Protein AF-0000000080797089 (afdb_homodimer)

Solvent-accessible surface area (backbone atoms only — not comparable to full-atom values): 22192 Å² total; per-residue (Å²): 85,40,27,3,35,27,6,14,42,78,80,37,68,48,33,21,67,66,11,41,51,50,13,57,74,32,55,17,58,25,35,30,39,32,34,36,48,26,61,74,56,45,47,36,25,41,84,63,59,66,40,77,57,88,95,42,77,39,58,51,47,75,29,38,65,71,56,40,37,69,77,41,67,63,47,36,40,48,66,57,49,43,46,48,38,36,64,62,65,64,29,38,38,37,40,30,53,71,50,84,47,70,66,37,34,52,41,47,41,61,73,44,61,91,61,67,60,54,32,43,29,25,40,39,38,56,46,59,61,68,34,74,62,70,45,24,26,45,34,34,49,45,25,56,68,43,68,63,37,54,49,57,94,54,80,58,43,30,38,27,36,30,46,93,47,57,50,64,67,56,49,50,50,30,51,75,72,65,31,42,38,36,34,34,71,34,81,44,60,69,45,41,44,49,44,60,73,58,61,48,61,28,39,26,14,38,40,17,69,52,45,45,58,42,45,52,51,41,54,60,68,77,93,84,41,26,2,35,27,7,15,42,79,80,37,68,47,34,20,66,66,10,41,51,49,12,57,74,32,56,18,57,26,33,30,38,32,34,37,48,26,60,76,56,45,47,35,26,41,85,61,58,65,39,77,57,89,93,42,77,39,58,51,47,74,29,38,65,70,57,41,36,70,78,40,65,64,48,37,40,49,66,58,48,46,46,48,39,36,66,63,66,64,28,39,37,36,40,30,53,71,49,83,48,71,65,36,36,52,42,48,40,61,72,43,61,92,61,66,59,53,32,42,29,25,40,40,39,58,48,60,60,68,35,75,63,71,45,24,27,44,33,33,50,44,26,58,70,43,68,64,35,52,46,57,94,52,79,57,43,31,38,27,35,31,47,91,47,57,49,65,66,54,49,49,51,30,52,74,72,66,31,42,39,36,33,35,71,36,81,45,61,70,45,41,42,48,44,60,75,59,62,49,58,27,38,25,14,37,39,17,69,52,44,44,59,40,45,52,51,41,52,59,67,77,93

Structure (mmCIF, N/CA/C/O backbone):
data_AF-0000000080797089-model_v1
#
loop_
_entity.id
_entity.type
_entity.pdbx_description
1 polymer 'Glycerophosphoryl diester phosphodiesterase'
#
loop_
_atom_site.group_PDB
_atom_site.id
_atom_site.type_symbol
_atom_site.label_atom_id
_atom_site.label_alt_id
_atom_site.label_comp_id
_atom_site.label_asym_id
_atom_site.label_entity_id
_atom_site.label_seq_id
_atom_site.pdbx_PDB_ins_code
_atom_site.Cartn_x
_atom_site.Cartn_y
_atom_site.Cartn_z
_atom_site.occupancy
_atom_site.B_iso_or_equiv
_atom_site.auth_seq_id
_atom_site.auth_comp_id
_atom_site.auth_asym_id
_atom_site.auth_atom_id
_atom_site.pdbx_PDB_model_num
ATOM 1 N N . MET A 1 1 ? 16.641 -13.797 -7.613 1 97.19 1 MET A N 1
ATOM 2 C CA . MET A 1 1 ? 15.586 -14.25 -8.516 1 97.19 1 MET A CA 1
ATOM 3 C C . MET A 1 1 ? 14.758 -13.07 -9.031 1 97.19 1 MET A C 1
ATOM 5 O O . MET A 1 1 ? 14.391 -12.188 -8.258 1 97.19 1 MET A O 1
ATOM 9 N N . ILE A 1 2 ? 14.523 -13.016 -10.32 1 98.81 2 ILE A N 1
ATOM 10 C CA . ILE A 1 2 ? 13.656 -12.008 -10.93 1 98.81 2 ILE A CA 1
ATOM 11 C C . ILE A 1 2 ? 12.242 -12.57 -11.078 1 98.81 2 ILE A C 1
ATOM 13 O O . ILE A 1 2 ? 12.039 -13.602 -11.711 1 98.81 2 ILE A O 1
ATOM 17 N N . VAL A 1 3 ? 11.289 -11.859 -10.477 1 98.94 3 VAL A N 1
ATOM 18 C CA . VAL A 1 3 ? 9.891 -12.273 -10.539 1 98.94 3 VAL A CA 1
ATOM 19 C C . VAL A 1 3 ? 9.117 -11.32 -11.445 1 98.94 3 VAL A C 1
ATOM 21 O O . VAL A 1 3 ? 9.016 -10.125 -11.164 1 98.94 3 VAL A O 1
ATOM 24 N N . GLY A 1 4 ? 8.578 -11.883 -12.539 1 98.94 4 GLY A N 1
ATOM 25 C CA . GLY A 1 4 ? 7.719 -11.07 -13.391 1 98.94 4 GLY A CA 1
ATOM 26 C C . GLY A 1 4 ? 6.367 -10.773 -12.766 1 98.94 4 GLY A C 1
ATOM 27 O O . GLY A 1 4 ? 5.551 -11.672 -12.578 1 98.94 4 GLY A O 1
ATOM 28 N N . HIS A 1 5 ? 6.074 -9.516 -12.406 1 98.94 5 HIS A N 1
ATOM 29 C CA . HIS A 1 5 ? 4.82 -9.078 -11.805 1 98.94 5 HIS A CA 1
ATOM 30 C C . HIS A 1 5 ? 3.676 -9.125 -12.812 1 98.94 5 HIS A C 1
ATOM 32 O O . HIS A 1 5 ? 3.738 -8.477 -13.859 1 98.94 5 HIS A O 1
ATOM 38 N N . GLN A 1 6 ? 2.654 -9.906 -12.531 1 98.88 6 GLN A N 1
ATOM 39 C CA . GLN A 1 6 ? 1.557 -10.164 -13.461 1 98.88 6 GLN A CA 1
ATOM 40 C C . GLN A 1 6 ? 2.08 -10.609 -14.82 1 98.88 6 GLN A C 1
ATOM 42 O O . GLN A 1 6 ? 1.447 -10.359 -15.844 1 98.88 6 GLN A O 1
ATOM 47 N N . GLY A 1 7 ? 3.252 -11.188 -14.805 1 98.62 7 GLY A N 1
ATOM 48 C CA . GLY A 1 7 ? 3.977 -11.516 -16.031 1 98.62 7 GLY A CA 1
ATOM 49 C C . GLY A 1 7 ? 4.938 -10.43 -16.453 1 98.62 7 GLY A C 1
ATOM 50 O O . GLY A 1 7 ? 6.066 -10.359 -15.977 1 98.62 7 GLY A O 1
ATOM 51 N N . ALA A 1 8 ? 4.508 -9.641 -17.281 1 97.75 8 ALA A N 1
ATOM 52 C CA . ALA A 1 8 ? 5.238 -8.5 -17.828 1 97.75 8 ALA A CA 1
ATOM 53 C C . ALA A 1 8 ? 4.297 -7.34 -18.125 1 97.75 8 ALA A C 1
ATOM 55 O O . ALA A 1 8 ? 4.18 -6.91 -19.281 1 97.75 8 ALA A O 1
ATOM 56 N N . ARG A 1 9 ? 3.832 -6.762 -17.078 1 95.62 9 ARG A N 1
ATOM 57 C CA . ARG A 1 9 ? 2.66 -5.895 -17.156 1 95.62 9 ARG A CA 1
ATOM 58 C C . ARG A 1 9 ? 2.955 -4.648 -17.984 1 95.62 9 ARG A C 1
ATOM 60 O O . ARG A 1 9 ? 2.043 -4.047 -18.547 1 95.62 9 ARG A O 1
ATOM 67 N N . PHE A 1 10 ? 4.211 -4.176 -18.094 1 95.81 10 PHE A N 1
ATOM 68 C CA . PHE A 1 10 ? 4.543 -2.961 -18.828 1 95.81 10 PHE A CA 1
ATOM 69 C C . PHE A 1 10 ? 4.703 -3.254 -20.312 1 95.81 10 PHE A C 1
ATOM 71 O O . PHE A 1 10 ? 4.812 -2.332 -21.125 1 95.81 10 PHE A O 1
ATOM 78 N N . VAL A 1 11 ? 4.711 -4.566 -20.75 1 96.06 11 VAL A N 1
ATOM 79 C CA . VAL A 1 11 ? 4.961 -4.957 -22.141 1 96.06 11 VAL A CA 1
ATOM 80 C C . VAL A 1 11 ? 3.678 -5.496 -22.766 1 96.06 11 VAL A C 1
ATOM 82 O O . VAL A 1 11 ? 3.336 -5.145 -23.891 1 96.06 11 VAL A O 1
ATOM 85 N N . VAL A 1 12 ? 3.031 -6.387 -22.094 1 96.69 12 VAL A N 1
ATOM 86 C CA . VAL A 1 12 ? 1.788 -7.023 -22.516 1 96.69 12 VAL A CA 1
ATOM 87 C C . VAL A 1 12 ? 0.77 -6.977 -21.391 1 96.69 12 VAL A C 1
ATOM 89 O O . VAL A 1 12 ? 1.13 -6.738 -20.234 1 96.69 12 VAL A O 1
ATOM 92 N N . ARG A 1 13 ? -0.59 -7.203 -21.734 1 97.25 13 ARG A N 1
ATOM 93 C CA . ARG A 1 13 ? -1.624 -7.211 -20.703 1 97.25 13 ARG A CA 1
ATOM 94 C C . ARG A 1 13 ? -1.274 -8.188 -19.594 1 97.25 13 ARG A C 1
ATOM 96 O O . ARG A 1 13 ? -1.036 -9.367 -19.844 1 97.25 13 ARG A O 1
ATOM 103 N N . GLY A 1 14 ? -1.17 -7.703 -18.344 1 98.62 14 GLY A N 1
ATOM 104 C CA . GLY A 1 14 ? -0.816 -8.523 -17.203 1 98.62 14 GLY A CA 1
ATOM 105 C C . GLY A 1 14 ? -1.851 -9.586 -16.875 1 98.62 14 GLY A C 1
ATOM 106 O O . GLY A 1 14 ? -3.016 -9.453 -17.266 1 98.62 14 GLY A O 1
ATOM 107 N N . ASN A 1 15 ? -1.368 -10.586 -16.219 1 98.75 15 ASN A N 1
ATOM 108 C CA . ASN A 1 15 ? -2.242 -11.656 -15.742 1 98.75 15 ASN A CA 1
ATOM 109 C C . ASN A 1 15 ? -2.91 -12.391 -16.906 1 98.75 15 ASN A C 1
ATOM 111 O O . ASN A 1 15 ? -4.098 -12.703 -16.844 1 98.75 15 ASN A O 1
ATOM 115 N N . THR A 1 16 ? -2.145 -12.555 -17.922 1 98.81 16 THR A N 1
ATOM 116 C CA . THR A 1 16 ? -2.535 -13.383 -19.062 1 98.81 16 THR A CA 1
ATOM 117 C C . THR A 1 16 ? -1.484 -14.453 -19.344 1 98.81 16 THR A C 1
ATOM 119 O O . THR A 1 16 ? -0.334 -14.328 -18.922 1 98.81 16 THR A O 1
ATOM 122 N N . LEU A 1 17 ? -1.959 -15.5 -20.047 1 98.81 17 LEU A N 1
ATOM 123 C CA . LEU A 1 17 ? -1 -16.531 -20.406 1 98.81 17 LEU A CA 1
ATOM 124 C C . LEU A 1 17 ? 0.119 -15.961 -21.266 1 98.81 17 LEU A C 1
ATOM 126 O O . LEU A 1 17 ? 1.279 -16.359 -21.141 1 98.81 17 LEU A O 1
ATOM 130 N N . GLN A 1 18 ? -0.227 -15.039 -22.125 1 98.62 18 GLN A N 1
ATOM 131 C CA . GLN A 1 18 ? 0.759 -14.375 -22.969 1 98.62 18 GLN A CA 1
ATOM 132 C C . GLN A 1 18 ? 1.791 -13.625 -22.141 1 98.62 18 GLN A C 1
ATOM 134 O O . GLN A 1 18 ? 2.988 -13.672 -22.422 1 98.62 18 GLN A O 1
ATOM 139 N N . ALA A 1 19 ? 1.34 -12.945 -21.109 1 98.81 19 ALA A N 1
ATOM 140 C CA . ALA A 1 19 ? 2.238 -12.172 -20.266 1 98.81 19 ALA A CA 1
ATOM 141 C C . ALA A 1 19 ? 3.197 -13.086 -19.5 1 98.81 19 ALA A C 1
ATOM 143 O O . ALA A 1 19 ? 4.379 -12.766 -19.359 1 98.81 19 ALA A O 1
ATOM 144 N N . PHE A 1 20 ? 2.697 -14.172 -19.031 1 98.94 20 PHE A N 1
ATOM 145 C CA . PHE A 1 20 ? 3.527 -15.109 -18.281 1 98.94 20 PHE A CA 1
ATOM 146 C C . PHE A 1 20 ? 4.566 -15.758 -19.188 1 98.94 20 PHE A C 1
ATOM 148 O O . PHE A 1 20 ? 5.738 -15.859 -18.828 1 98.94 20 PHE A O 1
ATOM 155 N N . ARG A 1 21 ? 4.125 -16.172 -20.406 1 98.81 21 ARG A N 1
ATOM 156 C CA . ARG A 1 21 ? 5.059 -16.719 -21.391 1 98.81 21 ARG A CA 1
ATOM 157 C C . ARG A 1 21 ? 6.16 -15.727 -21.719 1 98.81 21 ARG A C 1
ATOM 159 O O . ARG A 1 21 ? 7.344 -16.062 -21.703 1 98.81 21 ARG A O 1
ATOM 166 N N . TYR A 1 22 ? 5.734 -14.562 -22 1 98.75 22 TYR A N 1
ATOM 167 C CA . TYR A 1 22 ? 6.695 -13.531 -22.359 1 98.75 22 TYR A CA 1
ATOM 168 C C . TYR A 1 22 ? 7.727 -13.328 -21.266 1 98.75 22 TYR A C 1
ATOM 170 O O . TYR A 1 22 ? 8.93 -13.266 -21.531 1 98.75 22 TYR A O 1
ATOM 178 N N . ALA A 1 23 ? 7.254 -13.18 -20.016 1 98.88 23 ALA A N 1
ATOM 179 C CA . ALA A 1 23 ? 8.148 -12.938 -18.891 1 98.88 23 ALA A CA 1
ATOM 180 C C . ALA A 1 23 ? 9.18 -14.055 -18.75 1 98.88 23 ALA A C 1
ATOM 182 O O . ALA A 1 23 ? 10.383 -13.789 -18.609 1 98.88 23 ALA A O 1
ATOM 183 N N . LEU A 1 24 ? 8.742 -15.289 -18.844 1 98.81 24 LEU A N 1
ATOM 184 C CA . LEU A 1 24 ? 9.594 -16.453 -18.609 1 98.81 24 LEU A CA 1
ATOM 185 C C . LEU A 1 24 ? 10.578 -16.641 -19.766 1 98.81 24 LEU A C 1
ATOM 187 O O . LEU A 1 24 ? 11.68 -17.156 -19.578 1 98.81 24 LEU A O 1
ATOM 191 N N . GLU A 1 25 ? 10.172 -16.109 -20.906 1 98.62 25 GLU A N 1
ATOM 192 C CA . GLU A 1 25 ? 11.039 -16.219 -22.078 1 98.62 25 GLU A CA 1
ATOM 193 C C . GLU A 1 25 ? 11.984 -15.023 -22.172 1 98.62 25 GLU A C 1
ATOM 195 O O . GLU A 1 25 ? 12.922 -15.031 -22.969 1 98.62 25 GLU A O 1
ATOM 200 N N . ASN A 1 26 ? 11.734 -14.039 -21.375 1 97.94 26 ASN A N 1
ATOM 201 C CA . ASN A 1 26 ? 12.492 -12.797 -21.516 1 97.94 26 ASN A CA 1
ATOM 202 C C . ASN A 1 26 ? 13.031 -12.312 -20.172 1 97.94 26 ASN A C 1
ATOM 204 O O . ASN A 1 26 ? 12.922 -11.125 -19.859 1 97.94 26 ASN A O 1
ATOM 208 N N . GLY A 1 27 ? 13.602 -13.234 -19.375 1 97.44 27 GLY A N 1
ATOM 209 C CA . GLY A 1 27 ? 14.469 -12.766 -18.297 1 97.44 27 GLY A CA 1
ATOM 210 C C . GLY A 1 27 ? 13.953 -13.117 -16.922 1 97.44 27 GLY A C 1
ATOM 211 O O . GLY A 1 27 ? 14.711 -13.086 -15.945 1 97.44 27 GLY A O 1
ATOM 212 N N . ALA A 1 28 ? 12.664 -13.477 -16.75 1 98.75 28 ALA A N 1
ATOM 213 C CA . ALA A 1 28 ? 12.109 -13.789 -15.438 1 98.75 28 ALA A CA 1
ATOM 214 C C . ALA A 1 28 ? 12.5 -15.203 -15.008 1 98.75 28 ALA A C 1
ATOM 216 O O . ALA A 1 28 ? 12.516 -16.125 -15.82 1 98.75 28 ALA A O 1
ATOM 217 N N . ASP A 1 29 ? 12.812 -15.328 -13.734 1 98.75 29 ASP A N 1
ATOM 218 C CA . ASP A 1 29 ? 13.062 -16.641 -13.141 1 98.75 29 ASP A CA 1
ATOM 219 C C . ASP A 1 29 ? 11.781 -17.25 -12.578 1 98.75 29 ASP A C 1
ATOM 221 O O . ASP A 1 29 ? 11.711 -18.453 -12.336 1 98.75 29 ASP A O 1
ATOM 225 N N . ALA A 1 30 ? 10.844 -16.438 -12.312 1 98.94 30 ALA A N 1
ATOM 226 C CA . ALA A 1 30 ? 9.523 -16.734 -11.766 1 98.94 30 ALA A CA 1
ATOM 227 C C . ALA A 1 30 ? 8.508 -15.68 -12.172 1 98.94 30 ALA A C 1
ATOM 229 O O . ALA A 1 30 ? 8.867 -14.641 -12.734 1 98.94 30 ALA A O 1
ATOM 230 N N . VAL A 1 31 ? 7.18 -15.938 -11.938 1 98.94 31 VAL A N 1
ATOM 231 C CA . VAL A 1 31 ? 6.152 -14.938 -12.219 1 98.94 31 VAL A CA 1
ATOM 232 C C . VAL A 1 31 ? 5.172 -14.867 -11.047 1 98.94 31 VAL A C 1
ATOM 234 O O . VAL A 1 31 ? 5.125 -15.773 -10.219 1 98.94 31 VAL A O 1
ATOM 237 N N . GLU A 1 32 ? 4.523 -13.75 -10.922 1 98.94 32 GLU A N 1
ATOM 238 C CA . GLU A 1 32 ? 3.469 -13.516 -9.938 1 98.94 32 GLU A CA 1
ATOM 239 C C . GLU A 1 32 ? 2.121 -13.305 -10.617 1 98.94 32 GLU A C 1
ATOM 241 O O . GLU A 1 32 ? 2.041 -12.648 -11.656 1 98.94 32 GLU A O 1
ATOM 246 N N . CYS A 1 33 ? 1.082 -13.836 -10.062 1 98.94 33 CYS A N 1
ATOM 247 C CA . CYS A 1 33 ? -0.272 -13.594 -10.547 1 98.94 33 CYS A CA 1
ATOM 248 C C . CYS A 1 33 ? -1.21 -13.258 -9.391 1 98.94 33 CYS A C 1
ATOM 250 O O . CYS A 1 33 ? -0.866 -13.453 -8.227 1 98.94 33 CYS A O 1
ATOM 252 N N . ASP A 1 34 ? -2.371 -12.688 -9.734 1 98.88 34 ASP A N 1
ATOM 253 C CA . ASP A 1 34 ? -3.443 -12.367 -8.797 1 98.88 34 ASP A CA 1
ATOM 254 C C . ASP A 1 34 ? -4.633 -13.305 -8.977 1 98.88 34 ASP A C 1
ATOM 256 O O . ASP A 1 34 ? -5.027 -13.602 -10.109 1 98.88 34 ASP A O 1
ATOM 260 N N . VAL A 1 35 ? -5.227 -13.719 -7.863 1 98.75 35 VAL A N 1
ATOM 261 C CA . VAL A 1 35 ? -6.301 -14.688 -8.039 1 98.75 35 VAL A CA 1
ATOM 262 C C . VAL A 1 35 ? -7.535 -14.242 -7.258 1 98.75 35 VAL A C 1
ATOM 264 O O . VAL A 1 35 ? -7.414 -13.703 -6.152 1 98.75 35 VAL A O 1
ATOM 267 N N . TRP A 1 36 ? -8.695 -14.445 -7.84 1 98.69 36 TRP A N 1
ATOM 268 C CA . TRP A 1 36 ? -10.008 -14.258 -7.23 1 98.69 36 TRP A CA 1
ATOM 269 C C . TRP A 1 36 ? -10.82 -15.547 -7.285 1 98.69 36 TRP A C 1
ATOM 271 O O . TRP A 1 36 ? -10.805 -16.266 -8.297 1 98.69 36 TRP A O 1
ATOM 281 N N . ARG A 1 37 ? -11.516 -15.836 -6.215 1 98.62 37 ARG A N 1
ATOM 282 C CA . ARG A 1 37 ? -12.508 -16.906 -6.258 1 98.62 37 ARG A CA 1
ATOM 283 C C . ARG A 1 37 ? -13.797 -16.422 -6.922 1 98.62 37 ARG A C 1
ATOM 285 O O . ARG A 1 37 ? -14.336 -15.375 -6.559 1 98.62 37 ARG A O 1
ATOM 292 N N . LEU A 1 38 ? -14.266 -17.219 -7.871 1 98.56 38 LEU A N 1
ATOM 293 C CA . LEU A 1 38 ? -15.461 -16.875 -8.633 1 98.56 38 LEU A CA 1
ATOM 294 C C . LEU A 1 38 ? -16.703 -17.484 -7.988 1 98.56 38 LEU A C 1
ATOM 296 O O . LEU A 1 38 ? -16.609 -18.188 -6.977 1 98.56 38 LEU A O 1
ATOM 300 N N . ARG A 1 39 ? -17.875 -17.156 -8.57 1 98.12 39 ARG A N 1
ATOM 301 C CA . ARG A 1 39 ? -19.156 -17.578 -8.031 1 98.12 39 ARG A CA 1
ATOM 302 C C . ARG A 1 39 ? -19.266 -19.094 -7.957 1 98.12 39 ARG A C 1
ATOM 304 O O . ARG A 1 39 ? -19.859 -19.641 -7.023 1 98.12 39 ARG A O 1
ATOM 311 N N . ASP A 1 40 ? -18.688 -19.797 -8.898 1 98.25 40 ASP A N 1
ATOM 312 C CA . ASP A 1 40 ? -18.797 -21.25 -8.977 1 98.25 40 ASP A CA 1
ATOM 313 C C . ASP A 1 40 ? -17.656 -21.938 -8.234 1 98.25 40 ASP A C 1
ATOM 315 O O . ASP A 1 40 ? -17.5 -23.156 -8.312 1 98.25 40 ASP A O 1
ATOM 319 N N . GLY A 1 41 ? -16.766 -21.141 -7.621 1 97.81 41 GLY A N 1
ATOM 320 C CA . GLY A 1 41 ? -15.688 -21.703 -6.816 1 97.81 41 GLY A CA 1
ATOM 321 C C . GLY A 1 41 ? -14.367 -21.797 -7.562 1 97.81 41 GLY A C 1
ATOM 322 O O . GLY A 1 41 ? -13.32 -22 -6.957 1 97.81 41 GLY A O 1
ATOM 323 N N . SER A 1 42 ? -14.477 -21.594 -8.844 1 98 42 SER A N 1
ATOM 324 C CA . SER A 1 42 ? -13.242 -21.609 -9.625 1 98 42 SER A CA 1
ATOM 325 C C . SER A 1 42 ? -12.383 -20.391 -9.32 1 98 42 SER A C 1
ATOM 327 O O . SER A 1 42 ? -12.859 -19.422 -8.719 1 98 42 SER A O 1
ATOM 329 N N . LEU A 1 43 ? -11.117 -20.469 -9.641 1 98.75 43 LEU A N 1
ATOM 330 C CA . LEU A 1 43 ? -10.18 -19.375 -9.422 1 98.75 43 LEU A CA 1
ATOM 331 C C . LEU A 1 43 ? -9.766 -18.75 -10.75 1 98.75 43 LEU A C 1
ATOM 333 O O . LEU A 1 43 ? -9.305 -19.453 -11.656 1 98.75 43 LEU A O 1
ATOM 337 N N . ALA A 1 44 ? -9.953 -17.484 -10.828 1 98.75 44 ALA A N 1
ATOM 338 C CA . ALA A 1 44 ? -9.57 -16.719 -12.016 1 98.75 44 ALA A CA 1
ATOM 339 C C . ALA A 1 44 ? -8.383 -15.812 -11.727 1 98.75 44 ALA A C 1
ATOM 341 O O . ALA A 1 44 ? -8.242 -15.289 -10.617 1 98.75 44 ALA A O 1
ATOM 342 N N . VAL A 1 45 ? -7.578 -15.625 -12.68 1 98.81 45 VAL A N 1
ATOM 343 C CA . VAL A 1 45 ? -6.379 -14.797 -12.562 1 98.81 45 VAL A CA 1
ATOM 344 C C . VAL A 1 45 ? -6.656 -13.406 -13.125 1 98.81 45 VAL A C 1
ATOM 346 O O . VAL A 1 45 ? -6.754 -13.227 -14.344 1 98.81 45 VAL A O 1
ATOM 349 N N . HIS A 1 46 ? -6.773 -12.477 -12.227 1 98.62 46 HIS A N 1
ATOM 350 C CA . HIS A 1 46 ? -7.082 -11.094 -12.562 1 98.62 46 HIS A CA 1
ATOM 351 C C . HIS A 1 46 ? -6.73 -10.148 -11.414 1 98.62 46 HIS A C 1
ATOM 353 O O . HIS A 1 46 ? -6.855 -10.523 -10.242 1 98.62 46 HIS A O 1
ATOM 359 N N . HIS A 1 47 ? -6.367 -9.008 -11.742 1 98.19 47 HIS A N 1
ATOM 360 C CA . HIS A 1 47 ? -5.895 -8.102 -10.711 1 98.19 47 HIS A CA 1
ATOM 361 C C . HIS A 1 47 ? -7.059 -7.418 -10 1 98.19 47 HIS A C 1
ATOM 363 O O . HIS A 1 47 ? -7.059 -7.305 -8.766 1 98.19 47 HIS A O 1
ATOM 369 N N . ASP A 1 48 ? -8.016 -6.914 -10.805 1 96.75 48 ASP A N 1
ATOM 370 C CA . ASP A 1 48 ? -9.055 -6.059 -10.242 1 96.75 48 ASP A CA 1
ATOM 371 C C . ASP A 1 48 ? -10.297 -6.875 -9.891 1 96.75 48 ASP A C 1
ATOM 373 O O . ASP A 1 48 ? -10.672 -7.801 -10.617 1 96.75 48 ASP A O 1
ATOM 377 N N . ARG A 1 49 ? -10.938 -6.512 -8.812 1 96.81 49 ARG A N 1
ATOM 378 C CA . ARG A 1 49 ? -12.219 -7.102 -8.453 1 96.81 49 ARG A CA 1
ATOM 379 C C . ARG A 1 49 ? -13.32 -6.648 -9.406 1 96.81 49 ARG A C 1
ATOM 381 O O . ARG A 1 49 ? -14.188 -7.438 -9.789 1 96.81 49 ARG A O 1
ATOM 388 N N . GLU A 1 50 ? -13.258 -5.352 -9.742 1 96.5 50 GLU A N 1
ATOM 389 C CA . GLU A 1 50 ? -14.219 -4.789 -10.688 1 96.5 50 GLU A CA 1
ATOM 390 C C . GLU A 1 50 ? -13.727 -4.941 -12.125 1 96.5 50 GLU A C 1
ATOM 392 O O . GLU A 1 50 ? -12.625 -4.504 -12.461 1 96.5 50 GLU A O 1
ATOM 397 N N . VAL A 1 51 ? -14.5 -5.559 -12.945 1 97.44 51 VAL A N 1
ATOM 398 C CA . VAL A 1 51 ? -14.125 -5.766 -14.344 1 97.44 51 VAL A CA 1
ATOM 399 C C . VAL A 1 51 ? -15.109 -5.031 -15.25 1 97.44 51 VAL A C 1
ATOM 401 O O . VAL A 1 51 ? -16.297 -4.961 -14.961 1 97.44 51 VAL A O 1
ATOM 404 N N . GLN A 1 52 ? -14.609 -4.52 -16.281 1 95.81 52 GLN A N 1
ATOM 405 C CA . GLN A 1 52 ? -15.414 -3.793 -17.25 1 95.81 52 GLN A CA 1
ATOM 406 C C . GLN A 1 52 ? -15.906 -4.719 -18.359 1 95.81 52 GLN A C 1
ATOM 408 O O . GLN A 1 52 ? -15.102 -5.387 -19.016 1 95.81 52 GLN A O 1
ATOM 413 N N . ILE A 1 53 ? -17.141 -4.816 -18.484 1 95 53 ILE A N 1
ATOM 414 C CA . ILE A 1 53 ? -17.781 -5.523 -19.594 1 95 53 ILE A CA 1
ATOM 415 C C . ILE A 1 53 ? -18.75 -4.594 -20.312 1 95 53 ILE A C 1
ATOM 417 O O . ILE A 1 53 ? -19.781 -4.215 -19.75 1 95 53 ILE A O 1
ATOM 421 N N . GLY A 1 54 ? -18.438 -4.262 -21.562 1 93.69 54 GLY A N 1
ATOM 422 C CA . GLY A 1 54 ? -19.172 -3.199 -22.219 1 93.69 54 GLY A CA 1
ATOM 423 C C . GLY A 1 54 ? -19.062 -1.866 -21.516 1 93.69 54 GLY A C 1
ATOM 424 O O . GLY A 1 54 ? -17.969 -1.385 -21.234 1 93.69 54 GLY A O 1
ATOM 425 N N . ASN A 1 55 ? -20.203 -1.313 -21.156 1 94.81 55 ASN A N 1
ATOM 426 C CA . ASN A 1 55 ? -20.188 0.002 -20.516 1 94.81 55 ASN A CA 1
ATOM 427 C C . ASN A 1 55 ? -20.484 -0.093 -19.016 1 94.81 55 ASN A C 1
ATOM 429 O O . ASN A 1 55 ? -20.766 0.917 -18.375 1 94.81 55 ASN A O 1
ATOM 433 N N . LYS A 1 56 ? -20.391 -1.334 -18.531 1 95.75 56 LYS A N 1
ATOM 434 C CA . LYS A 1 56 ? -20.734 -1.527 -17.125 1 95.75 56 LYS A CA 1
ATOM 435 C C . LYS A 1 56 ? -19.594 -2.207 -16.359 1 95.75 56 LYS A C 1
ATOM 437 O O . LYS A 1 56 ? -18.797 -2.926 -16.953 1 95.75 56 LYS A O 1
ATOM 442 N N . LYS A 1 57 ? -19.547 -1.911 -15.125 1 96.25 57 LYS A N 1
ATOM 443 C CA . LYS A 1 57 ? -18.594 -2.553 -14.219 1 96.25 57 LYS A CA 1
ATOM 444 C C . LYS A 1 57 ? -19.281 -3.617 -13.367 1 96.25 57 LYS A C 1
ATOM 446 O O . LYS A 1 57 ? -20.422 -3.426 -12.922 1 96.25 57 LYS A O 1
ATOM 451 N N . TYR A 1 58 ? -18.578 -4.766 -13.281 1 97.56 58 TYR A N 1
ATOM 452 C CA . TYR A 1 58 ? -19.109 -5.879 -12.508 1 97.56 58 TYR A CA 1
ATOM 453 C C . TYR A 1 58 ? -18.078 -6.391 -11.5 1 97.56 58 TYR A C 1
ATOM 455 O O . TYR A 1 58 ? -16.875 -6.211 -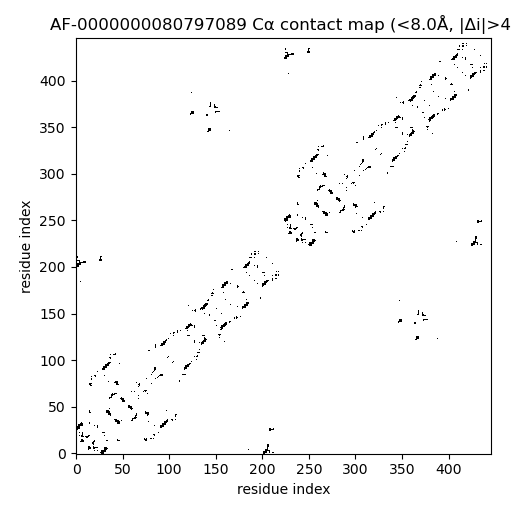11.695 1 97.56 58 TYR A O 1
ATOM 463 N N . ASP A 1 59 ? -18.578 -6.941 -10.453 1 97.56 59 ASP A N 1
ATOM 464 C CA . ASP A 1 59 ? -17.75 -7.691 -9.516 1 97.56 59 ASP A CA 1
ATOM 465 C C . ASP A 1 59 ? -17.328 -9.039 -10.109 1 97.56 59 ASP A C 1
ATOM 467 O O . ASP A 1 59 ? -18.188 -9.859 -10.438 1 97.56 59 ASP A O 1
ATOM 471 N N . ILE A 1 60 ? -16.062 -9.289 -10.242 1 98.31 60 ILE A N 1
ATOM 472 C CA . ILE A 1 60 ? -15.555 -10.5 -10.867 1 98.31 60 ILE A CA 1
ATOM 473 C C . ILE A 1 60 ? -16.094 -11.734 -10.148 1 98.31 60 ILE A C 1
ATOM 475 O O . ILE A 1 60 ? -16.281 -12.789 -10.758 1 98.31 60 ILE A O 1
ATOM 479 N N . LYS A 1 61 ? -16.438 -11.609 -8.891 1 98 61 LYS A N 1
ATOM 480 C CA . LYS A 1 61 ? -16.891 -12.727 -8.055 1 98 61 LYS A CA 1
ATOM 481 C C . LYS A 1 61 ? -18.328 -13.125 -8.398 1 98 61 LYS A C 1
ATOM 483 O O . LYS A 1 61 ? -18.812 -14.156 -7.938 1 98 61 LYS A O 1
ATOM 488 N N . SER A 1 62 ? -18.906 -12.328 -9.227 1 97.94 62 SER A N 1
ATOM 489 C CA . SER A 1 62 ? -20.297 -12.617 -9.594 1 97.94 62 SER A CA 1
ATOM 490 C C . SER A 1 62 ? -20.359 -13.562 -10.789 1 97.94 62 SER A C 1
ATOM 492 O O . SER A 1 62 ? -21.438 -14.055 -11.133 1 97.94 62 SER A O 1
ATOM 494 N N . PHE A 1 63 ? -19.266 -13.914 -11.367 1 98.25 63 PHE A N 1
ATOM 495 C CA . PHE A 1 63 ? -19.234 -14.719 -12.586 1 98.25 63 PHE A CA 1
ATOM 496 C C . PHE A 1 63 ? -18.797 -16.141 -12.281 1 98.25 63 PHE A C 1
ATOM 498 O O . PHE A 1 63 ? -18.094 -16.391 -11.305 1 98.25 63 PHE A O 1
ATOM 505 N N . THR A 1 64 ? -19.281 -17.031 -13.148 1 98.44 64 THR A N 1
ATOM 506 C CA . THR A 1 64 ? -18.594 -18.312 -13.273 1 98.44 64 THR A CA 1
ATOM 507 C C . THR A 1 64 ? -17.375 -18.188 -14.195 1 98.44 64 THR A C 1
ATOM 509 O O . THR A 1 64 ? -17.234 -17.203 -14.922 1 98.44 64 THR A O 1
ATOM 512 N N . LEU A 1 65 ? -16.547 -19.234 -14.125 1 98.12 65 LEU A N 1
ATOM 513 C CA . LEU A 1 65 ? -15.391 -19.219 -15.008 1 98.12 65 LEU A CA 1
ATOM 514 C C . LEU A 1 65 ? -15.82 -19.219 -16.469 1 98.12 65 LEU A C 1
ATOM 516 O O . LEU A 1 65 ? -15.242 -18.484 -17.281 1 98.12 65 LEU A O 1
ATOM 520 N N . GLY A 1 66 ? -16.812 -20 -16.781 1 98 66 GLY A N 1
ATOM 521 C CA . GLY A 1 66 ? -17.328 -20.031 -18.141 1 98 66 GLY A CA 1
ATOM 522 C C . GLY A 1 66 ? -17.828 -18.688 -18.625 1 98 66 GLY A C 1
ATOM 523 O O . GLY A 1 66 ? -17.531 -18.281 -19.75 1 98 66 GLY A O 1
ATOM 524 N N . GLN A 1 67 ? -18.609 -18.031 -17.797 1 97.94 67 GLN A N 1
ATOM 525 C CA . GLN A 1 67 ? -19.109 -16.703 -18.125 1 97.94 67 GLN A CA 1
ATOM 526 C C . GLN A 1 67 ? -17.953 -15.727 -18.328 1 97.94 67 GLN A C 1
ATOM 528 O O . GLN A 1 67 ? -17.938 -14.977 -19.312 1 97.94 67 GLN A O 1
ATOM 533 N N . LEU A 1 68 ? -16.984 -15.773 -17.438 1 97.56 68 LEU A N 1
ATOM 534 C CA . LEU A 1 68 ? -15.867 -14.844 -17.5 1 97.56 68 LEU A CA 1
ATOM 535 C C . LEU A 1 68 ? -15.055 -15.047 -18.766 1 97.56 68 LEU A C 1
ATOM 537 O O . LEU A 1 68 ? -14.672 -14.078 -19.438 1 97.56 68 LEU A O 1
ATOM 541 N N . LYS A 1 69 ? -14.844 -16.266 -19.156 1 97.06 69 LYS A N 1
ATOM 542 C CA . LYS A 1 69 ? -14.07 -16.578 -20.359 1 97.06 69 LYS A CA 1
ATOM 543 C C . LYS A 1 69 ? -14.789 -16.094 -21.625 1 97.06 69 LYS A C 1
ATOM 545 O O . LYS A 1 69 ? -14.148 -15.711 -22.594 1 97.06 69 LYS A O 1
ATOM 550 N N . ARG A 1 70 ? -16.047 -16.125 -21.562 1 97.25 70 ARG A N 1
ATOM 551 C CA . ARG A 1 70 ? -16.844 -15.641 -22.688 1 97.25 70 ARG A CA 1
ATOM 552 C C . ARG A 1 70 ? -16.719 -14.125 -22.828 1 97.25 70 ARG A C 1
ATOM 554 O O . ARG A 1 70 ? -16.562 -13.609 -23.938 1 97.25 70 ARG A O 1
ATOM 561 N N . TYR A 1 71 ? -16.781 -13.422 -21.703 1 97.19 71 TYR A N 1
ATOM 562 C CA . TYR A 1 71 ? -16.781 -11.969 -21.734 1 97.19 71 TYR A CA 1
ATOM 563 C C . TYR A 1 71 ? -15.359 -11.414 -21.812 1 97.19 71 TYR A C 1
ATOM 565 O O . TYR A 1 71 ? -15.133 -10.359 -22.391 1 97.19 71 TYR A O 1
ATOM 573 N N . LEU A 1 72 ? -14.414 -12.125 -21.141 1 97.88 72 LEU A N 1
ATOM 574 C CA . LEU A 1 72 ? -13.008 -11.734 -21.062 1 97.88 72 LEU A CA 1
ATOM 575 C C . LEU A 1 72 ? -12.094 -12.922 -21.359 1 97.88 72 LEU A C 1
ATOM 577 O O . LEU A 1 72 ? -11.406 -13.414 -20.453 1 97.88 72 LEU A O 1
ATOM 581 N N . PRO A 1 73 ? -12 -13.289 -22.625 1 97.25 73 PRO A N 1
ATOM 582 C CA . PRO A 1 73 ? -11.305 -14.523 -23 1 97.25 73 PRO A CA 1
ATOM 583 C C . PRO A 1 73 ? -9.828 -14.516 -22.609 1 97.25 73 PRO A C 1
ATOM 585 O O . PRO A 1 73 ? -9.195 -15.57 -22.531 1 97.25 73 PRO A O 1
ATOM 588 N N . TYR A 1 74 ? -9.273 -13.344 -22.297 1 97.38 74 TYR A N 1
ATOM 589 C CA . TYR A 1 74 ? -7.855 -13.242 -21.969 1 97.38 74 TYR A CA 1
ATOM 590 C C . TYR A 1 74 ? -7.598 -13.617 -20.516 1 97.38 74 TYR A C 1
ATOM 592 O O . TYR A 1 74 ? -6.449 -13.82 -20.125 1 97.38 74 TYR A O 1
ATOM 600 N N . VAL A 1 75 ? -8.641 -13.742 -19.672 1 98.5 75 VAL A N 1
ATOM 601 C CA . VAL A 1 75 ? -8.492 -14.062 -18.25 1 98.5 75 VAL A CA 1
ATOM 602 C C . VAL A 1 75 ? -8.281 -15.57 -18.078 1 98.5 75 VAL A C 1
ATOM 604 O O . VAL A 1 75 ? -9.188 -16.359 -18.344 1 98.5 75 VAL A O 1
ATOM 607 N N . PRO A 1 76 ? -7.16 -16.016 -17.656 1 98.81 76 PRO A N 1
ATOM 608 C CA . PRO A 1 76 ? -6.945 -17.453 -17.469 1 98.81 76 PRO A CA 1
ATOM 609 C C . PRO A 1 76 ? -7.43 -17.953 -16.109 1 98.81 76 PRO A C 1
ATOM 611 O O . PRO A 1 76 ? -7.645 -17.141 -15.195 1 98.81 76 PRO A O 1
ATOM 614 N N . SER A 1 77 ? -7.684 -19.203 -16.031 1 98.75 77 SER A N 1
ATOM 615 C CA . SER A 1 77 ? -7.848 -19.859 -14.734 1 98.75 77 SER A CA 1
ATOM 616 C C . SER A 1 77 ? -6.5 -20.078 -14.062 1 98.75 77 SER A C 1
ATOM 618 O O . SER A 1 77 ? -5.457 -20.078 -14.719 1 98.75 77 SER A O 1
ATOM 620 N N . LEU A 1 78 ? -6.551 -20.25 -12.758 1 98.88 78 LEU A N 1
ATOM 621 C CA . LEU A 1 78 ? -5.312 -20.578 -12.062 1 98.88 78 LEU A CA 1
ATOM 622 C C . LEU A 1 78 ? -4.734 -21.891 -12.586 1 98.88 78 LEU A C 1
ATOM 624 O O . LEU A 1 78 ? -3.516 -22.031 -12.711 1 98.88 78 LEU A O 1
ATOM 628 N N . LYS A 1 79 ? -5.594 -22.812 -12.938 1 98.5 79 LYS A N 1
ATOM 629 C CA . LYS A 1 79 ? -5.145 -24.109 -13.453 1 98.5 79 LYS A CA 1
ATOM 630 C C . LYS A 1 79 ? -4.34 -23.938 -14.734 1 98.5 79 LYS A C 1
ATOM 632 O O . LYS A 1 79 ? -3.309 -24.594 -14.922 1 98.5 79 LYS A O 1
ATOM 637 N N . GLU A 1 80 ? -4.836 -23.109 -15.617 1 98.81 80 GLU A N 1
ATOM 638 C CA . GLU A 1 80 ? -4.121 -22.828 -16.859 1 98.81 80 GLU A CA 1
ATOM 639 C C . GLU A 1 80 ? -2.75 -22.219 -16.594 1 98.81 80 GLU A C 1
ATOM 641 O O . GLU A 1 80 ? -1.77 -22.562 -17.25 1 98.81 80 GLU A O 1
ATOM 646 N N . VAL A 1 81 ? -2.662 -21.359 -15.602 1 98.94 81 VAL A N 1
ATOM 647 C CA . VAL A 1 81 ? -1.403 -20.703 -15.273 1 98.94 81 VAL A CA 1
ATOM 648 C C . VAL A 1 81 ? -0.44 -21.719 -14.648 1 98.94 81 VAL A C 1
ATOM 650 O O . VAL A 1 81 ? 0.747 -21.734 -14.984 1 98.94 81 VAL A O 1
ATOM 653 N N . LEU A 1 82 ? -0.935 -22.516 -13.742 1 98.94 82 LEU A N 1
ATOM 654 C CA . LEU A 1 82 ? -0.121 -23.562 -13.125 1 98.94 82 LEU A CA 1
ATOM 655 C C . LEU A 1 82 ? 0.459 -24.5 -14.18 1 98.94 82 LEU A C 1
ATOM 657 O O . LEU A 1 82 ? 1.645 -24.844 -14.133 1 98.94 82 LEU A O 1
ATOM 661 N N . SER A 1 83 ? -0.404 -24.859 -15.141 1 98.81 83 SER A N 1
ATOM 662 C CA . SER A 1 83 ? 0.033 -25.75 -16.219 1 98.81 83 SER A CA 1
ATOM 663 C C . SER A 1 83 ? 1.133 -25.094 -17.047 1 98.81 83 SER A C 1
ATOM 665 O O . SER A 1 83 ? 2.119 -25.75 -17.391 1 98.81 83 SER A O 1
ATOM 667 N N . LEU A 1 84 ? 0.977 -23.891 -17.312 1 98.88 84 LEU A N 1
ATOM 668 C CA . LEU A 1 84 ? 1.947 -23.188 -18.141 1 98.88 84 LEU A CA 1
ATOM 669 C C . LEU A 1 84 ? 3.252 -22.969 -17.391 1 98.88 84 LEU A C 1
ATOM 671 O O . LEU A 1 84 ? 4.328 -23.312 -17.875 1 98.88 84 LEU A O 1
ATOM 675 N N . VAL A 1 85 ? 3.182 -22.484 -16.203 1 98.94 85 VAL A N 1
ATOM 676 C CA . VAL A 1 85 ? 4.344 -21.953 -15.5 1 98.94 85 VAL A CA 1
ATOM 677 C C . VAL A 1 85 ? 5.07 -23.094 -14.781 1 98.94 85 VAL A C 1
ATOM 679 O O . VAL A 1 85 ? 6.27 -23.281 -14.984 1 98.94 85 VAL A O 1
ATOM 682 N N . VAL A 1 86 ? 4.324 -23.812 -13.984 1 98.88 86 VAL A N 1
ATOM 683 C CA . VAL A 1 86 ? 4.941 -24.797 -13.102 1 98.88 86 VAL A CA 1
ATOM 684 C C . VAL A 1 86 ? 5.203 -26.094 -13.875 1 98.88 86 VAL A C 1
ATOM 686 O O . VAL A 1 86 ? 6.309 -26.625 -13.836 1 98.88 86 VAL A O 1
ATOM 689 N N . GLU A 1 87 ? 4.191 -26.516 -14.562 1 98.38 87 GLU A N 1
ATOM 690 C CA . GLU A 1 87 ? 4.348 -27.75 -15.312 1 98.38 87 GLU A CA 1
ATOM 691 C C . GLU A 1 87 ? 5.129 -27.531 -16.609 1 98.38 87 GLU A C 1
ATOM 693 O O . GLU A 1 87 ? 6.055 -28.281 -16.922 1 98.38 87 GLU A O 1
ATOM 698 N N . GLY A 1 88 ? 4.75 -26.5 -17.344 1 98.56 88 GLY A N 1
ATOM 699 C CA . GLY A 1 88 ? 5.332 -26.25 -18.641 1 98.56 88 GLY A CA 1
ATOM 700 C C . GLY A 1 88 ? 6.754 -25.734 -18.578 1 98.56 88 GLY A C 1
ATOM 701 O O . GLY A 1 88 ? 7.695 -26.406 -19.016 1 98.56 88 GLY A O 1
ATOM 702 N N . TYR A 1 89 ? 6.957 -24.672 -17.922 1 98.75 89 TYR A N 1
ATOM 703 C CA . TYR A 1 89 ? 8.25 -24 -17.875 1 98.75 89 TYR A CA 1
ATOM 704 C C . TYR A 1 89 ? 9.078 -24.469 -16.703 1 98.75 89 TYR A C 1
ATOM 706 O O . TYR A 1 89 ? 10.281 -24.203 -16.625 1 98.75 89 TYR A O 1
ATOM 714 N N . LYS A 1 90 ? 8.484 -25.172 -15.781 1 98.56 90 LYS A N 1
ATOM 715 C CA . LYS A 1 90 ? 9.164 -25.625 -14.57 1 98.56 90 LYS A CA 1
ATOM 716 C C . LYS A 1 90 ? 9.758 -24.453 -13.797 1 98.56 90 LYS A C 1
ATOM 718 O O . LYS A 1 90 ? 10.922 -24.5 -13.391 1 98.56 90 LYS A O 1
ATOM 723 N N . LYS A 1 91 ? 8.953 -23.422 -13.633 1 98.75 91 LYS A N 1
ATOM 724 C CA . LYS A 1 91 ? 9.352 -22.219 -12.898 1 98.75 91 LYS A CA 1
ATOM 725 C C . LYS A 1 91 ? 8.422 -21.953 -11.719 1 98.75 91 LYS A C 1
ATOM 727 O O . LYS A 1 91 ? 7.336 -22.531 -11.641 1 98.75 91 LYS A O 1
ATOM 732 N N . ARG A 1 92 ? 8.883 -21.188 -10.844 1 98.75 92 ARG A N 1
ATOM 733 C CA . ARG A 1 92 ? 8.125 -20.875 -9.641 1 98.75 92 ARG A CA 1
ATOM 734 C C . ARG A 1 92 ? 7.012 -19.875 -9.945 1 98.75 92 ARG A C 1
ATOM 736 O O . ARG A 1 92 ? 7.176 -18.984 -10.781 1 98.75 92 ARG A O 1
ATOM 743 N N . LEU A 1 93 ? 5.941 -20.062 -9.211 1 98.94 93 LEU A N 1
ATOM 744 C CA . LEU A 1 93 ? 4.781 -19.172 -9.312 1 98.94 93 LEU A CA 1
ATOM 745 C C . LEU A 1 93 ? 4.418 -18.594 -7.953 1 98.94 93 LEU A C 1
ATOM 747 O O . LEU A 1 93 ? 4.246 -19.344 -6.98 1 98.94 93 LEU A O 1
ATOM 751 N N . PHE A 1 94 ? 4.406 -17.281 -7.852 1 98.94 94 PHE A N 1
ATOM 752 C CA . PHE A 1 94 ? 3.803 -16.609 -6.707 1 98.94 94 PHE A CA 1
ATOM 753 C C . PHE A 1 94 ? 2.334 -16.297 -6.973 1 98.94 94 PHE A C 1
ATOM 755 O O . PHE A 1 94 ? 1.996 -15.695 -7.996 1 98.94 94 PHE A O 1
ATOM 762 N N . VAL A 1 95 ? 1.477 -16.688 -6.082 1 98.94 95 VAL A N 1
ATOM 763 C CA . VAL A 1 95 ? 0.04 -16.5 -6.246 1 98.94 95 VAL A CA 1
ATOM 764 C C . VAL A 1 95 ? -0.482 -15.555 -5.164 1 98.94 95 VAL A C 1
ATOM 766 O O . VAL A 1 95 ? -0.569 -15.93 -3.994 1 98.94 95 VAL A O 1
ATOM 769 N N . GLU A 1 96 ? -0.836 -14.398 -5.562 1 98.94 96 GLU A N 1
ATOM 770 C CA . GLU A 1 96 ? -1.412 -13.461 -4.598 1 98.94 96 GLU A CA 1
ATOM 771 C C . GLU A 1 96 ? -2.906 -13.711 -4.41 1 98.94 96 GLU A C 1
ATOM 773 O O . GLU A 1 96 ? -3.689 -13.547 -5.348 1 98.94 96 GLU A O 1
ATOM 778 N N . LEU A 1 97 ? -3.275 -14.07 -3.252 1 98.62 97 LEU A N 1
ATOM 779 C CA . LEU A 1 97 ? -4.684 -14.195 -2.893 1 98.62 97 LEU A CA 1
ATOM 780 C C . LEU A 1 97 ? -5.285 -12.836 -2.562 1 98.62 97 LEU A C 1
ATOM 782 O O . LEU A 1 97 ? -5 -12.266 -1.506 1 98.62 97 LEU A O 1
ATOM 786 N N . LYS A 1 98 ? -6.168 -12.367 -3.447 1 97.69 98 LYS A N 1
ATOM 787 C CA . LYS A 1 98 ? -6.742 -11.023 -3.34 1 97.69 98 LYS A CA 1
ATOM 788 C C . LYS A 1 98 ? -7.984 -11.031 -2.453 1 97.69 98 LYS A C 1
ATOM 790 O O . LYS A 1 98 ? -8.305 -10.023 -1.822 1 97.69 98 LYS A O 1
ATOM 795 N N . ASP A 1 99 ? -8.641 -12.148 -2.43 1 94.31 99 ASP A N 1
ATOM 796 C CA . ASP A 1 99 ? -9.938 -12.305 -1.768 1 94.31 99 ASP A CA 1
ATOM 797 C C . ASP A 1 99 ? -9.758 -12.633 -0.287 1 94.31 99 ASP A C 1
ATOM 799 O O . ASP A 1 99 ? -9.242 -13.695 0.059 1 94.31 99 ASP A O 1
ATOM 803 N N . PRO A 1 100 ? -10.242 -11.828 0.569 1 94.94 100 PRO A N 1
ATOM 804 C CA . PRO A 1 100 ? -10.047 -12.07 2 1 94.94 100 PRO A CA 1
ATOM 805 C C . PRO A 1 100 ? -11.039 -13.078 2.57 1 94.94 100 PRO A C 1
ATOM 807 O O . PRO A 1 100 ? -11.008 -13.375 3.768 1 94.94 100 PRO A O 1
ATOM 810 N N . SER A 1 101 ? -11.852 -13.656 1.807 1 95.38 101 SER A N 1
ATOM 811 C CA . SER A 1 101 ? -12.844 -14.602 2.312 1 95.38 101 SER A CA 1
ATOM 812 C C . SER A 1 101 ? -12.219 -15.953 2.631 1 95.38 101 SER A C 1
ATOM 814 O O . SER A 1 101 ? -11.344 -16.422 1.905 1 95.38 101 SER A O 1
ATOM 816 N N . PRO A 1 102 ? -12.719 -16.609 3.691 1 96.62 102 PRO A N 1
ATOM 817 C CA . PRO A 1 102 ? -12.227 -17.953 4.004 1 96.62 102 PRO A CA 1
ATOM 818 C C . PRO A 1 102 ? -12.43 -18.938 2.861 1 96.62 102 PRO A C 1
ATOM 820 O O . PRO A 1 102 ? -11.602 -19.828 2.652 1 96.62 102 PRO A O 1
ATOM 823 N N . LEU A 1 103 ? -13.477 -18.75 2.086 1 97.56 103 LEU A N 1
ATOM 824 C CA . LEU A 1 103 ? -13.781 -19.656 0.978 1 97.56 103 LEU A CA 1
ATOM 825 C C . LEU A 1 103 ? -12.711 -19.562 -0.104 1 97.56 103 LEU A C 1
ATOM 827 O O . LEU A 1 103 ? -12.406 -20.562 -0.77 1 97.56 103 LEU A O 1
ATOM 831 N N . ALA A 1 104 ? -12.156 -18.406 -0.215 1 97.94 104 ALA A N 1
ATOM 832 C CA . ALA A 1 104 ? -11.109 -18.234 -1.217 1 97.94 104 ALA A CA 1
ATOM 833 C C . ALA A 1 104 ? -9.844 -19 -0.832 1 97.94 104 ALA A C 1
ATOM 835 O O . ALA A 1 104 ? -9.195 -19.609 -1.686 1 97.94 104 ALA A O 1
ATOM 836 N N . ALA A 1 105 ? -9.516 -18.953 0.46 1 98.06 105 ALA A N 1
ATOM 837 C CA . ALA A 1 105 ? -8.359 -19.703 0.944 1 98.06 105 ALA A CA 1
ATOM 838 C C . ALA A 1 105 ? -8.562 -21.203 0.749 1 98.06 105 ALA A C 1
ATOM 840 O O . ALA A 1 105 ? -7.645 -21.906 0.322 1 98.06 105 ALA A O 1
ATOM 841 N N . GLU A 1 106 ? -9.742 -21.656 0.993 1 98.12 106 GLU A N 1
ATOM 842 C CA . GLU A 1 106 ? -10.062 -23.062 0.828 1 98.12 106 GLU A CA 1
ATOM 843 C C . GLU A 1 106 ? -9.961 -23.484 -0.635 1 98.12 106 GLU A C 1
ATOM 845 O O . GLU A 1 106 ? -9.406 -24.547 -0.943 1 98.12 106 GLU A O 1
ATOM 850 N N . ALA A 1 107 ? -10.516 -22.672 -1.466 1 98.56 107 ALA A N 1
ATOM 851 C CA . ALA A 1 107 ? -10.461 -22.953 -2.896 1 98.56 107 ALA A CA 1
ATOM 852 C C . ALA A 1 107 ? -9.016 -23 -3.391 1 98.56 107 ALA A C 1
ATOM 854 O O . ALA A 1 107 ? -8.664 -23.859 -4.207 1 98.56 107 ALA A O 1
ATOM 855 N N . LEU A 1 108 ? -8.242 -22.125 -2.902 1 98.75 108 LEU A N 1
ATOM 856 C CA . LEU A 1 108 ? -6.844 -22.062 -3.314 1 98.75 108 LEU A CA 1
ATOM 857 C C . LEU A 1 108 ? -6.09 -23.297 -2.826 1 98.75 108 LEU A C 1
ATOM 859 O O . LEU A 1 108 ? -5.309 -23.891 -3.574 1 98.75 108 LEU A O 1
ATOM 863 N N . ASP A 1 109 ? -6.301 -23.719 -1.563 1 98.69 109 ASP A N 1
ATOM 864 C CA . ASP A 1 109 ? -5.695 -24.938 -1.027 1 98.69 109 ASP A CA 1
ATOM 865 C C . ASP A 1 109 ? -5.996 -26.141 -1.919 1 98.69 109 ASP A C 1
ATOM 867 O O . ASP A 1 109 ? -5.102 -26.922 -2.234 1 98.69 109 ASP A O 1
ATOM 871 N N . LYS A 1 110 ? -7.25 -26.172 -2.295 1 98.56 110 LYS A N 1
ATOM 872 C CA . LYS A 1 110 ? -7.66 -27.281 -3.145 1 98.56 110 LYS A CA 1
ATOM 873 C C . LYS A 1 110 ? -6.969 -27.219 -4.504 1 98.56 110 LYS A C 1
ATOM 875 O O . LYS A 1 110 ? -6.484 -28.234 -5.008 1 98.56 110 LYS A O 1
ATOM 880 N N . ALA A 1 111 ? -6.898 -26.109 -5.062 1 98.62 111 ALA A N 1
ATOM 881 C CA . ALA A 1 111 ? -6.32 -25.922 -6.391 1 98.62 111 ALA A CA 1
ATOM 882 C C . ALA A 1 111 ? -4.824 -26.219 -6.383 1 98.62 111 ALA A C 1
ATOM 884 O O . ALA A 1 111 ? -4.258 -26.625 -7.402 1 98.62 111 ALA A O 1
ATOM 885 N N . LEU A 1 112 ? -4.164 -26.062 -5.254 1 98.75 112 LEU A N 1
ATOM 886 C CA . LEU A 1 112 ? -2.709 -26.141 -5.191 1 98.75 112 LEU A CA 1
ATOM 887 C C . LEU A 1 112 ? -2.262 -27.516 -4.715 1 98.75 112 LEU A C 1
ATOM 889 O O . LEU A 1 112 ? -1.062 -27.781 -4.613 1 98.75 112 LEU A O 1
ATOM 893 N N . GLU A 1 113 ? -3.254 -28.359 -4.375 1 98.06 113 GLU A N 1
ATOM 894 C CA . GLU A 1 113 ? -2.902 -29.703 -3.953 1 98.06 113 GLU A CA 1
ATOM 895 C C . GLU A 1 113 ? -2.039 -30.406 -5 1 98.06 113 GLU A C 1
ATOM 897 O O . GLU A 1 113 ? -2.402 -30.453 -6.176 1 98.06 113 GLU A O 1
ATOM 902 N N . GLY A 1 114 ? -0.895 -30.766 -4.605 1 97.12 114 GLY A N 1
ATOM 903 C CA . GLY A 1 114 ? -0.021 -31.531 -5.484 1 97.12 114 GLY A CA 1
ATOM 904 C C . GLY A 1 114 ? 0.947 -30.656 -6.262 1 97.12 114 GLY A C 1
ATOM 905 O O . GLY A 1 114 ? 1.843 -31.172 -6.938 1 97.12 114 GLY A O 1
ATOM 906 N N . TRP A 1 115 ? 0.72 -29.422 -6.223 1 98.12 115 TRP A N 1
ATOM 907 C CA . TRP A 1 115 ? 1.616 -28.516 -6.934 1 98.12 115 TRP A CA 1
ATOM 908 C C . TRP A 1 115 ? 2.781 -28.094 -6.047 1 98.12 115 TRP A C 1
ATOM 910 O O . TRP A 1 115 ? 2.598 -27.812 -4.855 1 98.12 115 TRP A O 1
ATOM 920 N N . GLU A 1 116 ? 3.887 -28.141 -6.715 1 96.62 116 GLU A N 1
ATOM 921 C CA . GLU A 1 116 ? 5.098 -27.625 -6.082 1 96.62 116 GLU A CA 1
ATOM 922 C C . GLU A 1 116 ? 5.559 -26.328 -6.746 1 96.62 116 GLU A C 1
ATOM 924 O O . GLU A 1 116 ? 4.938 -25.859 -7.699 1 96.62 116 GLU A O 1
ATOM 929 N N . MET A 1 117 ? 6.508 -25.6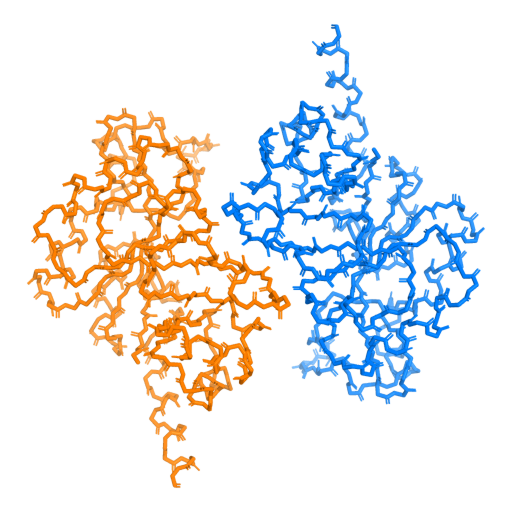72 -6.168 1 98.19 117 MET A N 1
ATOM 930 C CA . MET A 1 117 ? 7.121 -24.469 -6.723 1 98.19 117 MET A CA 1
ATOM 931 C C . MET A 1 117 ? 6.113 -23.328 -6.777 1 98.19 117 MET A C 1
ATOM 933 O O . MET A 1 117 ? 6.094 -22.562 -7.738 1 98.19 117 MET A O 1
ATOM 937 N N . VAL A 1 118 ? 5.199 -23.344 -5.863 1 98.88 118 VAL A N 1
ATOM 938 C CA . VAL A 1 118 ? 4.234 -22.25 -5.711 1 98.88 118 VAL A CA 1
ATOM 939 C C . VAL A 1 118 ? 4.398 -21.609 -4.34 1 98.88 118 VAL A C 1
ATOM 941 O O . VAL A 1 118 ? 4.742 -22.281 -3.365 1 98.88 118 VAL A O 1
ATOM 944 N N . THR A 1 119 ? 4.293 -20.344 -4.25 1 98.94 119 THR A N 1
ATOM 945 C CA . THR A 1 119 ? 4.191 -19.609 -2.998 1 98.94 119 THR A CA 1
ATOM 946 C C . THR A 1 119 ? 2.949 -18.719 -2.996 1 98.94 119 THR A C 1
ATOM 948 O O . THR A 1 119 ? 2.74 -17.938 -3.918 1 98.94 119 THR A O 1
ATOM 951 N N . VAL A 1 120 ? 2.123 -18.891 -1.979 1 98.94 120 VAL A N 1
ATOM 952 C CA . VAL A 1 120 ? 0.963 -18.016 -1.841 1 98.94 120 VAL A CA 1
ATOM 953 C C . VAL A 1 120 ? 1.355 -16.75 -1.079 1 98.94 120 VAL A C 1
ATOM 955 O O . VAL A 1 120 ? 1.964 -16.828 -0.008 1 98.94 120 VAL A O 1
ATOM 958 N N . ILE A 1 121 ? 1.045 -15.602 -1.62 1 98.94 121 ILE A N 1
ATOM 959 C CA . ILE A 1 121 ? 1.294 -14.336 -0.939 1 98.94 121 ILE A CA 1
ATOM 960 C C . ILE A 1 121 ? -0.017 -13.57 -0.775 1 98.94 121 ILE A C 1
ATOM 962 O O . ILE A 1 121 ? -0.961 -13.773 -1.542 1 98.94 121 ILE A O 1
ATOM 966 N N . SER A 1 122 ? -0.099 -12.82 0.226 1 98.88 122 SER A N 1
ATOM 967 C CA . SER A 1 122 ? -1.312 -12.055 0.5 1 98.88 122 SER A CA 1
ATOM 968 C C . SER A 1 122 ? -1.032 -10.891 1.443 1 98.88 122 SER A C 1
ATOM 970 O O . SER A 1 122 ? -0.1 -10.945 2.248 1 98.88 122 SER A O 1
ATOM 972 N N . PHE A 1 123 ? -1.86 -9.883 1.343 1 98.88 123 PHE A N 1
ATOM 973 C CA . PHE A 1 123 ? -1.816 -8.773 2.293 1 98.88 123 PHE A CA 1
ATOM 974 C C . PHE A 1 123 ? -2.602 -9.117 3.555 1 98.88 123 PHE A C 1
ATOM 976 O O . PHE A 1 123 ? -2.564 -8.367 4.535 1 98.88 123 PHE A O 1
ATOM 983 N N . TYR A 1 124 ? -3.312 -10.219 3.51 1 98.69 124 TYR A N 1
ATOM 984 C CA . TYR A 1 124 ? -4.195 -10.609 4.605 1 98.69 124 TYR A CA 1
ATOM 985 C C . TYR A 1 124 ? -3.596 -11.75 5.414 1 98.69 124 TYR A C 1
ATOM 987 O O . TYR A 1 124 ? -3.76 -12.922 5.062 1 98.69 124 TYR A O 1
ATOM 995 N N . ALA A 1 125 ? -3.025 -11.43 6.559 1 98.75 125 ALA A N 1
ATOM 996 C CA . ALA A 1 125 ? -2.377 -12.414 7.418 1 98.75 125 ALA A CA 1
ATOM 997 C C . ALA A 1 125 ? -3.367 -13.484 7.863 1 98.75 125 ALA A C 1
ATOM 999 O O . ALA A 1 125 ? -3.027 -14.672 7.918 1 98.75 125 ALA A O 1
ATOM 1000 N N . PRO A 1 126 ? -4.648 -13.117 8.164 1 98.38 126 PRO A N 1
ATOM 1001 C CA . PRO A 1 126 ? -5.586 -14.164 8.57 1 98.38 126 PRO A CA 1
ATOM 1002 C C . PRO A 1 126 ? -5.805 -15.219 7.492 1 98.38 126 PRO A C 1
ATOM 1004 O O . PRO A 1 126 ? -5.996 -16.391 7.809 1 98.38 126 PRO A O 1
ATOM 1007 N N . GLN A 1 127 ? -5.734 -14.781 6.219 1 97.69 127 GLN A N 1
ATOM 1008 C CA . GLN A 1 127 ? -5.883 -15.734 5.125 1 97.69 127 GLN A CA 1
ATOM 1009 C C . GLN A 1 127 ? -4.68 -16.672 5.047 1 97.69 127 GLN A C 1
ATOM 1011 O O . GLN A 1 127 ? -4.84 -17.875 4.805 1 97.69 127 GLN A O 1
ATOM 1016 N N . LEU A 1 128 ? -3.553 -16.125 5.273 1 98.62 128 LEU A N 1
ATOM 1017 C CA . LEU A 1 128 ? -2.342 -16.938 5.254 1 98.62 128 LEU A CA 1
ATOM 1018 C C . LEU A 1 128 ? -2.334 -17.938 6.41 1 98.62 128 LEU A C 1
ATOM 1020 O O . LEU A 1 128 ? -1.854 -19.062 6.266 1 98.62 128 LEU A O 1
ATOM 1024 N N . LYS A 1 129 ? -2.842 -17.484 7.527 1 98.38 129 LYS A N 1
ATOM 1025 C CA . LYS A 1 129 ? -2.938 -18.375 8.672 1 98.38 129 LYS A CA 1
ATOM 1026 C C . LYS A 1 129 ? -3.885 -19.531 8.391 1 98.38 129 LYS A C 1
ATOM 1028 O O . LYS A 1 129 ? -3.625 -20.672 8.797 1 98.38 129 LYS A O 1
ATOM 1033 N N . ARG A 1 130 ? -4.961 -19.25 7.656 1 97.5 130 ARG A N 1
ATOM 1034 C CA . ARG A 1 130 ? -5.984 -20.25 7.348 1 97.5 130 ARG A CA 1
ATOM 1035 C C . ARG A 1 130 ? -5.492 -21.234 6.293 1 97.5 130 ARG A C 1
ATOM 1037 O O . ARG A 1 130 ? -5.875 -22.406 6.309 1 97.5 130 ARG A O 1
ATOM 1044 N N . LEU A 1 131 ? -4.695 -20.781 5.398 1 98.06 131 LEU A N 1
ATOM 1045 C CA . LEU A 1 131 ? -4.207 -21.562 4.27 1 98.06 131 LEU A CA 1
ATOM 1046 C C . LEU A 1 131 ? -3.373 -22.75 4.754 1 98.06 131 LEU A C 1
ATOM 1048 O O . LEU A 1 131 ? -2.518 -22.594 5.625 1 98.06 131 LEU A O 1
ATOM 1052 N N . LYS A 1 132 ? -3.566 -23.938 4.176 1 98.06 132 LYS A N 1
ATOM 1053 C CA . LYS A 1 132 ? -2.848 -25.156 4.543 1 98.06 132 LYS A CA 1
ATOM 1054 C C . LYS A 1 132 ? -1.588 -25.312 3.697 1 98.06 132 LYS A C 1
ATOM 1056 O O . LYS A 1 132 ? -0.614 -25.938 4.141 1 98.06 132 LYS A O 1
ATOM 1061 N N . TYR A 1 133 ? -1.646 -24.781 2.469 1 98.12 133 TYR A N 1
ATOM 1062 C CA . TYR A 1 133 ? -0.467 -24.875 1.616 1 98.12 133 TYR A CA 1
ATOM 1063 C C . TYR A 1 133 ? 0.766 -24.344 2.328 1 98.12 133 TYR A C 1
ATOM 1065 O O . TYR A 1 133 ? 0.703 -23.297 2.988 1 98.12 133 TYR A O 1
ATOM 1073 N N . PRO A 1 134 ? 1.918 -24.938 2.215 1 97.44 134 PRO A N 1
ATOM 1074 C CA . PRO A 1 134 ? 3.029 -24.688 3.135 1 97.44 134 PRO A CA 1
ATOM 1075 C C . PRO A 1 134 ? 3.82 -23.438 2.771 1 97.44 134 PRO A C 1
ATOM 1077 O O . PRO A 1 134 ? 4.352 -22.75 3.654 1 97.44 134 PRO A O 1
ATOM 1080 N N . SER A 1 135 ? 4.051 -23.188 1.531 1 98.62 135 SER A N 1
ATOM 1081 C CA . SER A 1 135 ? 4.855 -22.031 1.137 1 98.62 135 SER A CA 1
ATOM 1082 C C . SER A 1 135 ? 4.004 -20.781 1.035 1 98.62 135 SER A C 1
ATOM 1084 O O . SER A 1 135 ? 3.162 -20.656 0.142 1 98.62 135 SER A O 1
ATOM 1086 N N . LYS A 1 136 ? 4.273 -19.828 1.977 1 98.88 136 LYS A N 1
ATOM 1087 C CA . LYS A 1 136 ? 3.459 -18.625 2.113 1 98.88 136 LYS A CA 1
ATOM 1088 C C . LYS A 1 136 ? 4.332 -17.391 2.363 1 98.88 136 LYS A C 1
ATOM 1090 O O . LYS A 1 136 ? 5.449 -17.516 2.873 1 98.88 136 LYS A O 1
ATOM 1095 N N . GLY A 1 137 ? 3.826 -16.234 1.953 1 98.94 137 GLY A N 1
ATOM 1096 C CA . GLY A 1 137 ? 4.5 -14.969 2.209 1 98.94 137 GLY A CA 1
ATOM 1097 C C . GLY A 1 137 ? 3.543 -13.836 2.506 1 98.94 137 GLY A C 1
ATOM 1098 O O . GLY A 1 137 ? 2.463 -13.758 1.915 1 98.94 137 GLY A O 1
ATOM 1099 N N . LEU A 1 138 ? 3.916 -12.953 3.385 1 98.94 138 LEU A N 1
ATOM 1100 C CA . LEU A 1 138 ? 3.094 -11.805 3.754 1 98.94 138 LEU A CA 1
ATOM 1101 C C . LEU A 1 138 ? 3.529 -10.555 2.996 1 98.94 138 LEU A C 1
ATOM 1103 O O . LEU A 1 138 ? 4.688 -10.141 3.088 1 98.94 138 LEU A O 1
ATOM 1107 N N . LEU A 1 139 ? 2.615 -9.992 2.242 1 98.94 139 LEU A N 1
ATOM 1108 C CA . LEU A 1 139 ? 2.807 -8.703 1.592 1 98.94 139 LEU A CA 1
ATOM 1109 C C . LEU A 1 139 ? 2.514 -7.559 2.557 1 98.94 139 LEU A C 1
ATOM 1111 O O . LEU A 1 139 ? 1.573 -7.637 3.352 1 98.94 139 LEU A O 1
ATOM 1115 N N . PHE A 1 140 ? 3.324 -6.492 2.432 1 98.88 140 PHE A N 1
ATOM 1116 C CA . PHE A 1 140 ? 2.959 -5.367 3.283 1 98.88 140 PHE A CA 1
ATOM 1117 C C . PHE A 1 140 ? 3.574 -4.07 2.766 1 98.88 140 PHE A C 1
ATOM 1119 O O . PHE A 1 140 ? 4.602 -4.098 2.082 1 98.88 140 PHE A O 1
ATOM 1126 N N . THR A 1 141 ? 2.871 -2.951 3.08 1 98.75 141 THR A N 1
ATOM 1127 C CA . THR A 1 141 ? 3.312 -1.571 2.91 1 98.75 141 THR A CA 1
ATOM 1128 C C . THR A 1 141 ? 3.303 -0.832 4.246 1 98.75 141 THR A C 1
ATOM 1130 O O . THR A 1 141 ? 2.426 -0 4.492 1 98.75 141 THR A O 1
ATOM 1133 N N . VAL A 1 142 ? 4.172 -1.144 5.086 1 98.75 142 VAL A N 1
ATOM 1134 C CA . VAL A 1 142 ? 4.48 -0.575 6.391 1 98.75 142 VAL A CA 1
ATOM 1135 C C . VAL A 1 142 ? 5.859 -1.042 6.848 1 98.75 142 VAL A C 1
ATOM 1137 O O . VAL A 1 142 ? 6.223 -2.203 6.656 1 98.75 142 VAL A O 1
ATOM 1140 N N . ARG A 1 143 ? 6.703 -0.144 7.23 1 98.75 143 ARG A N 1
ATOM 1141 C CA . ARG A 1 143 ? 7.914 -0.552 7.938 1 98.75 143 ARG A CA 1
ATOM 1142 C C . ARG A 1 143 ? 7.633 -0.783 9.414 1 98.75 143 ARG A C 1
ATOM 1144 O O . ARG A 1 143 ? 7.52 0.172 10.188 1 98.75 143 ARG A O 1
ATOM 1151 N N . PRO A 1 144 ? 7.512 -2.041 9.828 1 98.75 144 PRO A N 1
ATOM 1152 C CA . PRO A 1 144 ? 7.207 -2.293 11.242 1 98.75 144 PRO A CA 1
ATOM 1153 C C . PRO A 1 144 ? 8.375 -1.952 12.164 1 98.75 144 PRO A C 1
ATOM 1155 O O . PRO A 1 144 ? 9.516 -1.858 11.719 1 98.75 144 PRO A O 1
ATOM 1158 N N . LEU A 1 145 ? 8.016 -1.75 13.406 1 98.62 145 LEU A N 1
ATOM 1159 C CA . LEU A 1 145 ? 9.07 -1.563 14.391 1 98.62 145 LEU A CA 1
ATOM 1160 C C . LEU A 1 145 ? 9.93 -2.82 14.516 1 98.62 145 LEU A C 1
ATOM 1162 O O . LEU A 1 145 ? 11.156 -2.736 14.578 1 98.62 145 LEU A O 1
ATOM 1166 N N . THR A 1 146 ? 9.297 -3.951 14.5 1 98.62 146 THR A N 1
ATOM 1167 C CA . THR A 1 146 ? 9.945 -5.258 14.461 1 98.62 146 THR A CA 1
ATOM 1168 C C . THR A 1 146 ? 9.219 -6.195 13.5 1 98.62 146 THR A C 1
ATOM 1170 O O . THR A 1 146 ? 7.984 -6.258 13.5 1 98.62 146 THR A O 1
ATOM 1173 N N . LEU A 1 147 ? 10.047 -6.855 12.688 1 98.81 147 LEU A N 1
ATOM 1174 C CA . LEU A 1 147 ? 9.438 -7.832 11.789 1 98.81 147 LEU A CA 1
ATOM 1175 C C . LEU A 1 147 ? 8.766 -8.953 12.578 1 98.81 147 LEU A C 1
ATOM 1177 O O . LEU A 1 147 ? 7.715 -9.453 12.18 1 98.81 147 LEU A O 1
ATOM 1181 N N . ARG A 1 148 ? 9.312 -9.305 13.656 1 98.69 148 ARG A N 1
ATOM 1182 C CA . ARG A 1 148 ? 8.773 -10.352 14.523 1 98.69 148 ARG A CA 1
ATOM 1183 C C . ARG A 1 148 ? 7.34 -10.039 14.938 1 98.69 148 ARG A C 1
ATOM 1185 O O . ARG A 1 148 ? 6.473 -10.914 14.906 1 98.69 148 ARG A O 1
ATOM 1192 N N . GLY A 1 149 ? 7.098 -8.82 15.367 1 98.62 149 GLY A N 1
ATOM 1193 C CA . GLY A 1 149 ? 5.75 -8.422 15.75 1 98.62 149 GLY A CA 1
ATOM 1194 C C . GLY A 1 149 ? 4.742 -8.57 14.625 1 98.62 149 GLY A C 1
ATOM 1195 O O . GLY A 1 149 ? 3.613 -9.008 14.852 1 98.62 149 GLY A O 1
ATOM 1196 N N . LEU A 1 150 ? 5.156 -8.273 13.438 1 98.75 150 LEU A N 1
ATOM 1197 C CA . LEU A 1 150 ? 4.27 -8.297 12.281 1 98.75 150 LEU A CA 1
ATOM 1198 C C . LEU A 1 150 ? 3.914 -9.727 11.898 1 98.75 150 LEU A C 1
ATOM 1200 O O . LEU A 1 150 ? 2.783 -10 11.492 1 98.75 150 LEU A O 1
ATOM 1204 N N . VAL A 1 151 ? 4.895 -10.648 12.078 1 98.81 151 VAL A N 1
ATOM 1205 C CA . VAL A 1 151 ? 4.695 -11.977 11.5 1 98.81 151 VAL A CA 1
ATOM 1206 C C . VAL A 1 151 ? 4.367 -12.977 12.609 1 98.81 151 VAL A C 1
ATOM 1208 O O . VAL A 1 151 ? 4.23 -14.172 12.352 1 98.81 151 VAL A O 1
ATOM 1211 N N . GLU A 1 152 ? 4.219 -12.477 13.812 1 98.31 152 GLU A N 1
ATOM 1212 C CA . GLU A 1 152 ? 3.971 -13.359 14.945 1 98.31 152 GLU A CA 1
ATOM 1213 C C . GLU A 1 152 ? 2.727 -14.219 14.719 1 98.31 152 GLU A C 1
ATOM 1215 O O . GLU A 1 152 ? 1.678 -13.703 14.328 1 98.31 152 GLU A O 1
ATOM 1220 N N . GLY A 1 153 ? 2.861 -15.492 14.945 1 98.31 153 GLY A N 1
ATOM 1221 C CA . GLY A 1 153 ? 1.73 -16.406 14.852 1 98.31 153 GLY A CA 1
ATOM 1222 C C . GLY A 1 153 ? 1.533 -16.969 13.453 1 98.31 153 GLY A C 1
ATOM 1223 O O . GLY A 1 153 ? 0.646 -17.797 13.234 1 98.31 153 GLY A O 1
ATOM 1224 N N . LEU A 1 154 ? 2.379 -16.594 12.531 1 98.69 154 LEU A N 1
ATOM 1225 C CA . LEU A 1 154 ? 2.262 -17.062 11.148 1 98.69 154 LEU A CA 1
ATOM 1226 C C . LEU A 1 154 ? 3.389 -18.031 10.805 1 98.69 154 LEU A C 1
ATOM 1228 O O . LEU A 1 154 ? 4.52 -17.859 11.266 1 98.69 154 LEU A O 1
ATOM 1232 N N . GLU A 1 155 ? 3.102 -19.031 10.078 1 98.38 155 GLU A N 1
ATOM 1233 C CA . GLU A 1 155 ? 4.098 -19.906 9.453 1 98.38 155 GLU A CA 1
ATOM 1234 C C . GLU A 1 155 ? 4.391 -19.469 8.023 1 98.38 155 GLU A C 1
ATOM 1236 O O . GLU A 1 155 ? 3.691 -19.875 7.09 1 98.38 155 GLU A O 1
ATOM 1241 N N . LEU A 1 156 ? 5.492 -18.734 7.875 1 98.88 156 LEU A N 1
ATOM 1242 C CA . LEU A 1 156 ? 5.801 -18.125 6.586 1 98.88 156 LEU A CA 1
ATOM 1243 C C . LEU A 1 156 ? 7.152 -18.609 6.07 1 98.88 156 LEU A C 1
ATOM 1245 O O . LEU A 1 156 ? 8.039 -18.938 6.859 1 98.88 156 LEU A O 1
ATOM 1249 N N . GLU A 1 157 ? 7.227 -18.641 4.812 1 98.88 157 GLU A N 1
ATOM 1250 C CA . GLU A 1 157 ? 8.508 -18.828 4.137 1 98.88 157 GLU A CA 1
ATOM 1251 C C . GLU A 1 157 ? 9.078 -17.5 3.66 1 98.88 157 GLU A C 1
ATOM 1253 O O . GLU A 1 157 ? 10.297 -17.312 3.627 1 98.88 157 GLU A O 1
ATOM 1258 N N . TRP A 1 158 ? 8.203 -16.562 3.354 1 98.94 158 TRP A N 1
ATOM 1259 C CA . TRP A 1 158 ? 8.594 -15.305 2.73 1 98.94 158 TRP A CA 1
ATOM 1260 C C . TRP A 1 158 ? 7.965 -14.117 3.451 1 98.94 158 TRP A C 1
ATOM 1262 O O . TRP A 1 158 ? 6.891 -14.25 4.047 1 98.94 158 TRP A O 1
ATOM 1272 N N . VAL A 1 159 ? 8.602 -13.023 3.422 1 98.94 159 VAL A N 1
ATOM 1273 C CA . VAL A 1 159 ? 7.977 -11.719 3.557 1 98.94 159 VAL A CA 1
ATOM 1274 C C . VAL A 1 159 ? 8.188 -10.906 2.277 1 98.94 159 VAL A C 1
ATOM 1276 O O . VAL A 1 159 ? 9.211 -11.062 1.602 1 98.94 159 VAL A O 1
ATOM 1279 N N . ALA A 1 160 ? 7.223 -10.078 2.039 1 98.94 160 ALA A N 1
ATOM 1280 C CA . ALA A 1 160 ? 7.258 -9.344 0.773 1 98.94 160 ALA A CA 1
ATOM 1281 C C . ALA A 1 160 ? 6.945 -7.867 0.984 1 98.94 160 ALA A C 1
ATOM 1283 O O . ALA A 1 160 ? 5.875 -7.391 0.598 1 98.94 160 ALA A O 1
ATOM 1284 N N . PRO A 1 161 ? 7.871 -7.117 1.451 1 98.94 161 PRO A N 1
ATOM 1285 C CA . PRO A 1 161 ? 7.688 -5.676 1.63 1 98.94 161 PRO A CA 1
ATOM 1286 C C . PRO A 1 161 ? 7.734 -4.906 0.312 1 98.94 161 PRO A C 1
ATOM 1288 O O . PRO A 1 161 ? 8.484 -5.277 -0.596 1 98.94 161 PRO A O 1
ATOM 1291 N N . ARG A 1 162 ? 6.918 -3.887 0.249 1 98.81 162 ARG A N 1
ATOM 1292 C CA . ARG A 1 162 ? 7.176 -2.918 -0.811 1 98.81 162 ARG A CA 1
ATOM 1293 C C . ARG A 1 162 ? 8.617 -2.42 -0.762 1 98.81 162 ARG A C 1
ATOM 1295 O O . ARG A 1 162 ? 9.211 -2.33 0.314 1 98.81 162 ARG A O 1
ATOM 1302 N N . ARG A 1 163 ? 9.102 -2.076 -1.876 1 98.31 163 ARG A N 1
ATOM 1303 C CA . ARG A 1 163 ? 10.516 -1.758 -2.053 1 98.31 163 ARG A CA 1
ATOM 1304 C C . ARG A 1 163 ? 10.969 -0.7 -1.051 1 98.31 163 ARG A C 1
ATOM 1306 O O . ARG A 1 163 ? 12.016 -0.844 -0.419 1 98.31 163 ARG A O 1
ATOM 1313 N N . ASP A 1 164 ? 10.18 0.374 -0.818 1 96.62 164 ASP A N 1
ATOM 1314 C CA . ASP A 1 164 ? 10.586 1.498 0.021 1 96.62 164 ASP A CA 1
ATOM 1315 C C . ASP A 1 164 ? 10.391 1.175 1.501 1 96.62 164 ASP A C 1
ATOM 1317 O O . ASP A 1 164 ? 10.742 1.98 2.367 1 96.62 164 ASP A O 1
ATOM 1321 N N . MET A 1 165 ? 9.898 -0.01 1.836 1 98.31 165 MET A N 1
ATOM 1322 C CA . MET A 1 165 ? 9.742 -0.447 3.221 1 98.31 165 MET A CA 1
ATOM 1323 C C . MET A 1 165 ? 10.875 -1.38 3.631 1 98.31 165 MET A C 1
ATOM 1325 O O . MET A 1 165 ? 10.961 -1.783 4.793 1 98.31 165 MET A O 1
ATOM 1329 N N . ALA A 1 166 ? 11.711 -1.724 2.684 1 98.12 166 ALA A N 1
ATOM 1330 C CA . ALA A 1 166 ? 12.812 -2.646 2.941 1 98.12 166 ALA A CA 1
ATOM 1331 C C . ALA A 1 166 ? 14.133 -1.894 3.104 1 98.12 166 ALA A C 1
ATOM 1333 O O . ALA A 1 166 ? 14.422 -0.97 2.34 1 98.12 166 ALA A O 1
ATOM 1334 N N . ASP A 1 167 ? 14.797 -2.201 4.133 1 97.69 167 ASP A N 1
ATOM 1335 C CA . ASP A 1 167 ? 16.156 -1.728 4.363 1 97.69 167 ASP A CA 1
ATOM 1336 C C . ASP A 1 167 ? 17.031 -2.834 4.949 1 97.69 167 ASP A C 1
ATOM 1338 O O . ASP A 1 167 ? 16.578 -3.967 5.117 1 97.69 167 ASP A O 1
ATOM 1342 N N . ARG A 1 168 ? 18.312 -2.584 5.219 1 98.06 168 ARG A N 1
ATOM 1343 C CA . ARG A 1 168 ? 19.25 -3.594 5.688 1 98.06 168 ARG A CA 1
ATOM 1344 C C . ARG A 1 168 ? 18.797 -4.191 7.016 1 98.06 168 ARG A C 1
ATOM 1346 O O . ARG A 1 168 ? 18.984 -5.387 7.262 1 98.06 168 ARG A O 1
ATOM 1353 N N . GLU A 1 169 ? 18.234 -3.346 7.781 1 98.31 169 GLU A N 1
ATOM 1354 C CA . GLU A 1 169 ? 17.781 -3.807 9.094 1 98.31 169 GLU A CA 1
ATOM 1355 C C . GLU A 1 169 ? 16.641 -4.816 8.961 1 98.31 169 GLU A C 1
ATOM 1357 O O . GLU A 1 169 ? 16.672 -5.875 9.594 1 98.31 169 GLU A O 1
ATOM 1362 N N . LEU A 1 170 ? 15.664 -4.492 8.164 1 98.62 170 LEU A N 1
ATOM 1363 C CA . LEU A 1 170 ? 14.531 -5.391 7.977 1 98.62 170 LEU A CA 1
ATOM 1364 C C . LEU A 1 170 ? 14.977 -6.703 7.34 1 98.62 170 LEU A C 1
ATOM 1366 O O . LEU A 1 170 ? 14.531 -7.777 7.746 1 98.62 170 LEU A O 1
ATOM 1370 N N . VAL A 1 171 ? 15.836 -6.621 6.359 1 98.88 171 VAL A N 1
ATOM 1371 C CA . VAL A 1 171 ? 16.344 -7.816 5.688 1 98.88 171 VAL A CA 1
ATOM 1372 C C . VAL A 1 171 ? 17.125 -8.672 6.68 1 98.88 171 VAL A C 1
ATOM 1374 O O . VAL A 1 171 ? 17.031 -9.898 6.672 1 98.88 171 VAL A O 1
ATOM 1377 N N . GLY A 1 172 ? 17.906 -8.031 7.508 1 98.81 172 GLY A N 1
ATOM 1378 C CA . GLY A 1 172 ? 18.609 -8.742 8.562 1 98.81 172 GLY A CA 1
ATOM 1379 C C . GLY A 1 172 ? 17.688 -9.453 9.523 1 98.81 172 GLY A C 1
ATOM 1380 O O . GLY A 1 172 ? 17.922 -10.602 9.891 1 98.81 172 GLY A O 1
ATOM 1381 N N . GLU A 1 173 ? 16.594 -8.789 9.922 1 98.88 173 GLU A N 1
ATOM 1382 C CA . GLU A 1 173 ? 15.594 -9.398 10.781 1 98.88 173 GLU A CA 1
ATOM 1383 C C . GLU A 1 173 ? 14.977 -10.633 10.125 1 98.88 173 GLU A C 1
ATOM 1385 O O . GLU A 1 173 ? 14.727 -11.641 10.789 1 98.88 173 GLU A O 1
ATOM 1390 N N . ALA A 1 174 ? 14.703 -10.484 8.867 1 98.94 174 ALA A N 1
ATOM 1391 C CA . ALA A 1 174 ? 14.125 -11.609 8.133 1 98.94 174 ALA A CA 1
ATOM 1392 C C . ALA A 1 174 ? 15.055 -12.82 8.164 1 98.94 174 ALA A C 1
ATOM 1394 O O . ALA A 1 174 ? 14.609 -13.945 8.406 1 98.94 174 ALA A O 1
ATOM 1395 N N . LYS A 1 175 ? 16.297 -12.57 7.898 1 98.69 175 LYS A N 1
ATOM 1396 C CA . LYS A 1 175 ? 17.297 -13.633 7.926 1 98.69 175 LYS A CA 1
ATOM 1397 C C . LYS A 1 175 ? 17.344 -14.312 9.289 1 98.69 175 LYS A C 1
ATOM 1399 O O . LYS A 1 175 ? 17.391 -15.539 9.375 1 98.69 175 LYS A O 1
ATOM 1404 N N . GLU A 1 176 ? 17.312 -13.508 10.297 1 98.75 176 GLU A N 1
ATOM 1405 C CA . GLU A 1 176 ? 17.344 -14.039 11.656 1 98.75 176 GLU A CA 1
ATOM 1406 C C . GLU A 1 176 ? 16.109 -14.906 11.93 1 98.75 176 GLU A C 1
ATOM 1408 O O . GLU A 1 176 ? 16.188 -15.875 12.688 1 98.75 176 GLU A O 1
ATOM 1413 N N . LEU A 1 177 ? 15.039 -14.57 11.352 1 98.75 177 LEU A N 1
ATOM 1414 C CA . LEU A 1 177 ? 13.789 -15.297 11.547 1 98.75 177 LEU A CA 1
ATOM 1415 C C . LEU A 1 177 ? 13.672 -16.469 10.578 1 98.75 177 LEU A C 1
ATOM 1417 O O . LEU A 1 177 ? 12.688 -17.203 10.602 1 98.75 177 LEU A O 1
ATOM 1421 N N . GLY A 1 178 ? 14.68 -16.594 9.656 1 98.75 178 GLY A N 1
ATOM 1422 C CA . GLY A 1 178 ? 14.664 -17.672 8.672 1 98.75 178 GLY A CA 1
ATOM 1423 C C . GLY A 1 178 ? 13.719 -17.406 7.516 1 98.75 178 GLY A C 1
ATOM 1424 O O . GLY A 1 178 ? 13.234 -18.344 6.879 1 98.75 178 GLY A O 1
ATOM 1425 N N . LEU A 1 179 ? 13.43 -16.156 7.305 1 98.94 179 LEU A N 1
ATOM 1426 C CA . LEU A 1 179 ? 12.484 -15.781 6.254 1 98.94 179 LEU A CA 1
ATOM 1427 C C . LEU A 1 179 ? 13.227 -15.289 5.016 1 98.94 179 LEU A C 1
ATOM 1429 O O . LEU A 1 179 ? 14.242 -14.594 5.125 1 98.94 179 LEU A O 1
ATOM 1433 N N . LYS A 1 180 ? 12.734 -15.625 3.863 1 98.94 180 LYS A N 1
ATOM 1434 C CA . LYS A 1 180 ? 13.195 -15.055 2.6 1 98.94 180 LYS A CA 1
ATOM 1435 C C . LYS A 1 180 ? 12.484 -13.734 2.301 1 98.94 180 LYS A C 1
ATOM 1437 O O . LYS A 1 180 ? 11.367 -13.508 2.764 1 98.94 180 LYS A O 1
ATOM 1442 N N . VAL A 1 181 ? 13.148 -12.844 1.54 1 98.94 181 VAL A N 1
ATOM 1443 C CA . VAL A 1 181 ? 12.586 -11.523 1.277 1 98.94 181 VAL A CA 1
ATOM 1444 C C . VAL A 1 181 ? 12.328 -11.359 -0.22 1 98.94 181 VAL A C 1
ATOM 1446 O O . VAL A 1 181 ? 13.234 -11.562 -1.034 1 98.94 181 VAL A O 1
ATOM 1449 N N . LEU A 1 182 ? 11.109 -11.039 -0.583 1 98.94 182 LEU A N 1
ATOM 1450 C CA . LEU A 1 182 ? 10.688 -10.625 -1.915 1 98.94 182 LEU A CA 1
ATOM 1451 C C . LEU A 1 182 ? 10.273 -9.164 -1.924 1 98.94 182 LEU A C 1
ATOM 1453 O O . LEU A 1 182 ? 9.203 -8.812 -1.429 1 98.94 182 LEU A O 1
ATOM 1457 N N . THR A 1 183 ? 11.062 -8.25 -2.502 1 98.94 183 THR A N 1
ATOM 1458 C CA . THR A 1 183 ? 10.703 -6.836 -2.578 1 98.94 183 THR A CA 1
ATOM 1459 C C . THR A 1 183 ? 10.016 -6.523 -3.908 1 98.94 183 THR A C 1
ATOM 1461 O O . THR A 1 183 ? 10.242 -7.215 -4.902 1 98.94 183 THR A O 1
ATOM 1464 N N . TRP A 1 184 ? 9.172 -5.512 -3.965 1 98.81 184 TRP A N 1
ATOM 1465 C CA . TRP A 1 184 ? 8.383 -5.191 -5.152 1 98.81 184 TRP A CA 1
ATOM 1466 C C . TRP A 1 184 ? 8.016 -3.713 -5.176 1 98.81 184 TRP A C 1
ATOM 1468 O O . TRP A 1 184 ? 7.973 -3.061 -4.129 1 98.81 184 TRP A O 1
ATOM 1478 N N . LEU A 1 185 ? 7.941 -2.975 -6.312 1 98.06 185 LEU A N 1
ATOM 1479 C CA . LEU A 1 185 ? 8.398 -3.361 -7.641 1 98.06 185 LEU A CA 1
ATOM 1480 C C . LEU A 1 185 ? 9.703 -2.656 -7.996 1 98.06 185 LEU A C 1
ATOM 1482 O O . LEU A 1 185 ? 9.953 -1.54 -7.535 1 98.06 185 LEU A O 1
ATOM 1486 N N . HIS A 1 186 ? 10.469 -3.182 -8.703 1 98.5 186 HIS A N 1
ATOM 1487 C CA . HIS A 1 186 ? 11.727 -2.631 -9.203 1 98.5 186 HIS A CA 1
ATOM 1488 C C . HIS A 1 186 ? 11.688 -2.457 -10.719 1 98.5 186 HIS A C 1
ATOM 1490 O O . HIS A 1 186 ? 11.969 -3.398 -11.461 1 98.5 186 HIS A O 1
ATOM 1496 N N . ASN A 1 187 ? 11.438 -1.18 -11.188 1 98.12 187 ASN A N 1
ATOM 1497 C CA . ASN A 1 187 ? 11.188 -0.968 -12.609 1 98.12 187 ASN A CA 1
ATOM 1498 C C . ASN A 1 187 ? 12.234 -0.048 -13.227 1 98.12 187 ASN A C 1
ATOM 1500 O O . ASN A 1 187 ? 12.07 0.406 -14.367 1 98.12 187 ASN A O 1
ATOM 1504 N N . ARG A 1 188 ? 13.227 0.352 -12.375 1 97.56 188 ARG A N 1
ATOM 1505 C CA . ARG A 1 188 ? 14.336 1.188 -12.828 1 97.56 188 ARG A CA 1
ATOM 1506 C C . ARG A 1 188 ? 15.68 0.573 -12.445 1 97.56 188 ARG A C 1
ATOM 1508 O O . ARG A 1 188 ? 15.758 -0.201 -11.484 1 97.56 188 ARG A O 1
ATOM 1515 N N . PRO A 1 189 ? 16.734 0.904 -13.258 1 97.75 189 PRO A N 1
ATOM 1516 C CA . PRO A 1 189 ? 18.062 0.345 -12.945 1 97.75 189 PRO A CA 1
ATOM 1517 C C . PRO A 1 189 ? 18.469 0.57 -11.492 1 97.75 189 PRO A C 1
ATOM 1519 O O . PRO A 1 189 ? 18.953 -0.351 -10.836 1 97.75 189 PRO A O 1
ATOM 1522 N N . LYS A 1 190 ? 18.188 1.749 -11.031 1 96.38 190 LYS A N 1
ATOM 1523 C CA . LYS A 1 190 ? 18.594 2.074 -9.664 1 96.38 190 LYS A CA 1
ATOM 1524 C C . LYS A 1 190 ? 17.859 1.197 -8.656 1 96.38 190 LYS A C 1
ATOM 1526 O O . LYS A 1 190 ? 18.422 0.807 -7.633 1 96.38 190 LYS A O 1
ATOM 1531 N N . GLU A 1 191 ? 16.609 0.874 -8.93 1 98.12 191 GLU A N 1
ATOM 1532 C CA . GLU A 1 191 ? 15.805 0.049 -8.039 1 98.12 191 GLU A CA 1
ATOM 1533 C C . GLU A 1 191 ? 16.281 -1.398 -8.039 1 98.12 191 GLU A C 1
ATOM 1535 O O . GLU A 1 191 ? 16.281 -2.059 -6.996 1 98.12 191 GLU A O 1
ATOM 1540 N N . VAL A 1 192 ? 16.688 -1.883 -9.18 1 98.44 192 VAL A N 1
ATOM 1541 C CA . VAL A 1 192 ? 17.25 -3.23 -9.281 1 98.44 192 VAL A CA 1
ATOM 1542 C C . VAL A 1 192 ? 18.547 -3.309 -8.5 1 98.44 192 VAL A C 1
ATOM 1544 O O . VAL A 1 192 ? 18.797 -4.273 -7.773 1 98.44 192 VAL A O 1
ATOM 1547 N N . ARG A 1 193 ? 19.406 -2.297 -8.641 1 97.56 193 ARG A N 1
ATOM 1548 C CA . ARG A 1 193 ? 20.656 -2.238 -7.883 1 97.56 193 ARG A CA 1
ATOM 1549 C C . ARG A 1 193 ? 20.375 -2.256 -6.383 1 97.56 193 ARG A C 1
ATOM 1551 O O . ARG A 1 193 ? 21.141 -2.854 -5.617 1 97.56 193 ARG A O 1
ATOM 1558 N N . GLU A 1 194 ? 19.297 -1.579 -5.977 1 97.19 194 GLU A N 1
ATOM 1559 C CA . GLU A 1 194 ? 18.906 -1.562 -4.574 1 97.19 194 GLU A CA 1
ATOM 1560 C C . GLU A 1 194 ? 18.594 -2.971 -4.066 1 97.19 194 GLU A C 1
ATOM 1562 O O . GLU A 1 194 ? 19 -3.338 -2.961 1 97.19 194 GLU A O 1
ATOM 1567 N N . ALA A 1 195 ? 17.891 -3.732 -4.852 1 98.38 195 ALA A N 1
ATOM 1568 C CA . ALA A 1 195 ? 17.562 -5.109 -4.48 1 98.38 195 ALA A CA 1
ATOM 1569 C C . ALA A 1 195 ? 18.828 -5.945 -4.324 1 98.38 195 ALA A C 1
ATOM 1571 O O . ALA A 1 195 ? 18.969 -6.707 -3.363 1 98.38 195 ALA A O 1
ATOM 1572 N N . LEU A 1 196 ? 19.719 -5.781 -5.266 1 97.5 196 LEU A N 1
ATOM 1573 C CA . LEU A 1 196 ? 21 -6.496 -5.227 1 97.5 196 LEU A CA 1
ATOM 1574 C C . LEU A 1 196 ? 21.781 -6.133 -3.977 1 97.5 196 LEU A C 1
ATOM 1576 O O . LEU A 1 196 ? 22.297 -7.012 -3.279 1 97.5 196 LEU A O 1
ATOM 1580 N N . GLU A 1 197 ? 21.859 -4.859 -3.672 1 97.12 197 GLU A N 1
ATOM 1581 C CA . GLU A 1 197 ? 22.625 -4.367 -2.533 1 97.12 197 GLU A CA 1
ATOM 1582 C C . GLU A 1 197 ? 22.016 -4.848 -1.214 1 97.12 197 GLU A C 1
ATOM 1584 O O . GLU A 1 197 ? 22.75 -5.121 -0.258 1 97.12 197 GLU A O 1
ATOM 1589 N N . LEU A 1 198 ? 20.719 -4.949 -1.152 1 98 198 LEU A N 1
ATOM 1590 C CA . LEU A 1 198 ? 20.031 -5.414 0.051 1 98 198 LEU A CA 1
ATOM 1591 C C . LEU A 1 198 ? 20.234 -6.914 0.236 1 98 198 LEU A C 1
ATOM 1593 O O . LEU A 1 198 ? 20.078 -7.434 1.345 1 98 198 LEU A O 1
ATOM 1597 N N . GLY A 1 199 ? 20.484 -7.621 -0.829 1 97.88 199 GLY A N 1
ATOM 1598 C CA . GLY A 1 199 ? 20.688 -9.062 -0.763 1 97.88 199 GLY A CA 1
ATOM 1599 C C . GLY A 1 199 ? 19.406 -9.844 -0.606 1 97.88 199 GLY A C 1
ATOM 1600 O O . GLY A 1 199 ? 19.359 -10.844 0.107 1 97.88 199 GLY A O 1
ATOM 1601 N N . VAL A 1 200 ? 18.344 -9.367 -1.215 1 98.75 200 VAL A N 1
ATOM 1602 C CA . VAL A 1 200 ? 17.062 -10.055 -1.105 1 98.75 200 VAL A CA 1
ATOM 1603 C C . VAL A 1 200 ? 17.078 -11.305 -1.981 1 98.75 200 VAL A C 1
ATOM 1605 O O . VAL A 1 200 ? 17.812 -11.375 -2.961 1 98.75 200 VAL A O 1
ATOM 1608 N N . GLU A 1 201 ? 16.281 -12.289 -1.621 1 98.81 201 GLU A N 1
ATOM 1609 C CA . GLU A 1 201 ? 16.219 -13.539 -2.373 1 98.81 201 GLU A CA 1
ATOM 1610 C C . GLU A 1 201 ? 15.523 -13.344 -3.715 1 98.81 201 GLU A C 1
ATOM 1612 O O . GLU A 1 201 ? 15.82 -14.047 -4.68 1 98.81 201 GLU A O 1
ATOM 1617 N N . ALA A 1 202 ? 14.57 -12.367 -3.748 1 98.88 202 ALA A N 1
ATOM 1618 C CA . ALA A 1 202 ? 13.828 -12.109 -4.977 1 98.88 202 ALA A CA 1
ATOM 1619 C C . ALA A 1 202 ? 13.352 -10.664 -5.039 1 98.88 202 ALA A C 1
ATOM 1621 O O . ALA A 1 202 ? 13.164 -10.023 -4.004 1 98.88 202 ALA A O 1
ATOM 1622 N N . PHE A 1 203 ? 13.172 -10.117 -6.238 1 98.94 203 PHE A N 1
ATOM 1623 C CA . PHE A 1 203 ? 12.484 -8.852 -6.449 1 98.94 203 PHE A CA 1
ATOM 1624 C C . PHE A 1 203 ? 11.531 -8.945 -7.641 1 98.94 203 PHE A C 1
ATOM 1626 O O . PHE A 1 203 ? 11.82 -9.633 -8.617 1 98.94 203 PHE A O 1
ATOM 1633 N N . ALA A 1 204 ? 10.414 -8.305 -7.543 1 98.94 204 ALA A N 1
ATOM 1634 C CA . ALA A 1 204 ? 9.414 -8.312 -8.609 1 98.94 204 ALA A CA 1
ATOM 1635 C C . ALA A 1 204 ? 9.531 -7.066 -9.477 1 98.94 204 ALA A C 1
ATOM 1637 O O . ALA A 1 204 ? 9.93 -6.004 -9 1 98.94 204 ALA A O 1
ATOM 1638 N N . THR A 1 205 ? 9.172 -7.191 -10.711 1 98.88 205 THR A N 1
ATOM 1639 C CA . THR A 1 205 ? 9.266 -6.105 -11.688 1 98.88 205 THR A CA 1
ATOM 1640 C C . THR A 1 205 ? 8.211 -6.258 -12.773 1 98.88 205 THR A C 1
ATOM 1642 O O . THR A 1 205 ? 7.75 -7.367 -13.055 1 98.88 205 THR A O 1
ATOM 1645 N N . ASP A 1 206 ? 7.844 -5.121 -13.344 1 98.69 206 ASP A N 1
ATOM 1646 C CA . ASP A 1 206 ? 6.941 -5.121 -14.492 1 98.69 206 ASP A CA 1
ATOM 1647 C C . ASP A 1 206 ? 7.711 -5.285 -15.797 1 98.69 206 ASP A C 1
ATOM 1649 O O . ASP A 1 206 ? 7.113 -5.434 -16.859 1 98.69 206 ASP A O 1
ATOM 1653 N N . ARG A 1 207 ? 9.023 -5.234 -15.688 1 98.38 207 ARG A N 1
ATOM 1654 C CA . ARG A 1 207 ? 9.891 -5.266 -16.859 1 98.38 207 ARG A CA 1
ATOM 1655 C C . ARG A 1 207 ? 10.961 -6.344 -16.734 1 98.38 207 ARG A C 1
ATOM 1657 O O . ARG A 1 207 ? 12.156 -6.043 -16.734 1 98.38 207 ARG A O 1
ATOM 1664 N N . PRO A 1 208 ? 10.477 -7.547 -16.703 1 98.31 208 PRO A N 1
ATOM 1665 C CA . PRO A 1 208 ? 11.5 -8.586 -16.609 1 98.31 208 PRO A CA 1
ATOM 1666 C C . PRO A 1 208 ? 12.453 -8.594 -17.797 1 98.31 208 PRO A C 1
ATOM 1668 O O . PRO A 1 208 ? 13.609 -9.008 -17.672 1 98.31 208 PRO A O 1
ATOM 1671 N N . ASP A 1 209 ? 12.008 -8.07 -18.922 1 96.62 209 ASP A N 1
ATOM 1672 C CA . ASP A 1 209 ? 12.781 -8.008 -20.156 1 96.62 209 ASP A CA 1
ATOM 1673 C C . ASP A 1 209 ? 13.992 -7.086 -20 1 96.62 209 ASP A C 1
ATOM 1675 O O . ASP A 1 209 ? 15.023 -7.297 -20.641 1 96.62 209 ASP A O 1
ATOM 1679 N N . LEU A 1 210 ? 13.883 -6.133 -19.172 1 98.31 210 LEU A N 1
ATOM 1680 C CA . LEU A 1 210 ? 14.969 -5.184 -18.953 1 98.31 210 LEU A CA 1
ATOM 1681 C C . LEU A 1 210 ? 15.711 -5.496 -17.656 1 98.31 210 LEU A C 1
ATOM 1683 O O . LEU A 1 210 ? 16.906 -5.203 -17.531 1 98.31 210 LEU A O 1
ATOM 1687 N N . ALA A 1 211 ? 14.992 -6.027 -16.703 1 98.44 211 ALA A N 1
ATOM 1688 C CA . ALA A 1 211 ? 15.523 -6.23 -15.359 1 98.44 211 ALA A CA 1
ATOM 1689 C C . ALA A 1 211 ? 16.75 -7.141 -15.391 1 98.44 211 ALA A C 1
ATOM 1691 O O . ALA A 1 211 ? 17.688 -6.953 -14.602 1 98.44 211 ALA A O 1
ATOM 1692 N N . ARG A 1 2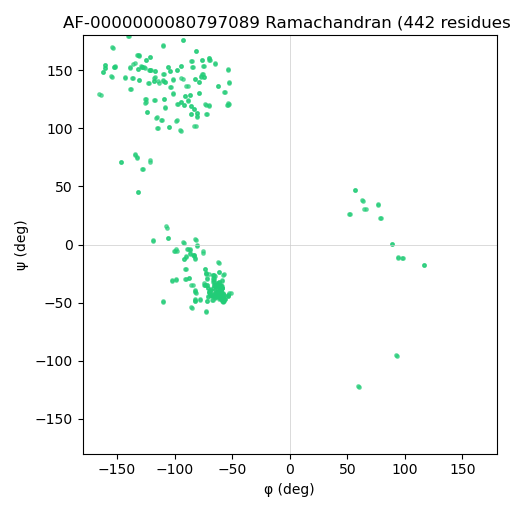12 ? 16.703 -8.125 -16.203 1 97.44 212 ARG A N 1
ATOM 1693 C CA . ARG A 1 212 ? 17.828 -9.039 -16.312 1 97.44 212 ARG A CA 1
ATOM 1694 C C . ARG A 1 212 ? 19.109 -8.289 -16.688 1 97.44 212 ARG A C 1
ATOM 1696 O O . ARG A 1 212 ? 20.156 -8.492 -16.062 1 97.44 212 ARG A O 1
ATOM 1703 N N . ALA A 1 213 ? 19.016 -7.457 -17.688 1 97.5 213 ALA A N 1
ATOM 1704 C CA . ALA A 1 213 ? 20.156 -6.668 -18.125 1 97.5 213 ALA A CA 1
ATOM 1705 C C . ALA A 1 213 ? 20.625 -5.715 -17.031 1 97.5 213 ALA A C 1
ATOM 1707 O O . ALA A 1 213 ? 21.812 -5.531 -16.828 1 97.5 213 ALA A O 1
ATOM 1708 N N . TRP A 1 214 ? 19.672 -5.035 -16.375 1 97.94 214 TRP A N 1
ATOM 1709 C CA . TRP A 1 214 ? 20 -4.133 -15.273 1 97.94 214 TRP A CA 1
ATOM 1710 C C . TRP A 1 214 ? 20.734 -4.875 -14.164 1 97.94 214 TRP A C 1
ATOM 1712 O O . TRP A 1 214 ? 21.688 -4.352 -13.594 1 97.94 214 TRP A O 1
ATOM 1722 N N . LEU A 1 215 ? 20.281 -6.059 -13.859 1 97.38 215 LEU A N 1
ATOM 1723 C CA . LEU A 1 215 ? 20.875 -6.871 -12.805 1 97.38 215 LEU A CA 1
ATOM 1724 C C . LEU A 1 215 ? 22.312 -7.266 -13.164 1 97.38 215 LEU A C 1
ATOM 1726 O O . LEU A 1 215 ? 23.203 -7.168 -12.336 1 97.38 215 LEU A O 1
ATOM 1730 N N . GLU A 1 216 ? 22.5 -7.695 -14.391 1 96.06 216 GLU A N 1
ATOM 1731 C CA . GLU A 1 216 ? 23.828 -8.094 -14.852 1 96.06 216 GLU A CA 1
ATOM 1732 C C . GLU A 1 216 ? 24.797 -6.918 -14.828 1 96.06 216 GLU A C 1
ATOM 1734 O O . GLU A 1 216 ? 25.953 -7.078 -14.461 1 96.06 216 GLU A O 1
ATOM 1739 N N . LYS A 1 217 ? 24.312 -5.824 -15.25 1 95.69 217 LYS A N 1
ATOM 1740 C CA . LYS A 1 217 ? 25.141 -4.621 -15.203 1 95.69 217 LYS A CA 1
ATOM 1741 C C . LYS A 1 217 ? 25.531 -4.277 -13.773 1 95.69 217 LYS A C 1
ATOM 1743 O O . LYS A 1 217 ? 26.688 -3.93 -13.508 1 95.69 217 LYS A O 1
ATOM 1748 N N . ALA A 1 218 ? 24.578 -4.34 -12.875 1 95 218 ALA A N 1
ATOM 1749 C CA . ALA A 1 218 ? 24.844 -4.055 -11.469 1 95 218 ALA A CA 1
ATOM 1750 C C . ALA A 1 218 ? 25.891 -5.02 -10.906 1 95 218 ALA A C 1
ATOM 1752 O O . ALA A 1 218 ? 26.75 -4.625 -10.117 1 95 218 ALA A O 1
ATOM 1753 N N . LEU A 1 219 ? 25.812 -6.258 -11.273 1 93.75 219 LEU A N 1
ATOM 1754 C CA . LEU A 1 219 ? 26.734 -7.285 -10.805 1 93.75 219 LEU A CA 1
ATOM 1755 C C . LEU A 1 219 ? 28.156 -7.008 -11.297 1 93.75 219 LEU A C 1
ATOM 1757 O O . LEU A 1 219 ? 29.125 -7.25 -10.578 1 93.75 219 LEU A O 1
ATOM 1761 N N . ARG A 1 220 ? 28.234 -6.477 -12.453 1 92.56 220 ARG A N 1
ATOM 1762 C CA . ARG A 1 220 ? 29.547 -6.168 -13.047 1 92.56 220 ARG A CA 1
ATOM 1763 C C . ARG A 1 220 ? 30.172 -4.957 -12.367 1 92.56 220 ARG A C 1
ATOM 1765 O O . ARG A 1 220 ? 31.391 -4.902 -12.195 1 92.56 220 ARG A O 1
ATOM 1772 N N . GLU A 1 221 ? 29.328 -3.992 -11.969 1 89.25 221 GLU A N 1
ATOM 1773 C CA . GLU A 1 221 ? 29.828 -2.762 -11.367 1 89.25 221 GLU A CA 1
ATOM 1774 C C . GLU A 1 221 ? 30.125 -2.961 -9.883 1 89.25 221 GLU A C 1
ATOM 1776 O O . GLU A 1 221 ? 30.922 -2.215 -9.305 1 89.25 221 GLU A O 1
ATOM 1781 N N . GLY A 1 222 ? 29.312 -3.641 -9.18 1 76.81 222 GLY A N 1
ATOM 1782 C CA . GLY A 1 222 ? 29.516 -3.891 -7.762 1 76.81 222 GLY A CA 1
ATOM 1783 C C . GLY A 1 222 ? 30.609 -4.902 -7.484 1 76.81 222 GLY A C 1
ATOM 1784 O O . GLY A 1 222 ? 31.016 -5.086 -6.332 1 76.81 222 GLY A O 1
ATOM 1785 N N . GLY A 1 223 ? 30.984 -5.801 -8.5 1 54.94 223 GLY A N 1
ATOM 1786 C CA . GLY A 1 223 ? 32.156 -6.652 -8.422 1 54.94 223 GLY A CA 1
ATOM 1787 C C . GLY A 1 223 ? 33.438 -5.953 -8.867 1 54.94 223 GLY A C 1
ATOM 1788 O O . GLY A 1 223 ? 33.375 -4.918 -9.531 1 54.94 223 GLY A O 1
ATOM 1789 N N . MET B 1 1 ? -15.531 11.875 11.617 1 97.19 1 MET B N 1
ATOM 1790 C CA . MET B 1 1 ? -14.781 13.016 11.094 1 97.19 1 MET B CA 1
ATOM 1791 C C . MET B 1 1 ? -14.391 12.781 9.641 1 97.19 1 MET B C 1
ATOM 1793 O O . MET B 1 1 ? -13.93 11.688 9.289 1 97.19 1 MET B O 1
ATOM 1797 N N . ILE B 1 2 ? -14.609 13.742 8.781 1 98.81 2 ILE B N 1
ATOM 1798 C CA . ILE B 1 2 ? -14.172 13.695 7.387 1 98.81 2 ILE B CA 1
ATOM 1799 C C . ILE B 1 2 ? -12.82 14.391 7.242 1 98.81 2 ILE B C 1
ATOM 1801 O O . ILE B 1 2 ? -12.68 15.562 7.586 1 98.81 2 ILE B O 1
ATOM 1805 N N . VAL B 1 3 ? -11.859 13.648 6.73 1 98.94 3 VAL B N 1
ATOM 1806 C CA . VAL B 1 3 ? -10.516 14.188 6.527 1 98.94 3 VAL B CA 1
ATOM 1807 C C . VAL B 1 3 ? -10.266 14.383 5.035 1 98.94 3 VAL B C 1
ATOM 1809 O O . VAL B 1 3 ? -10.266 13.422 4.262 1 98.94 3 VAL B O 1
ATOM 1812 N N . GLY B 1 4 ? -10.039 15.648 4.648 1 98.94 4 GLY B N 1
ATOM 1813 C CA . GLY B 1 4 ? -9.672 15.906 3.268 1 98.94 4 GLY B CA 1
ATOM 1814 C C . GLY B 1 4 ? -8.258 15.469 2.939 1 98.94 4 GLY B C 1
ATOM 1815 O O . GLY B 1 4 ? -7.285 16.047 3.445 1 98.94 4 GLY B O 1
ATOM 1816 N N . HIS B 1 5 ? -8.062 14.438 2.102 1 98.94 5 HIS B N 1
ATOM 1817 C CA . HIS B 1 5 ? -6.77 13.906 1.691 1 98.94 5 HIS B CA 1
ATOM 1818 C C . HIS B 1 5 ? -6.039 14.875 0.767 1 98.94 5 HIS B C 1
ATOM 1820 O O . HIS B 1 5 ? -6.559 15.234 -0.293 1 98.94 5 HIS B O 1
ATOM 1826 N N . GLN B 1 6 ? -4.879 15.336 1.174 1 98.88 6 GLN B N 1
ATOM 1827 C CA . GLN B 1 6 ? -4.133 16.375 0.463 1 98.88 6 GLN B CA 1
ATOM 1828 C C . GLN B 1 6 ? -5.008 17.594 0.201 1 98.88 6 GLN B C 1
ATOM 1830 O O . GLN B 1 6 ? -4.812 18.297 -0.79 1 98.88 6 GLN B O 1
ATOM 1835 N N . GLY B 1 7 ? -5.992 17.766 1.039 1 98.56 7 GLY B N 1
ATOM 1836 C CA . GLY B 1 7 ? -7.023 18.766 0.84 1 98.56 7 GLY B CA 1
ATOM 1837 C C . GLY B 1 7 ? -8.234 18.234 0.103 1 98.56 7 GLY B C 1
ATOM 1838 O O . GLY B 1 7 ? -9.133 17.656 0.714 1 98.56 7 GLY B O 1
ATOM 1839 N N . ALA B 1 8 ? -8.25 18.422 -1.105 1 97.69 8 ALA B N 1
ATOM 1840 C CA . ALA B 1 8 ? -9.297 17.984 -2.021 1 97.69 8 ALA B CA 1
ATOM 1841 C C . ALA B 1 8 ? -8.711 17.625 -3.385 1 97.69 8 ALA B C 1
ATOM 1843 O O . ALA B 1 8 ? -9.07 18.219 -4.398 1 97.69 8 ALA B O 1
ATOM 1844 N N . ARG B 1 9 ? -8.031 16.547 -3.373 1 95.5 9 ARG B N 1
ATOM 1845 C CA . ARG B 1 9 ? -7.117 16.234 -4.465 1 95.5 9 ARG B CA 1
ATOM 1846 C C . ARG B 1 9 ? -7.871 16.016 -5.773 1 95.5 9 ARG B C 1
ATOM 1848 O O . ARG B 1 9 ? -7.32 16.219 -6.855 1 95.5 9 ARG B O 1
ATOM 1855 N N . PHE B 1 10 ? -9.133 15.586 -5.766 1 95.81 10 PHE B N 1
ATOM 1856 C CA . PHE B 1 10 ? -9.891 15.305 -6.98 1 95.81 10 PHE B CA 1
ATOM 1857 C C . PHE B 1 10 ? -10.492 16.594 -7.547 1 95.81 10 PHE B C 1
ATOM 1859 O O . PHE B 1 10 ? -11.016 16.594 -8.664 1 95.81 10 PHE B O 1
ATOM 1866 N N . VAL B 1 11 ? -10.445 17.75 -6.805 1 96.06 11 VAL B N 1
ATOM 1867 C CA . VAL B 1 11 ? -11.086 18.984 -7.211 1 96.06 11 VAL B CA 1
ATOM 1868 C C . VAL B 1 11 ? -10.016 20.016 -7.594 1 96.06 11 VAL B C 1
ATOM 1870 O O . VAL B 1 11 ? -10.141 20.703 -8.609 1 96.06 11 VAL B O 1
ATOM 1873 N N . VAL B 1 12 ? -9.039 20.188 -6.762 1 96.62 12 VAL B N 1
ATOM 1874 C CA . VAL B 1 12 ? -7.926 21.125 -6.941 1 96.62 12 VAL B CA 1
ATOM 1875 C C . VAL B 1 12 ? -6.605 20.391 -6.68 1 96.62 12 VAL B C 1
ATOM 1877 O O . VAL B 1 12 ? -6.586 19.312 -6.086 1 96.62 12 VAL B O 1
ATOM 1880 N N . ARG B 1 13 ? -5.43 21.016 -7.172 1 97.25 13 ARG B N 1
ATOM 1881 C CA . ARG B 1 13 ? -4.121 20.422 -6.934 1 97.25 13 ARG B CA 1
ATOM 1882 C C . ARG B 1 13 ? -3.906 20.141 -5.449 1 97.25 13 ARG B C 1
ATOM 1884 O O . ARG B 1 13 ? -4.016 21.047 -4.625 1 97.25 13 ARG B O 1
ATOM 1891 N N . GLY B 1 14 ? -3.66 18.906 -5.078 1 98.62 14 GLY B N 1
ATOM 1892 C CA . GLY B 1 14 ? -3.459 18.5 -3.691 1 98.62 14 GLY B CA 1
ATOM 1893 C C . GLY B 1 14 ? -2.219 19.109 -3.07 1 98.62 14 GLY B C 1
ATOM 1894 O O . GLY B 1 14 ? -1.289 19.5 -3.779 1 98.62 14 GLY B O 1
ATOM 1895 N N . ASN B 1 15 ? -2.279 19.188 -1.775 1 98.75 15 ASN B N 1
ATOM 1896 C CA . ASN B 1 15 ? -1.132 19.656 -1.006 1 98.75 15 ASN B CA 1
ATOM 1897 C C . ASN B 1 15 ? -0.788 21.109 -1.343 1 98.75 15 ASN B C 1
ATOM 1899 O O . ASN B 1 15 ? 0.386 21.453 -1.48 1 98.75 15 ASN B O 1
ATOM 1903 N N . THR B 1 16 ? -1.826 21.859 -1.543 1 98.81 16 THR B N 1
ATOM 1904 C CA . THR B 1 16 ? -1.72 23.312 -1.698 1 98.81 16 THR B CA 1
ATOM 1905 C C . THR B 1 16 ? -2.611 24.031 -0.69 1 98.81 16 THR B C 1
ATOM 1907 O O . THR B 1 16 ? -3.557 23.438 -0.16 1 98.81 16 THR B O 1
ATOM 1910 N N . LEU B 1 17 ? -2.238 25.297 -0.457 1 98.81 17 LEU B N 1
ATOM 1911 C CA . LEU B 1 17 ? -3.084 26.078 0.438 1 98.81 17 LEU B CA 1
ATOM 1912 C C . LEU B 1 17 ? -4.508 26.172 -0.102 1 98.81 17 LEU B C 1
ATOM 1914 O O . LEU B 1 17 ? -5.473 26.141 0.665 1 98.81 17 LEU B O 1
ATOM 1918 N N . GLN B 1 18 ? -4.621 26.281 -1.406 1 98.62 18 GLN B N 1
ATOM 1919 C CA . GLN B 1 18 ? -5.93 26.344 -2.049 1 98.62 18 GLN B CA 1
ATOM 1920 C C . GLN B 1 18 ? -6.723 25.062 -1.785 1 98.62 18 GLN B C 1
ATOM 1922 O O . GLN B 1 18 ? -7.922 25.109 -1.506 1 98.62 18 GLN B O 1
ATOM 1927 N N . ALA B 1 19 ? -6.074 23.922 -1.876 1 98.81 19 ALA B N 1
ATOM 1928 C CA . ALA B 1 19 ? -6.742 22.641 -1.666 1 98.81 19 ALA B CA 1
ATOM 1929 C C . ALA B 1 19 ? -7.227 22.516 -0.225 1 98.81 19 ALA B C 1
ATOM 1931 O O . ALA B 1 19 ? -8.32 22 0.023 1 98.81 19 ALA B O 1
ATOM 1932 N N . PHE B 1 20 ? -6.422 22.938 0.697 1 98.94 20 PHE B N 1
ATOM 1933 C CA . PHE B 1 20 ? -6.789 22.844 2.105 1 98.94 20 PHE B CA 1
ATOM 1934 C C . PHE B 1 20 ? -7.953 23.766 2.424 1 98.94 20 PHE B C 1
ATOM 1936 O O . PHE B 1 20 ? -8.898 23.375 3.109 1 98.94 20 PHE B O 1
ATOM 1943 N N . ARG B 1 21 ? -7.891 25.031 1.894 1 98.81 21 ARG B N 1
ATOM 1944 C CA . ARG B 1 21 ? -9 25.953 2.07 1 98.81 21 ARG B CA 1
ATOM 1945 C C . ARG B 1 21 ? -10.297 25.391 1.504 1 98.81 21 ARG B C 1
ATOM 1947 O O . ARG B 1 21 ? -11.328 25.406 2.17 1 98.81 21 ARG B O 1
ATOM 1954 N N . TYR B 1 22 ? -10.18 24.922 0.337 1 98.75 22 TYR B N 1
ATOM 1955 C CA . TYR B 1 22 ? -11.367 24.375 -0.323 1 98.75 22 TYR B CA 1
ATOM 1956 C C . TYR B 1 22 ? -11.984 23.25 0.5 1 98.75 22 TYR B C 1
ATOM 1958 O O . TYR B 1 22 ? -13.195 23.219 0.706 1 98.75 22 TYR B O 1
ATOM 1966 N N . ALA B 1 23 ? -11.148 22.297 0.935 1 98.88 23 ALA B N 1
ATOM 1967 C CA . ALA B 1 23 ? -11.633 21.156 1.697 1 98.88 23 ALA B CA 1
ATOM 1968 C C . ALA B 1 23 ? -12.367 21.609 2.959 1 98.88 23 ALA B C 1
ATOM 1970 O O . ALA B 1 23 ? -13.469 21.141 3.246 1 98.88 23 ALA B O 1
ATOM 1971 N N . LEU B 1 24 ? -11.773 22.531 3.699 1 98.81 24 LEU B N 1
ATOM 1972 C CA . LEU B 1 24 ? -12.305 22.969 4.988 1 98.81 24 LEU B CA 1
ATOM 1973 C C . LEU B 1 24 ? -13.57 23.781 4.809 1 98.81 24 LEU B C 1
ATOM 1975 O O . LEU B 1 24 ? -14.438 23.797 5.688 1 98.81 24 LEU B O 1
ATOM 1979 N N . GLU B 1 25 ? -13.664 24.375 3.631 1 98.62 25 GLU B N 1
ATOM 1980 C CA . GLU B 1 25 ? -14.852 25.188 3.342 1 98.62 25 GLU B CA 1
ATOM 1981 C C . GLU B 1 25 ? -15.945 24.344 2.703 1 98.62 25 GLU B C 1
ATOM 1983 O O . GLU B 1 25 ? -17.094 24.781 2.578 1 98.62 25 GLU B O 1
ATOM 1988 N N . ASN B 1 26 ? -15.609 23.141 2.328 1 97.94 26 ASN B N 1
ATOM 1989 C CA . ASN B 1 26 ? -16.562 22.328 1.577 1 97.94 26 ASN B CA 1
ATOM 1990 C C . ASN B 1 26 ? -16.688 20.922 2.158 1 97.94 26 ASN B C 1
ATOM 1992 O O . ASN B 1 26 ? -16.703 19.938 1.417 1 97.94 26 ASN B O 1
ATOM 1996 N N . GLY B 1 27 ? -16.797 20.828 3.506 1 97.44 27 GLY B N 1
ATOM 1997 C CA . GLY B 1 27 ? -17.312 19.594 4.055 1 97.44 27 GLY B CA 1
ATOM 1998 C C . GLY B 1 27 ? -16.312 18.859 4.93 1 97.44 27 GLY B C 1
ATOM 1999 O O . GLY B 1 27 ? -16.672 17.984 5.715 1 97.44 27 GLY B O 1
ATOM 2000 N N . ALA B 1 28 ? -14.984 19.172 4.852 1 98.75 28 ALA B N 1
ATOM 2001 C CA . ALA B 1 28 ? -13.977 18.484 5.645 1 98.75 28 ALA B CA 1
ATOM 2002 C C . ALA B 1 28 ? -13.961 19 7.082 1 98.75 28 ALA B C 1
ATOM 2004 O O . ALA B 1 28 ? -14.102 20.203 7.316 1 98.75 28 ALA B O 1
ATOM 2005 N N . ASP B 1 29 ? -13.797 18.062 8.008 1 98.75 29 ASP B N 1
ATOM 2006 C CA . ASP B 1 29 ? -13.617 18.422 9.414 1 98.75 29 ASP B CA 1
ATOM 2007 C C . ASP B 1 29 ? -12.141 18.594 9.75 1 98.75 29 ASP B C 1
ATOM 2009 O O . ASP B 1 29 ? -11.797 19.203 10.766 1 98.75 29 ASP B O 1
ATOM 2013 N N . ALA B 1 30 ? -11.32 18.031 8.969 1 98.94 30 ALA B N 1
ATOM 2014 C CA . ALA B 1 30 ? -9.859 18.031 9.055 1 98.94 30 ALA B CA 1
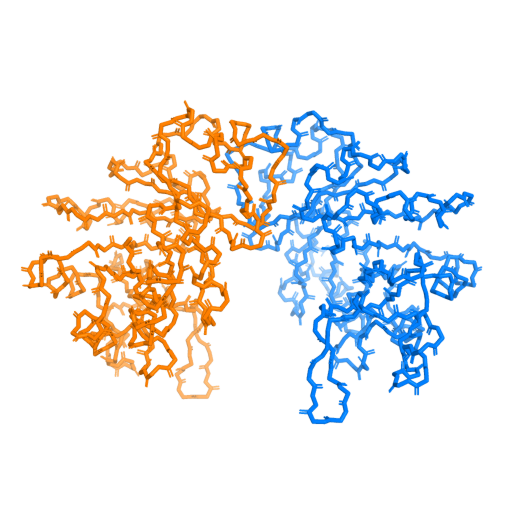ATOM 2015 C C . ALA B 1 30 ? -9.227 17.828 7.684 1 98.94 30 ALA B C 1
ATOM 2017 O O . ALA B 1 30 ? -9.922 17.531 6.711 1 98.94 30 ALA B O 1
ATOM 2018 N N . VAL B 1 31 ? -7.883 18.016 7.562 1 98.94 31 VAL B N 1
ATOM 2019 C CA . VAL B 1 31 ? -7.188 17.75 6.305 1 98.94 31 VAL B CA 1
ATOM 2020 C C . VAL B 1 31 ? -5.891 17 6.586 1 98.94 31 VAL B C 1
ATOM 2022 O O . VAL B 1 31 ? -5.418 16.953 7.723 1 98.94 31 VAL B O 1
ATOM 2025 N N . GLU B 1 32 ? -5.43 16.281 5.605 1 98.94 32 GLU B N 1
ATOM 2026 C CA . GLU B 1 32 ? -4.156 15.562 5.625 1 98.94 32 GLU B CA 1
ATOM 2027 C C . GLU B 1 32 ? -3.172 16.156 4.621 1 98.94 32 GLU B C 1
ATOM 2029 O O . GLU B 1 32 ? -3.559 16.531 3.514 1 98.94 32 GLU B O 1
ATOM 2034 N N . CYS B 1 33 ? -1.938 16.266 4.996 1 98.94 33 CYS B N 1
ATOM 2035 C CA . CYS B 1 33 ? -0.885 16.688 4.082 1 98.94 33 CYS B CA 1
ATOM 2036 C C . CYS B 1 33 ? 0.321 15.766 4.164 1 98.94 33 CYS B C 1
ATOM 2038 O O . CYS B 1 33 ? 0.429 14.961 5.09 1 98.94 33 CYS B O 1
ATOM 2040 N N . ASP B 1 34 ? 1.188 15.844 3.152 1 98.88 34 ASP B N 1
ATOM 2041 C CA . ASP B 1 34 ? 2.445 15.109 3.078 1 98.88 34 ASP B CA 1
ATOM 2042 C C . ASP B 1 34 ? 3.639 16.031 3.279 1 98.88 34 ASP B C 1
ATOM 2044 O O . ASP B 1 34 ? 3.668 17.141 2.74 1 98.88 34 ASP B O 1
ATOM 2048 N N . VAL B 1 35 ? 4.633 15.555 4.016 1 98.81 35 VAL B N 1
ATOM 2049 C CA . VAL B 1 35 ? 5.73 16.484 4.277 1 98.81 35 VAL B CA 1
ATOM 2050 C C . VAL B 1 35 ? 7.062 15.805 3.963 1 98.81 35 VAL B C 1
ATOM 2052 O O . VAL B 1 35 ? 7.238 14.609 4.219 1 98.81 35 VAL B O 1
ATOM 2055 N N . TRP B 1 36 ? 7.977 16.562 3.395 1 98.69 36 TRP B N 1
ATOM 2056 C CA . TRP B 1 36 ? 9.367 16.203 3.152 1 98.69 36 TRP B CA 1
ATOM 2057 C C . TRP B 1 36 ? 10.312 17.203 3.816 1 98.69 36 TRP B C 1
ATOM 2059 O O . TRP B 1 36 ? 10.07 18.406 3.783 1 98.69 36 TRP B O 1
ATOM 2069 N N . ARG B 1 37 ? 11.359 16.688 4.406 1 98.62 37 ARG B N 1
ATOM 2070 C CA . ARG B 1 37 ? 12.445 17.578 4.844 1 98.62 37 ARG B CA 1
ATOM 2071 C C . ARG B 1 37 ? 13.328 17.969 3.67 1 98.62 37 ARG B C 1
ATOM 2073 O O . ARG B 1 37 ? 13.781 17.109 2.902 1 98.62 37 ARG B O 1
ATOM 2080 N N . LEU B 1 38 ? 13.562 19.266 3.57 1 98.56 38 LEU B N 1
ATOM 2081 C CA . LEU B 1 38 ? 14.359 19.812 2.477 1 98.56 38 LEU B CA 1
ATOM 2082 C C . LEU B 1 38 ? 15.828 19.922 2.881 1 98.56 38 LEU B C 1
ATOM 2084 O O . LEU B 1 38 ? 16.188 19.578 4.012 1 98.56 38 LEU B O 1
ATOM 2088 N N . ARG B 1 39 ? 16.656 20.328 1.908 1 98.12 39 ARG B N 1
ATOM 2089 C CA . ARG B 1 39 ? 18.109 20.406 2.084 1 98.12 39 ARG B CA 1
ATOM 2090 C C . ARG B 1 39 ? 18.469 21.344 3.23 1 98.12 39 ARG B C 1
ATOM 2092 O O . ARG B 1 39 ? 19.438 21.094 3.965 1 98.12 39 ARG B O 1
ATOM 2099 N N . ASP B 1 40 ? 17.734 22.406 3.428 1 98.25 40 ASP B N 1
ATOM 2100 C CA . ASP B 1 40 ? 18.047 23.406 4.434 1 98.25 40 ASP B CA 1
ATOM 2101 C C . ASP B 1 40 ? 17.344 23.109 5.754 1 98.25 40 ASP B C 1
ATOM 2103 O O . ASP B 1 40 ? 17.375 23.922 6.676 1 98.25 40 ASP B O 1
ATOM 2107 N N . GLY B 1 41 ? 16.609 22 5.816 1 97.88 41 GLY B N 1
ATOM 2108 C CA . GLY B 1 41 ? 15.969 21.578 7.055 1 97.88 41 GLY B CA 1
ATOM 2109 C C . GLY B 1 41 ? 14.508 21.984 7.141 1 97.88 41 GLY B C 1
ATOM 2110 O O . GLY B 1 41 ? 13.773 21.484 8 1 97.88 41 GLY B O 1
ATOM 2111 N N . SER B 1 42 ? 14.141 22.828 6.234 1 98.06 42 SER B N 1
ATOM 2112 C CA . SER B 1 42 ? 12.734 23.219 6.215 1 98.06 42 SER B CA 1
ATOM 2113 C C . SER B 1 42 ? 11.844 22.078 5.766 1 98.06 42 SER B C 1
ATOM 2115 O O . SER B 1 42 ? 12.328 21.094 5.207 1 98.06 42 SER B O 1
ATOM 2117 N N . LEU B 1 43 ? 10.562 22.156 6.074 1 98.75 43 LEU B N 1
ATOM 2118 C CA . LEU B 1 43 ? 9.594 21.141 5.688 1 98.75 43 LEU B CA 1
ATOM 2119 C C . LEU B 1 43 ? 8.656 21.672 4.605 1 98.75 43 LEU B C 1
ATOM 2121 O O . LEU B 1 43 ? 8.039 22.719 4.77 1 98.75 43 LEU B O 1
ATOM 2125 N N . ALA B 1 44 ? 8.609 20.938 3.541 1 98.75 44 ALA B N 1
ATOM 2126 C CA . ALA B 1 44 ? 7.73 21.281 2.428 1 98.75 44 ALA B CA 1
ATOM 2127 C C . ALA B 1 44 ? 6.574 20.297 2.32 1 98.75 44 ALA B C 1
ATOM 2129 O O . ALA B 1 44 ? 6.738 19.109 2.605 1 98.75 44 ALA B O 1
ATOM 2130 N N . VAL B 1 45 ? 5.48 20.766 1.905 1 98.81 45 VAL B N 1
ATOM 2131 C CA . VAL B 1 45 ? 4.273 19.953 1.759 1 98.81 45 VAL B CA 1
ATOM 2132 C C . VAL B 1 45 ? 4.109 19.531 0.302 1 98.81 45 VAL B C 1
ATOM 2134 O O . VAL B 1 45 ? 3.756 20.344 -0.554 1 98.81 45 VAL B O 1
ATOM 2137 N N . HIS B 1 46 ? 4.383 18.266 0.084 1 98.62 46 HIS B N 1
ATOM 2138 C CA . HIS B 1 46 ? 4.328 17.688 -1.25 1 98.62 46 HIS B CA 1
ATOM 2139 C C . HIS B 1 46 ? 4.25 16.156 -1.182 1 98.62 46 HIS B C 1
ATOM 2141 O O . HIS B 1 46 ? 4.824 15.547 -0.283 1 98.62 46 HIS B O 1
ATOM 2147 N N . HIS B 1 47 ? 3.611 15.625 -2.105 1 98.19 47 HIS B N 1
ATOM 2148 C CA . HIS B 1 47 ? 3.375 14.188 -2.039 1 98.19 47 HIS B CA 1
ATOM 2149 C C . HIS B 1 47 ? 4.586 13.406 -2.541 1 98.19 47 HIS B C 1
ATOM 2151 O O . HIS B 1 47 ? 4.992 12.414 -1.925 1 98.19 47 HIS B O 1
ATOM 2157 N N . ASP B 1 48 ? 5.109 13.82 -3.701 1 96.81 48 ASP B N 1
ATOM 2158 C CA . ASP B 1 48 ? 6.129 13.031 -4.383 1 96.81 48 ASP B CA 1
ATOM 2159 C C . ASP B 1 48 ? 7.531 13.484 -3.992 1 96.81 48 ASP B C 1
ATOM 2161 O O . ASP B 1 48 ? 7.781 14.68 -3.836 1 96.81 48 ASP B O 1
ATOM 2165 N N . ARG B 1 49 ? 8.43 12.547 -3.865 1 96.94 49 ARG B N 1
ATOM 2166 C CA . ARG B 1 49 ? 9.836 12.867 -3.654 1 96.94 49 ARG B CA 1
ATOM 2167 C C . ARG B 1 49 ? 10.453 13.469 -4.91 1 96.94 49 ARG B C 1
ATOM 2169 O O . ARG B 1 49 ? 11.25 14.406 -4.824 1 96.94 49 ARG B O 1
ATOM 2176 N N . GLU B 1 50 ? 10.07 12.891 -6.055 1 96.62 50 GLU B N 1
ATOM 2177 C CA . GLU B 1 50 ? 10.547 13.398 -7.34 1 96.62 50 GLU B CA 1
ATOM 2178 C C . GLU B 1 50 ? 9.625 14.5 -7.871 1 96.62 50 GLU B C 1
ATOM 2180 O O . GLU B 1 50 ? 8.422 14.297 -8 1 96.62 50 GLU B O 1
ATOM 2185 N N . VAL B 1 51 ? 10.164 15.625 -8.148 1 97.44 51 VAL B N 1
ATOM 2186 C CA . VAL B 1 51 ? 9.383 16.75 -8.656 1 97.44 51 VAL B CA 1
ATOM 2187 C C . VAL B 1 51 ? 9.867 17.125 -10.055 1 97.44 51 VAL B C 1
ATOM 2189 O O . VAL B 1 51 ? 11.062 17.047 -10.352 1 97.44 51 VAL B O 1
ATOM 2192 N N . GLN B 1 52 ? 8.969 17.484 -10.852 1 95.88 52 GLN B N 1
ATOM 2193 C CA . GLN B 1 52 ? 9.266 17.875 -12.227 1 95.88 52 GLN B CA 1
ATOM 2194 C C . GLN B 1 52 ? 9.492 19.391 -12.328 1 95.88 52 GLN B C 1
ATOM 2196 O O . GLN B 1 52 ? 8.641 20.172 -11.922 1 95.88 52 GLN B O 1
ATOM 2201 N N . ILE B 1 53 ? 10.625 19.734 -12.75 1 94.94 53 ILE B N 1
ATOM 2202 C CA . ILE B 1 53 ? 10.961 21.125 -13.062 1 94.94 53 ILE B CA 1
ATOM 2203 C C . ILE B 1 53 ? 11.461 21.219 -14.5 1 94.94 53 ILE B C 1
ATOM 2205 O O . ILE B 1 53 ? 12.547 20.734 -14.82 1 94.94 53 ILE B O 1
ATOM 2209 N N . GLY B 1 54 ? 10.68 21.906 -15.336 1 93.81 54 GLY B N 1
ATOM 2210 C CA . GLY B 1 54 ? 10.961 21.844 -16.766 1 93.81 54 GLY B CA 1
ATOM 2211 C C . GLY B 1 54 ? 10.891 20.438 -17.328 1 93.81 54 GLY B C 1
ATOM 2212 O O . GLY B 1 54 ? 9.883 19.75 -17.156 1 93.81 54 GLY B O 1
ATOM 2213 N N . ASN B 1 55 ? 11.984 20 -17.906 1 95.19 55 ASN B N 1
ATOM 2214 C CA . ASN B 1 55 ? 11.977 18.672 -18.531 1 95.19 55 ASN B CA 1
ATOM 2215 C C . ASN B 1 55 ? 12.766 17.656 -17.719 1 95.19 55 ASN B C 1
ATOM 2217 O O . ASN B 1 55 ? 13.07 16.578 -18.203 1 95.19 55 ASN B O 1
ATOM 2221 N N . LYS B 1 56 ? 13.016 18.062 -16.484 1 96.25 56 LYS B N 1
ATOM 2222 C CA . LYS B 1 56 ? 13.844 17.188 -15.656 1 96.25 56 LYS B CA 1
ATOM 2223 C C . LYS B 1 56 ? 13.156 16.875 -14.336 1 96.25 56 LYS B C 1
ATOM 2225 O O . LYS B 1 56 ? 12.32 17.641 -13.859 1 96.25 56 LYS B O 1
ATOM 2230 N N . LYS B 1 57 ? 13.508 15.75 -13.828 1 96.25 57 LYS B N 1
ATOM 2231 C CA . LYS B 1 57 ? 13.047 15.328 -12.508 1 96.25 57 LYS B CA 1
ATOM 2232 C C . LYS B 1 57 ? 14.141 15.484 -11.461 1 96.25 57 LYS B C 1
ATOM 2234 O O . LYS B 1 57 ? 15.312 15.211 -11.742 1 96.25 57 LYS B O 1
ATOM 2239 N N . TYR B 1 58 ? 13.695 16.031 -10.312 1 97.62 58 TYR B N 1
ATOM 2240 C CA . TYR B 1 58 ? 14.633 16.25 -9.219 1 97.62 58 TYR B CA 1
ATOM 2241 C C . TYR B 1 58 ? 14.102 15.656 -7.918 1 97.62 58 TYR B C 1
ATOM 2243 O O . TYR B 1 58 ? 12.891 15.477 -7.754 1 97.62 58 TYR B O 1
ATOM 2251 N N . ASP B 1 59 ? 15.023 15.305 -7.07 1 97.56 59 ASP B N 1
ATOM 2252 C CA . ASP B 1 59 ? 14.688 14.945 -5.699 1 97.56 59 ASP B CA 1
ATOM 2253 C C . ASP B 1 59 ? 14.32 16.188 -4.879 1 97.56 59 ASP B C 1
ATOM 2255 O O . ASP B 1 59 ? 15.133 17.109 -4.738 1 97.56 59 ASP B O 1
ATOM 2259 N N . ILE B 1 60 ? 13.141 16.234 -4.336 1 98.31 60 ILE B N 1
ATOM 2260 C CA . ILE B 1 60 ? 12.648 17.406 -3.613 1 98.31 60 ILE B CA 1
ATOM 2261 C C . ILE B 1 60 ? 13.602 17.734 -2.465 1 98.31 60 ILE B C 1
ATOM 2263 O O . ILE B 1 60 ? 13.734 18.906 -2.082 1 98.31 60 ILE B O 1
ATOM 2267 N N . LYS B 1 61 ? 14.328 16.766 -1.947 1 98 61 LYS B N 1
ATOM 2268 C CA . LYS B 1 61 ? 15.203 16.938 -0.792 1 98 61 LYS B CA 1
ATOM 2269 C C . LYS B 1 61 ? 16.484 17.672 -1.17 1 98 61 LYS B C 1
ATOM 2271 O O . LYS B 1 61 ? 17.25 18.078 -0.297 1 98 61 LYS B O 1
ATOM 2276 N N . SER B 1 62 ? 16.609 17.891 -2.432 1 97.94 62 SER B N 1
ATOM 2277 C CA . SER B 1 62 ? 17.812 18.578 -2.893 1 97.94 62 SER B CA 1
ATOM 2278 C C . SER B 1 62 ? 17.625 20.078 -2.893 1 97.94 62 SER B C 1
ATOM 2280 O O . SER B 1 62 ? 18.594 20.828 -3.084 1 97.94 62 SER B O 1
ATOM 2282 N N . PHE B 1 63 ? 16.469 20.562 -2.586 1 98.25 63 PHE B N 1
ATOM 2283 C CA . PHE B 1 63 ? 16.156 21.984 -2.668 1 98.25 63 PHE B CA 1
ATOM 2284 C C . PHE B 1 63 ? 16.094 22.609 -1.276 1 98.25 63 PHE B C 1
ATOM 2286 O O . PHE B 1 63 ? 15.805 21.922 -0.296 1 98.25 63 PHE B O 1
ATOM 2293 N N . THR B 1 64 ? 16.391 23.906 -1.265 1 98.44 64 THR B N 1
ATOM 2294 C CA . THR B 1 64 ? 15.922 24.719 -0.144 1 98.44 64 THR B CA 1
ATOM 2295 C C . THR B 1 64 ? 14.469 25.125 -0.341 1 98.44 64 THR B C 1
ATOM 2297 O O . THR B 1 64 ? 13.93 25.016 -1.445 1 98.44 64 THR B O 1
ATOM 2300 N N . LEU B 1 65 ? 13.891 25.609 0.747 1 98.12 65 LEU B N 1
ATOM 2301 C CA . LEU B 1 65 ? 12.508 26.078 0.632 1 98.12 65 LEU B CA 1
ATOM 2302 C C . LEU B 1 65 ? 12.414 27.234 -0.35 1 98.12 65 LEU B C 1
ATOM 2304 O O . LEU B 1 65 ? 11.484 27.297 -1.16 1 98.12 65 LEU B O 1
ATOM 2308 N N . GLY B 1 66 ? 13.359 28.141 -0.271 1 98 66 GLY B N 1
ATOM 2309 C CA . GLY B 1 66 ? 13.383 29.266 -1.188 1 98 66 GLY B CA 1
ATOM 2310 C C . GLY B 1 66 ? 13.461 28.844 -2.645 1 98 66 GLY B C 1
ATOM 2311 O O . GLY B 1 66 ? 12.734 29.375 -3.486 1 98 66 GLY B O 1
ATOM 2312 N N . GLN B 1 67 ? 14.352 27.922 -2.936 1 97.94 67 GLN B N 1
ATOM 2313 C CA . GLN B 1 67 ? 14.477 27.391 -4.289 1 97.94 67 GLN B CA 1
ATOM 2314 C C . GLN B 1 67 ? 13.18 26.734 -4.75 1 97.94 67 GLN B C 1
ATOM 2316 O O . GLN B 1 67 ? 12.719 26.984 -5.867 1 97.94 67 GLN B O 1
ATOM 2321 N N . LEU B 1 68 ? 12.602 25.938 -3.881 1 97.56 68 LEU B N 1
ATOM 2322 C CA . LEU B 1 68 ? 11.383 25.203 -4.227 1 97.56 68 LEU B CA 1
ATOM 2323 C C . LEU B 1 68 ? 10.234 26.172 -4.52 1 97.56 68 LEU B C 1
ATOM 2325 O O . LEU B 1 68 ? 9.5 25.984 -5.488 1 97.56 68 LEU B O 1
ATOM 2329 N N . LYS B 1 69 ? 10.117 27.203 -3.76 1 97 69 LYS B N 1
ATOM 2330 C CA . LYS B 1 69 ? 9.047 28.188 -3.941 1 97 69 LYS B CA 1
ATOM 2331 C C . LYS B 1 69 ? 9.211 28.938 -5.262 1 97 69 LYS B C 1
ATOM 2333 O O . LYS B 1 69 ? 8.219 29.328 -5.891 1 97 69 LYS B O 1
ATOM 2338 N N . ARG B 1 70 ? 10.406 29.109 -5.637 1 97.19 70 ARG B N 1
ATOM 2339 C CA . ARG B 1 70 ? 10.68 29.766 -6.91 1 97.19 70 ARG B CA 1
ATOM 2340 C C . ARG B 1 70 ? 10.266 28.891 -8.086 1 97.19 70 ARG B C 1
ATOM 2342 O O . ARG B 1 70 ? 9.656 29.375 -9.047 1 97.19 70 ARG B O 1
ATOM 2349 N N . TYR B 1 71 ? 10.562 27.609 -8 1 97.19 71 TYR B N 1
ATOM 2350 C CA . TYR B 1 71 ? 10.32 26.703 -9.109 1 97.19 71 TYR B CA 1
ATOM 2351 C C . TYR B 1 71 ? 8.898 26.172 -9.078 1 97.19 71 TYR B C 1
ATOM 2353 O O . TYR B 1 71 ? 8.305 25.891 -10.125 1 97.19 71 TYR B O 1
ATOM 2361 N N . LEU B 1 72 ? 8.367 25.969 -7.848 1 97.88 72 LEU B N 1
ATOM 2362 C CA . LEU B 1 72 ? 7.031 25.422 -7.609 1 97.88 72 LEU B CA 1
ATOM 2363 C C . LEU B 1 72 ? 6.285 26.266 -6.574 1 97.88 72 LEU B C 1
ATOM 2365 O O . LEU B 1 72 ? 6.016 25.781 -5.465 1 97.88 72 LEU B O 1
ATOM 2369 N N . PRO B 1 73 ? 5.824 27.438 -6.988 1 97.25 73 PRO B N 1
ATOM 2370 C CA . PRO B 1 73 ? 5.262 28.391 -6.031 1 97.25 73 PRO B CA 1
ATOM 2371 C C . PRO B 1 73 ? 4.023 27.859 -5.316 1 97.25 73 PRO B C 1
ATOM 2373 O O . PRO B 1 73 ? 3.631 28.375 -4.273 1 97.25 73 PRO B O 1
ATOM 2376 N N . TYR B 1 74 ? 3.416 26.781 -5.836 1 97.38 74 TYR B N 1
ATOM 2377 C CA . TYR B 1 74 ? 2.193 26.25 -5.246 1 97.38 74 TYR B CA 1
ATOM 2378 C C . TYR B 1 74 ? 2.512 25.359 -4.051 1 97.38 74 TYR B C 1
ATOM 2380 O O . TYR B 1 74 ? 1.616 25 -3.279 1 97.38 74 TYR B O 1
ATOM 2388 N N . VAL B 1 75 ? 3.791 24.969 -3.828 1 98.5 75 VAL B N 1
ATOM 2389 C CA . VAL B 1 75 ? 4.18 24.094 -2.732 1 98.5 75 VAL B CA 1
ATOM 2390 C C . VAL B 1 75 ? 4.289 24.891 -1.438 1 98.5 75 VAL B C 1
ATOM 2392 O O . VAL B 1 75 ? 5.176 25.734 -1.299 1 98.5 75 VAL B O 1
ATOM 2395 N N . PRO B 1 76 ? 3.477 24.688 -0.487 1 98.81 76 PRO B N 1
ATOM 2396 C CA . PRO B 1 76 ? 3.578 25.438 0.771 1 98.81 76 PRO B CA 1
ATOM 2397 C C . PRO B 1 76 ? 4.566 24.797 1.75 1 98.81 76 PRO B C 1
ATOM 2399 O O . PRO B 1 76 ? 4.941 23.641 1.591 1 98.81 76 PRO B O 1
ATOM 2402 N N . SER B 1 77 ? 5.035 25.594 2.654 1 98.75 77 SER B N 1
ATOM 2403 C CA . SER B 1 77 ? 5.727 25.062 3.824 1 98.75 77 SER B CA 1
ATOM 2404 C C . SER B 1 77 ? 4.746 24.484 4.836 1 98.75 77 SER B C 1
ATOM 2406 O O . SER B 1 77 ? 3.559 24.812 4.816 1 98.75 77 SER B O 1
ATOM 2408 N N . LEU B 1 78 ? 5.258 23.609 5.68 1 98.88 78 LEU B N 1
ATOM 2409 C CA . LEU B 1 78 ? 4.398 23.109 6.746 1 98.88 78 LEU B CA 1
ATOM 2410 C C . LEU B 1 78 ? 3.9 24.25 7.629 1 98.88 78 LEU B C 1
ATOM 2412 O O . LEU B 1 78 ? 2.752 24.234 8.078 1 98.88 78 LEU B O 1
ATOM 2416 N N . LYS B 1 79 ? 4.727 25.234 7.832 1 98.5 79 LYS B N 1
ATOM 2417 C CA . LYS B 1 79 ? 4.348 26.391 8.664 1 98.5 79 LYS B CA 1
ATOM 2418 C C . LYS B 1 79 ? 3.137 27.109 8.078 1 98.5 79 LYS B C 1
ATOM 2420 O O . LYS B 1 79 ? 2.229 27.5 8.812 1 98.5 79 LYS B O 1
ATOM 2425 N N . GLU B 1 80 ? 3.162 27.312 6.773 1 98.81 80 GLU B N 1
ATOM 2426 C CA . GLU B 1 80 ? 2.033 27.953 6.105 1 98.81 80 GLU B CA 1
ATOM 2427 C C . GLU B 1 80 ? 0.755 27.141 6.273 1 98.81 80 GLU B C 1
ATOM 2429 O O . GLU B 1 80 ? -0.323 27.703 6.484 1 98.81 80 GLU B O 1
ATOM 2434 N N . VAL B 1 81 ? 0.876 25.844 6.219 1 98.94 81 VAL B N 1
ATOM 2435 C CA . VAL B 1 81 ? -0.285 24.969 6.344 1 98.94 81 VAL B CA 1
ATOM 2436 C C . VAL B 1 81 ? -0.802 24.984 7.781 1 98.94 81 VAL B C 1
ATOM 2438 O O . VAL B 1 81 ? -2.012 25.062 8.008 1 98.94 81 VAL B O 1
ATOM 2441 N N . LEU B 1 82 ? 0.097 24.906 8.734 1 98.94 82 LEU B N 1
ATOM 2442 C CA . LEU B 1 82 ? -0.278 24.969 10.141 1 98.94 82 LEU B CA 1
ATOM 2443 C C . LEU B 1 82 ? -1.02 26.281 10.445 1 98.94 82 LEU B C 1
ATOM 2445 O O . LEU B 1 82 ? -2.047 26.266 11.125 1 98.94 82 LEU B O 1
ATOM 2449 N N . SER B 1 83 ? -0.492 27.359 9.875 1 98.81 83 SER B N 1
ATOM 2450 C CA . SER B 1 83 ? -1.118 28.672 10.078 1 98.81 83 SER B CA 1
ATOM 2451 C C . SER B 1 83 ? -2.525 28.703 9.492 1 98.81 83 SER B C 1
ATOM 2453 O O . SER B 1 83 ? -3.453 29.219 10.117 1 98.81 83 SER B O 1
ATOM 2455 N N . LEU B 1 84 ? -2.668 28.156 8.383 1 98.88 84 LEU B N 1
ATOM 2456 C CA . LEU B 1 84 ? -3.963 28.172 7.711 1 98.88 84 LEU B CA 1
ATOM 2457 C C . LEU B 1 84 ? -4.953 27.25 8.414 1 98.88 84 LEU B C 1
ATOM 2459 O O . LEU B 1 84 ? -6.062 27.672 8.758 1 98.88 84 LEU B O 1
ATOM 2463 N N . VAL B 1 85 ? -4.57 26.062 8.695 1 98.94 85 VAL B N 1
ATOM 2464 C CA . VAL B 1 85 ? -5.488 25 9.102 1 98.94 85 VAL B CA 1
ATOM 2465 C C . VAL B 1 85 ? -5.734 25.078 10.602 1 98.94 85 VAL B C 1
ATOM 2467 O O . VAL B 1 85 ? -6.883 25.172 11.047 1 98.94 85 VAL B O 1
ATOM 2470 N N . VAL B 1 86 ? -4.648 25.062 11.359 1 98.88 86 VAL B N 1
ATOM 2471 C CA . VAL B 1 86 ? -4.762 24.938 12.805 1 98.88 86 VAL B CA 1
ATOM 2472 C C . VAL B 1 86 ? -5.055 26.312 13.422 1 98.88 86 VAL B C 1
ATOM 2474 O O . VAL B 1 86 ? -5.98 26.438 14.227 1 98.88 86 VAL B O 1
ATOM 2477 N N . GLU B 1 87 ? -4.285 27.25 13 1 98.38 87 GLU B N 1
ATOM 2478 C CA . GLU B 1 87 ? -4.48 28.594 13.555 1 98.38 87 GLU B CA 1
ATOM 2479 C C . GL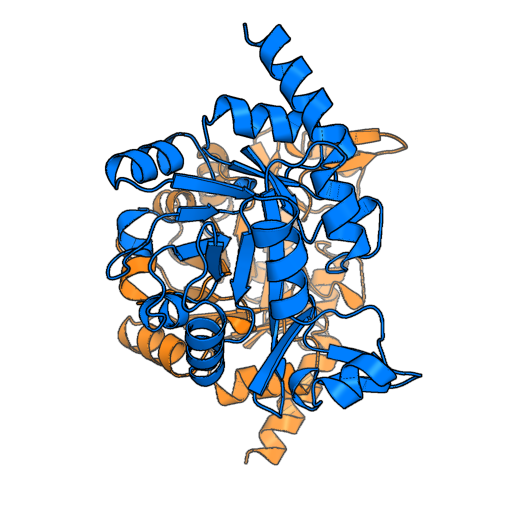U B 1 87 ? -5.68 29.281 12.922 1 98.38 87 GLU B C 1
ATOM 2481 O O . GLU B 1 87 ? -6.52 29.859 13.617 1 98.38 87 GLU B O 1
ATOM 2486 N N . GLY B 1 88 ? -5.746 29.234 11.617 1 98.56 88 GLY B N 1
ATOM 2487 C CA . GLY B 1 88 ? -6.773 29.953 10.883 1 98.56 88 GLY B CA 1
ATOM 2488 C C . GLY B 1 88 ? -8.148 29.328 11.016 1 98.56 88 GLY B C 1
ATOM 2489 O O . GLY B 1 88 ? -9.062 29.938 11.594 1 98.56 88 GLY B O 1
ATOM 2490 N N . TYR B 1 89 ? -8.289 28.141 10.656 1 98.75 89 TYR B N 1
ATOM 2491 C CA . TYR B 1 89 ? -9.578 27.469 10.609 1 98.75 89 TYR B CA 1
ATOM 2492 C C . TYR B 1 89 ? -9.875 26.75 11.922 1 98.75 89 TYR B C 1
ATOM 2494 O O . TYR B 1 89 ? -11.008 26.312 12.164 1 98.75 89 TYR B O 1
ATOM 2502 N N . LYS B 1 90 ? -8.898 26.609 12.766 1 98.56 90 LYS B N 1
ATOM 2503 C CA . LYS B 1 90 ? -9.039 25.875 14.023 1 98.56 90 LYS B CA 1
ATOM 2504 C C . LYS B 1 90 ? -9.516 24.453 13.781 1 98.56 90 LYS B C 1
ATOM 2506 O O . LYS B 1 90 ? -10.445 23.984 14.438 1 98.56 90 LYS B O 1
ATOM 2511 N N . LYS B 1 91 ? -8.883 23.797 12.82 1 98.75 91 LYS B N 1
ATOM 2512 C CA . LYS B 1 91 ? -9.195 22.422 12.469 1 98.75 91 LYS B CA 1
ATOM 2513 C C . LYS B 1 91 ? -7.977 21.516 12.625 1 98.75 91 LYS B C 1
ATOM 2515 O O . LYS B 1 91 ? -6.848 22 12.742 1 98.75 91 LYS B O 1
ATOM 2520 N N . ARG B 1 92 ? -8.234 20.297 12.703 1 98.75 92 ARG B N 1
ATOM 2521 C CA . ARG B 1 92 ? -7.176 19.312 12.883 1 98.75 92 ARG B CA 1
ATOM 2522 C C . ARG B 1 92 ? -6.406 19.078 11.586 1 98.75 92 ARG B C 1
ATOM 2524 O O . ARG B 1 92 ? -6.988 19.109 10.5 1 98.75 92 ARG B O 1
ATOM 2531 N N . LEU B 1 93 ? -5.137 18.812 11.781 1 98.94 93 LEU B N 1
ATOM 2532 C CA . LEU B 1 93 ? -4.238 18.516 10.664 1 98.94 93 LEU B CA 1
ATOM 2533 C C . LEU B 1 93 ? -3.535 17.188 10.883 1 98.94 93 LEU B C 1
ATOM 2535 O O . LEU B 1 93 ? -2.924 16.969 11.93 1 98.94 93 LEU B O 1
ATOM 2539 N N . PHE B 1 94 ? -3.707 16.266 9.945 1 98.94 94 PHE B N 1
ATOM 2540 C CA . PHE B 1 94 ? -2.869 15.07 9.891 1 98.94 94 PHE B CA 1
ATOM 2541 C C . PHE B 1 94 ? -1.649 15.305 9.008 1 98.94 94 PHE B C 1
ATOM 2543 O O . PHE B 1 94 ? -1.78 15.75 7.863 1 98.94 94 PHE B O 1
ATOM 2550 N N . VAL B 1 95 ? -0.491 15.031 9.516 1 98.94 95 VAL B N 1
ATOM 2551 C CA . VAL B 1 95 ? 0.753 15.266 8.789 1 98.94 95 VAL B CA 1
ATOM 2552 C C . VAL B 1 95 ? 1.449 13.93 8.516 1 98.94 95 VAL B C 1
ATOM 2554 O O . VAL B 1 95 ? 1.989 13.305 9.438 1 98.94 95 VAL B O 1
ATOM 2557 N N . GLU B 1 96 ? 1.457 13.539 7.305 1 98.94 96 GLU B N 1
ATOM 2558 C CA . GLU B 1 96 ? 2.168 12.312 6.957 1 98.94 96 GLU B CA 1
ATOM 2559 C C . GLU B 1 96 ? 3.656 12.578 6.75 1 98.94 96 GLU B C 1
ATOM 2561 O O . GLU B 1 96 ? 4.043 13.305 5.828 1 98.94 96 GLU B O 1
ATOM 2566 N N . LEU B 1 97 ? 4.445 12 7.555 1 98.69 97 LEU B N 1
ATOM 2567 C CA . LEU B 1 97 ? 5.895 12.039 7.379 1 98.69 97 LEU B CA 1
ATOM 2568 C C . LEU B 1 97 ? 6.344 11.016 6.344 1 98.69 97 LEU B C 1
ATOM 2570 O O . LEU B 1 97 ? 6.352 9.812 6.613 1 98.69 97 LEU B O 1
ATOM 2574 N N . LYS B 1 98 ? 6.789 11.516 5.188 1 97.75 98 LYS B N 1
ATOM 2575 C CA . LYS B 1 98 ? 7.141 10.672 4.051 1 97.75 98 LYS B CA 1
ATOM 2576 C C . LYS B 1 98 ? 8.594 10.211 4.133 1 97.75 98 LYS B C 1
ATOM 2578 O O . LYS B 1 98 ? 8.945 9.148 3.623 1 97.75 98 LYS B O 1
ATOM 2583 N N . ASP B 1 99 ? 9.391 11.016 4.754 1 94.56 99 ASP B N 1
ATOM 2584 C CA . ASP B 1 99 ? 10.836 10.836 4.812 1 94.56 99 ASP B CA 1
ATOM 2585 C C . ASP B 1 99 ? 11.227 9.914 5.965 1 94.56 99 ASP B C 1
ATOM 2587 O O . ASP B 1 99 ? 11.047 10.258 7.133 1 94.56 99 ASP B O 1
ATOM 2591 N N . PRO B 1 100 ? 11.836 8.828 5.68 1 95.06 100 PRO B N 1
ATOM 2592 C CA . PRO B 1 100 ? 12.164 7.875 6.746 1 95.06 100 PRO B CA 1
ATOM 2593 C C . PRO B 1 100 ? 13.445 8.25 7.496 1 95.06 100 PRO B C 1
ATOM 2595 O O . PRO B 1 100 ? 13.859 7.535 8.406 1 95.06 100 PRO B O 1
ATOM 2598 N N . SER B 1 101 ? 14.039 9.328 7.219 1 95.44 101 SER B N 1
ATOM 2599 C CA . SER B 1 101 ? 15.289 9.711 7.871 1 95.44 101 SER B CA 1
ATOM 2600 C C . SER B 1 101 ? 15.039 10.242 9.281 1 95.44 101 SER B C 1
ATOM 2602 O O . SER B 1 101 ? 14.055 10.945 9.516 1 95.44 101 SER B O 1
ATOM 2604 N N . PRO B 1 102 ? 15.961 9.953 10.203 1 96.75 102 PRO B N 1
ATOM 2605 C CA . PRO B 1 102 ? 15.82 10.5 11.555 1 96.75 102 PRO B CA 1
ATOM 2606 C C . PRO B 1 102 ? 15.789 12.023 11.578 1 96.75 102 PRO B C 1
ATOM 2608 O O . PRO B 1 102 ? 15.094 12.617 12.406 1 96.75 102 PRO B O 1
ATOM 2611 N N . LEU B 1 103 ? 16.469 12.656 10.641 1 97.62 103 LEU B N 1
ATOM 2612 C CA . LEU B 1 103 ? 16.516 14.109 10.578 1 97.62 103 LEU B CA 1
ATOM 2613 C C . LEU B 1 103 ? 15.148 14.695 10.258 1 97.62 103 LEU B C 1
ATOM 2615 O O . LEU B 1 103 ? 14.805 15.781 10.727 1 97.62 103 LEU B O 1
ATOM 2619 N N . ALA B 1 104 ? 14.398 13.945 9.523 1 98 104 ALA B N 1
ATOM 2620 C CA . ALA B 1 104 ? 13.062 14.414 9.172 1 98 104 ALA B CA 1
ATOM 2621 C C . ALA B 1 104 ? 12.148 14.414 10.391 1 98 104 ALA B C 1
ATOM 2623 O O . ALA B 1 104 ? 11.359 15.344 10.586 1 98 104 ALA B O 1
ATOM 2624 N N . ALA B 1 105 ? 12.273 13.367 11.203 1 98.12 105 ALA B N 1
ATOM 2625 C CA . ALA B 1 105 ? 11.492 13.297 12.438 1 98.12 105 ALA B CA 1
ATOM 2626 C C . ALA B 1 105 ? 11.852 14.445 13.383 1 98.12 105 ALA B C 1
ATOM 2628 O O . ALA B 1 105 ? 10.977 15.07 13.977 1 98.12 105 ALA B O 1
ATOM 2629 N N . GLU B 1 106 ? 13.109 14.727 13.461 1 98.19 106 GLU B N 1
ATOM 2630 C CA . GLU B 1 106 ? 13.578 15.812 14.312 1 98.19 106 GLU B CA 1
ATOM 2631 C C . GLU B 1 106 ? 13.055 17.172 13.836 1 98.19 106 GLU B C 1
ATOM 2633 O O . GLU B 1 106 ? 12.609 17.984 14.641 1 98.19 106 GLU B O 1
ATOM 2638 N N . ALA B 1 107 ? 13.156 17.359 12.547 1 98.62 107 ALA B N 1
ATOM 2639 C CA . ALA B 1 107 ? 12.664 18.609 11.969 1 98.62 107 ALA B CA 1
ATOM 2640 C C . ALA B 1 107 ? 11.164 18.766 12.219 1 98.62 107 ALA B C 1
ATOM 2642 O O . ALA B 1 107 ? 10.703 19.875 12.516 1 98.62 107 ALA B O 1
ATOM 2643 N N . LEU B 1 108 ? 10.477 17.719 12.102 1 98.81 108 LEU B N 1
ATOM 2644 C CA . LEU B 1 108 ? 9.031 17.766 12.305 1 98.81 108 LEU B CA 1
ATOM 2645 C C . LEU B 1 108 ? 8.695 18.062 13.758 1 98.81 108 LEU B C 1
ATOM 2647 O O . LEU B 1 108 ? 7.816 18.875 14.047 1 98.81 108 LEU B O 1
ATOM 2651 N N . ASP B 1 109 ? 9.383 17.422 14.719 1 98.69 109 ASP B N 1
ATOM 2652 C CA . ASP B 1 109 ? 9.203 17.703 16.141 1 98.69 109 ASP B CA 1
ATOM 2653 C C . ASP B 1 109 ? 9.383 19.188 16.438 1 98.69 109 ASP B C 1
ATOM 2655 O O . ASP B 1 109 ? 8.578 19.781 17.156 1 98.69 109 ASP B O 1
ATOM 2659 N N . LYS B 1 110 ? 10.422 19.703 15.828 1 98.62 110 LYS B N 1
ATOM 2660 C CA . LYS B 1 110 ? 10.695 21.125 16.031 1 98.62 110 LYS B CA 1
ATOM 2661 C C . LYS B 1 110 ? 9.586 21.984 15.453 1 98.62 110 LYS B C 1
ATOM 2663 O O . LYS B 1 110 ? 9.133 22.938 16.094 1 98.62 110 LYS B O 1
ATOM 2668 N N . ALA B 1 111 ? 9.148 21.672 14.312 1 98.69 111 ALA B N 1
ATOM 2669 C CA . ALA B 1 111 ? 8.133 22.453 13.617 1 98.69 111 ALA B CA 1
ATOM 2670 C C . ALA B 1 111 ? 6.797 22.391 14.352 1 98.69 111 ALA B C 1
ATOM 2672 O O . ALA B 1 111 ? 5.992 23.328 14.273 1 98.69 111 ALA B O 1
ATOM 2673 N N . LEU B 1 112 ? 6.551 21.344 15.094 1 98.75 112 LEU B N 1
ATOM 2674 C CA . LEU B 1 112 ? 5.238 21.109 15.688 1 98.75 112 LEU B CA 1
ATOM 2675 C C . LEU B 1 112 ? 5.211 21.578 17.141 1 98.75 112 LEU B C 1
ATOM 2677 O O . LEU B 1 112 ? 4.18 21.484 17.812 1 98.75 112 LEU B O 1
ATOM 2681 N N . GLU B 1 113 ? 6.383 22 17.625 1 98.06 113 GLU B N 1
ATOM 2682 C CA . GLU B 1 113 ? 6.426 22.5 19 1 98.06 113 GLU B CA 1
ATOM 2683 C C . GLU B 1 113 ? 5.387 23.594 19.219 1 98.06 113 GLU B C 1
ATOM 2685 O O . GLU B 1 113 ? 5.332 24.562 18.484 1 98.06 113 GLU B O 1
ATOM 2690 N N . GLY B 1 114 ? 4.52 23.344 20.109 1 97.19 114 GLY B N 1
ATOM 2691 C CA . GLY B 1 114 ? 3.541 24.359 20.484 1 97.19 114 GLY B CA 1
ATOM 2692 C C . GLY B 1 114 ? 2.236 24.234 19.719 1 97.19 114 GLY B C 1
ATOM 2693 O O . GLY B 1 114 ? 1.261 24.922 20.031 1 97.19 114 GLY B O 1
ATOM 2694 N N . TRP B 1 115 ? 2.25 23.422 18.734 1 98.19 115 TRP B N 1
ATOM 2695 C CA . TRP B 1 115 ? 1.028 23.234 17.953 1 98.19 115 TRP B CA 1
ATOM 2696 C C . TRP B 1 115 ? 0.18 22.109 18.531 1 98.19 115 TRP B C 1
ATOM 2698 O O . TRP B 1 115 ? 0.709 21.078 18.953 1 98.19 115 TRP B O 1
ATOM 2708 N N . GLU B 1 116 ? -1.063 22.469 18.547 1 96.75 116 GLU B N 1
ATOM 2709 C CA . GLU B 1 116 ? -2.055 21.469 18.938 1 96.75 116 GLU B CA 1
ATOM 2710 C C . GLU B 1 116 ? -2.914 21.047 17.75 1 96.75 116 GLU B C 1
ATOM 2712 O O . GLU B 1 116 ? -2.732 21.562 16.641 1 96.75 116 GLU B O 1
ATOM 2717 N N . MET B 1 117 ? -3.717 20.047 17.922 1 98.25 117 MET B N 1
ATOM 2718 C CA . MET B 1 117 ? -4.668 19.594 16.906 1 98.25 117 MET B CA 1
ATOM 2719 C C . MET B 1 117 ? -3.943 19.062 15.672 1 98.25 117 MET B C 1
ATOM 2721 O O . MET B 1 117 ? -4.379 19.297 14.547 1 98.25 117 MET B O 1
ATOM 2725 N N . VAL B 1 118 ? -2.787 18.531 15.898 1 98.88 118 VAL B N 1
ATOM 2726 C CA . VAL B 1 118 ? -2.018 17.875 14.844 1 98.88 118 VAL B CA 1
ATOM 2727 C C . VAL B 1 118 ? -1.812 16.406 15.188 1 98.88 118 VAL B C 1
ATOM 2729 O O . VAL B 1 118 ? -1.7 16.047 16.359 1 98.88 118 VAL B O 1
ATOM 2732 N N . THR B 1 119 ? -1.891 15.555 14.258 1 98.94 119 THR B N 1
ATOM 2733 C CA . THR B 1 119 ? -1.495 14.156 14.375 1 98.94 119 THR B CA 1
ATOM 2734 C C . THR B 1 119 ? -0.485 13.789 13.289 1 98.94 119 THR B C 1
ATOM 2736 O O . THR B 1 119 ? -0.731 14.008 12.102 1 98.94 119 THR B O 1
ATOM 2739 N N . VAL B 1 120 ? 0.655 13.258 13.711 1 98.94 120 VAL B N 1
ATOM 2740 C CA . VAL B 1 120 ? 1.635 12.781 12.742 1 98.94 120 VAL B CA 1
ATOM 2741 C C . VAL B 1 120 ? 1.323 11.336 12.359 1 98.94 120 VAL B C 1
ATOM 2743 O O . VAL B 1 120 ? 1.133 10.484 13.234 1 98.94 120 VAL B O 1
ATOM 2746 N N . ILE B 1 121 ? 1.245 11.062 11.086 1 98.94 121 ILE B N 1
ATOM 2747 C CA . ILE B 1 121 ? 1.037 9.695 10.609 1 98.94 121 ILE B CA 1
ATOM 2748 C C . ILE B 1 121 ? 2.184 9.297 9.68 1 98.94 121 ILE B C 1
ATOM 2750 O O . ILE B 1 121 ? 2.834 10.156 9.078 1 98.94 121 ILE B O 1
ATOM 2754 N N . SER B 1 122 ? 2.475 8.062 9.656 1 98.88 122 SER B N 1
ATOM 2755 C CA . SER B 1 122 ? 3.568 7.566 8.828 1 98.88 122 SER B CA 1
ATOM 2756 C C . SER B 1 122 ? 3.439 6.066 8.586 1 98.88 122 SER B C 1
ATOM 2758 O O . SER B 1 122 ? 2.863 5.348 9.406 1 98.88 122 SER B O 1
ATOM 2760 N N . PHE B 1 123 ? 4.004 5.633 7.496 1 98.88 123 PHE B N 1
ATOM 2761 C CA . PHE B 1 123 ? 4.105 4.203 7.223 1 98.88 123 PHE B CA 1
ATOM 2762 C C . PHE B 1 123 ? 5.316 3.604 7.93 1 98.88 123 PHE B C 1
ATOM 2764 O O . PHE B 1 123 ? 5.492 2.385 7.938 1 98.88 123 PHE B O 1
ATOM 2771 N N . TYR B 1 124 ? 6.141 4.461 8.492 1 98.69 124 TYR B N 1
ATOM 2772 C CA . TYR B 1 124 ? 7.395 4.035 9.102 1 98.69 124 TYR B CA 1
ATOM 2773 C C . TYR B 1 124 ? 7.297 4.059 10.625 1 98.69 124 TYR B C 1
ATOM 2775 O O . TYR B 1 124 ? 7.523 5.098 11.25 1 98.69 124 TYR B O 1
ATOM 2783 N N . ALA B 1 125 ? 7.102 2.904 11.227 1 98.75 125 ALA B N 1
ATOM 2784 C CA . ALA B 1 125 ? 6.949 2.781 12.672 1 98.75 125 ALA B CA 1
ATOM 2785 C C . ALA B 1 125 ? 8.195 3.293 13.398 1 98.75 125 ALA B C 1
ATOM 2787 O O . ALA B 1 125 ? 8.086 3.955 14.43 1 98.75 125 ALA B O 1
ATOM 2788 N N . PRO B 1 126 ? 9.422 3.037 12.852 1 98.38 126 PRO B N 1
ATOM 2789 C CA . PRO B 1 126 ? 10.602 3.549 13.562 1 98.38 126 PRO B CA 1
ATOM 2790 C C . PRO B 1 126 ? 10.609 5.07 13.664 1 98.38 126 PRO B C 1
ATOM 2792 O O . PRO B 1 126 ? 11.086 5.621 14.664 1 98.38 126 PRO B O 1
ATOM 2795 N N . GLN B 1 127 ? 10.047 5.73 12.633 1 97.69 127 GLN B N 1
ATOM 2796 C CA . GLN B 1 127 ? 9.977 7.188 12.68 1 97.69 127 GLN B CA 1
ATOM 2797 C C . GLN B 1 127 ? 8.984 7.656 13.742 1 97.69 127 GLN B C 1
ATOM 2799 O O . GLN B 1 127 ? 9.242 8.633 14.453 1 97.69 127 GLN B O 1
ATOM 2804 N N . LEU B 1 128 ? 7.93 6.969 13.844 1 98.62 128 LEU B N 1
ATOM 2805 C CA . LEU B 1 128 ? 6.934 7.309 14.852 1 98.62 128 LEU B CA 1
ATOM 2806 C C . LEU B 1 128 ? 7.477 7.078 16.25 1 98.62 128 LEU B C 1
ATOM 2808 O O . LEU B 1 128 ? 7.164 7.836 17.172 1 98.62 128 LEU B O 1
ATOM 2812 N N . LYS B 1 129 ? 8.25 6.031 16.375 1 98.44 129 LYS B N 1
ATOM 2813 C CA . LYS B 1 129 ? 8.867 5.758 17.672 1 98.44 129 LYS B CA 1
ATOM 2814 C C . LYS B 1 129 ? 9.836 6.871 18.062 1 98.44 129 LYS B C 1
ATOM 2816 O O . LYS B 1 129 ? 9.922 7.246 19.234 1 98.44 129 LYS B O 1
ATOM 2821 N N . ARG B 1 130 ? 10.531 7.414 17.078 1 97.56 130 ARG B N 1
ATOM 2822 C CA . ARG B 1 130 ? 11.539 8.445 17.297 1 97.56 130 ARG B CA 1
ATOM 2823 C C . ARG B 1 130 ? 10.891 9.789 17.609 1 97.56 130 ARG B C 1
ATOM 2825 O O . ARG B 1 130 ? 11.445 10.594 18.359 1 97.56 130 ARG B O 1
ATOM 2832 N N . LEU B 1 131 ? 9.781 10.047 17.016 1 98.12 131 LEU B N 1
ATOM 2833 C CA . LEU B 1 131 ? 9.078 11.32 17.125 1 98.12 131 LEU B CA 1
ATOM 2834 C C . LEU B 1 131 ? 8.664 11.586 18.562 1 98.12 131 LEU B C 1
ATOM 2836 O O . LEU B 1 131 ? 8.141 10.695 19.25 1 98.12 131 LEU B O 1
ATOM 2840 N N . LYS B 1 132 ? 8.844 12.812 19.062 1 98.12 132 LYS B N 1
ATOM 2841 C CA . LYS B 1 132 ? 8.492 13.211 20.422 1 98.12 132 LYS B CA 1
ATOM 2842 C C . LYS B 1 132 ? 7.066 13.742 20.5 1 98.12 132 LYS B C 1
ATOM 2844 O O . LYS B 1 132 ? 6.414 13.648 21.531 1 98.12 132 LYS B O 1
ATOM 2849 N N . TYR B 1 133 ? 6.613 14.328 19.375 1 98.25 133 TYR B N 1
ATOM 2850 C CA . TYR B 1 133 ? 5.242 14.836 19.359 1 98.25 133 TYR B CA 1
ATOM 2851 C C . TYR B 1 133 ? 4.258 13.75 19.781 1 98.25 133 TYR B C 1
ATOM 2853 O O . TYR B 1 133 ? 4.371 12.602 19.344 1 98.25 133 TYR B O 1
ATOM 2861 N N . PRO B 1 134 ? 3.26 14.031 20.562 1 97.56 134 PRO B N 1
ATOM 2862 C CA . PRO B 1 134 ? 2.506 12.992 21.266 1 97.56 134 PRO B CA 1
ATOM 2863 C C . PRO B 1 134 ? 1.439 12.336 20.391 1 97.56 134 PRO B C 1
ATOM 2865 O O . PRO B 1 134 ? 1.139 11.156 20.562 1 97.56 134 PRO B O 1
ATOM 2868 N N . SER B 1 135 ? 0.759 13.086 19.578 1 98.62 135 SER B N 1
ATOM 2869 C CA . SER B 1 135 ? -0.309 12.516 18.766 1 98.62 135 SER B CA 1
ATOM 2870 C C . SER B 1 135 ? 0.241 11.922 17.469 1 98.62 135 SER B C 1
ATOM 2872 O O . SER B 1 135 ? 0.691 12.648 16.578 1 98.62 135 SER B O 1
ATOM 2874 N N . LYS B 1 136 ? 0.149 10.555 17.391 1 98.88 136 LYS B N 1
ATOM 2875 C CA . LYS B 1 136 ? 0.753 9.812 16.297 1 98.88 136 LYS B CA 1
ATOM 2876 C C . LYS B 1 136 ? -0.171 8.695 15.812 1 98.88 136 LYS B C 1
ATOM 2878 O O . LYS B 1 136 ? -1.013 8.211 16.562 1 98.88 136 LYS B O 1
ATOM 2883 N N . GLY B 1 137 ? -0.026 8.344 14.523 1 98.94 137 GLY B N 1
ATOM 2884 C CA . GLY B 1 137 ? -0.773 7.234 13.953 1 98.94 137 GLY B CA 1
ATOM 2885 C C . GLY B 1 137 ? 0.027 6.434 12.945 1 98.94 137 GLY B C 1
ATOM 2886 O O . GLY B 1 137 ? 0.807 7 12.172 1 98.94 137 GLY B O 1
ATOM 2887 N N . LEU B 1 138 ? -0.163 5.137 12.922 1 98.94 138 LEU B N 1
ATOM 2888 C CA . LEU B 1 138 ? 0.538 4.254 11.992 1 98.94 138 LEU B CA 1
ATOM 2889 C C . LEU B 1 138 ? -0.326 3.955 10.773 1 98.94 138 LEU B C 1
ATOM 2891 O O . LEU B 1 138 ? -1.437 3.434 10.906 1 98.94 138 LEU B O 1
ATOM 2895 N N . LEU B 1 139 ? 0.174 4.309 9.617 1 98.94 139 LEU B N 1
ATOM 2896 C CA . LEU B 1 139 ? -0.429 3.939 8.336 1 98.94 139 LEU B CA 1
ATOM 2897 C C . LEU B 1 139 ? -0.015 2.529 7.934 1 98.94 139 LEU B C 1
ATOM 2899 O O . LEU B 1 139 ? 1.138 2.137 8.125 1 98.94 139 LEU B O 1
ATOM 2903 N N . PHE B 1 140 ? -0.978 1.808 7.336 1 98.88 140 PHE B N 1
ATOM 2904 C CA . PHE B 1 140 ? -0.531 0.507 6.852 1 98.88 140 PHE B CA 1
ATOM 2905 C C . PHE B 1 140 ? -1.486 -0.035 5.793 1 98.88 140 PHE B C 1
ATOM 2907 O O . PHE B 1 140 ? -2.668 0.317 5.777 1 98.88 140 PHE B O 1
ATOM 2914 N N . THR B 1 141 ? -0.904 -0.867 4.891 1 98.75 141 THR B N 1
ATOM 2915 C CA . THR B 1 141 ? -1.592 -1.702 3.91 1 98.75 141 THR B CA 1
ATOM 2916 C C . THR B 1 141 ? -1.243 -3.174 4.113 1 98.75 141 THR B C 1
ATOM 2918 O O . THR B 1 141 ? -0.455 -3.74 3.354 1 98.75 141 THR B O 1
ATOM 2921 N N . VAL B 1 142 ? -1.736 -3.75 5.102 1 98.75 142 VAL B N 1
ATOM 2922 C CA . VAL B 1 142 ? -1.663 -5.145 5.523 1 98.75 142 VAL B CA 1
ATOM 2923 C C . VAL B 1 142 ? -2.711 -5.41 6.602 1 98.75 142 VAL B C 1
ATOM 2925 O O . VAL B 1 142 ? -2.928 -4.578 7.488 1 98.75 142 VAL B O 1
ATOM 2928 N N 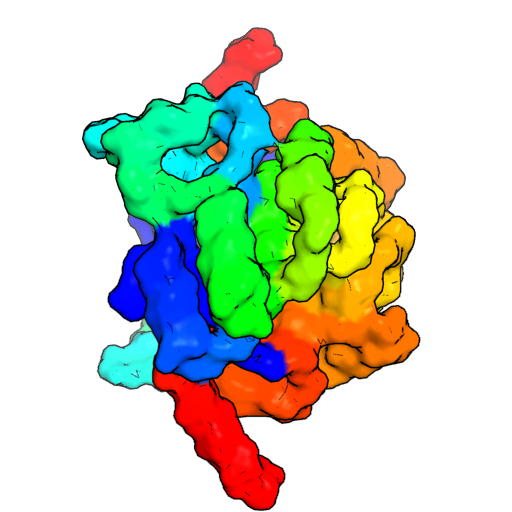. ARG B 1 143 ? -3.49 -6.41 6.445 1 98.75 143 ARG B N 1
ATOM 2929 C CA . ARG B 1 143 ? -4.309 -6.875 7.562 1 98.75 143 ARG B CA 1
ATOM 2930 C C . ARG B 1 143 ? -3.51 -7.797 8.477 1 98.75 143 ARG B C 1
ATOM 2932 O O . ARG B 1 143 ? -3.309 -8.969 8.164 1 98.75 143 ARG B O 1
ATOM 2939 N N . PRO B 1 144 ? -3.045 -7.277 9.617 1 98.75 144 PRO B N 1
ATOM 2940 C CA . PRO B 1 144 ? -2.246 -8.125 10.5 1 98.75 144 PRO B CA 1
ATOM 2941 C C . PRO B 1 144 ? -3.07 -9.227 11.164 1 98.75 144 PRO B C 1
ATOM 2943 O O . PRO B 1 144 ? -4.297 -9.133 11.227 1 98.75 144 PRO B O 1
ATOM 2946 N N . LEU B 1 145 ? -2.354 -10.234 11.586 1 98.62 145 LEU B N 1
ATOM 2947 C CA . LEU B 1 145 ? -3.033 -11.266 12.367 1 98.62 145 LEU B CA 1
ATOM 2948 C C . LEU B 1 145 ? -3.58 -10.688 13.664 1 98.62 145 LEU B C 1
ATOM 2950 O O . LEU B 1 145 ? -4.711 -10.984 14.055 1 98.62 145 LEU B O 1
ATOM 2954 N N . THR B 1 146 ? -2.818 -9.844 14.289 1 98.62 146 THR B N 1
ATOM 2955 C CA . THR B 1 146 ? -3.223 -9.086 15.469 1 98.62 146 THR B CA 1
ATOM 2956 C C . THR B 1 146 ? -2.725 -7.645 15.375 1 98.62 146 THR B C 1
ATOM 2958 O O . THR B 1 146 ? -1.574 -7.402 15.008 1 98.62 146 THR B O 1
ATOM 2961 N N . LEU B 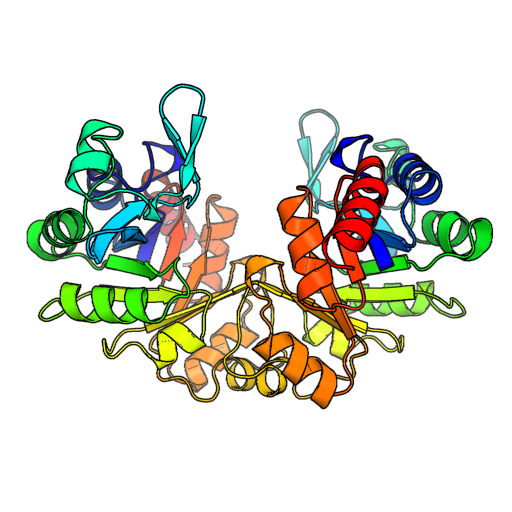1 147 ? -3.652 -6.75 15.695 1 98.81 147 LEU B N 1
ATOM 2962 C CA . LEU B 1 147 ? -3.238 -5.352 15.719 1 98.81 147 LEU B CA 1
ATOM 2963 C C . LEU B 1 147 ? -2.17 -5.113 16.781 1 98.81 147 LEU B C 1
ATOM 2965 O O . LEU B 1 147 ? -1.247 -4.324 16.562 1 98.81 147 LEU B O 1
ATOM 2969 N N . ARG B 1 148 ? -2.258 -5.789 17.844 1 98.69 148 ARG B N 1
ATOM 2970 C CA . ARG B 1 148 ? -1.301 -5.676 18.938 1 98.69 148 ARG B CA 1
ATOM 2971 C C . ARG B 1 148 ? 0.119 -5.953 18.453 1 98.69 148 ARG B C 1
ATOM 2973 O O . ARG B 1 148 ? 1.053 -5.227 18.797 1 98.69 148 ARG B O 1
ATOM 2980 N N . GLY B 1 149 ? 0.297 -7.016 17.703 1 98.62 149 GLY B N 1
ATOM 2981 C CA . GLY B 1 149 ? 1.609 -7.34 17.172 1 98.62 149 GLY B CA 1
ATOM 2982 C C . GLY B 1 149 ? 2.188 -6.238 16.297 1 98.62 149 GLY B C 1
ATOM 2983 O O . GLY B 1 149 ? 3.383 -5.945 16.375 1 98.62 149 GLY B O 1
ATOM 2984 N N . LEU B 1 150 ? 1.357 -5.605 15.539 1 98.75 150 LEU B N 1
ATOM 2985 C CA . LEU B 1 150 ? 1.792 -4.578 14.602 1 98.75 150 LEU B CA 1
ATOM 2986 C C . LEU B 1 150 ? 2.223 -3.314 15.336 1 98.75 150 LEU B C 1
ATOM 2988 O O . LEU B 1 150 ? 3.176 -2.646 14.93 1 98.75 150 LEU B O 1
ATOM 2992 N N . VAL B 1 151 ? 1.514 -3.018 16.469 1 98.81 151 VAL B N 1
ATOM 2993 C CA . VAL B 1 151 ? 1.72 -1.705 17.062 1 98.81 151 VAL B CA 1
ATOM 2994 C C . VAL B 1 151 ? 2.559 -1.843 18.328 1 98.81 151 VAL B C 1
ATOM 2996 O O . VAL B 1 151 ? 2.793 -0.861 19.047 1 98.81 151 VAL B O 1
ATOM 2999 N N . GLU B 1 152 ? 3.021 -3.033 18.594 1 98.31 152 GLU B N 1
ATOM 3000 C CA . GLU B 1 152 ? 3.781 -3.279 19.812 1 98.31 152 GLU B CA 1
ATOM 3001 C C . GLU B 1 152 ? 4.996 -2.361 19.906 1 98.31 152 GLU B C 1
ATOM 3003 O O . GLU B 1 152 ? 5.75 -2.229 18.938 1 98.31 152 GLU B O 1
ATOM 3008 N N . GLY B 1 153 ? 5.164 -1.742 21.031 1 98.31 153 GLY B N 1
ATOM 3009 C CA . GLY B 1 153 ? 6.324 -0.903 21.266 1 98.31 153 GLY B CA 1
ATOM 3010 C C . GLY B 1 153 ? 6.125 0.536 20.828 1 98.31 153 GLY B C 1
ATOM 3011 O O . GLY B 1 153 ? 7.008 1.376 21.016 1 98.31 153 GLY B O 1
ATOM 3012 N N . LEU B 1 154 ? 4.969 0.865 20.312 1 98.69 154 LEU B N 1
ATOM 3013 C CA . LEU B 1 154 ? 4.684 2.213 19.844 1 98.69 154 LEU B CA 1
ATOM 3014 C C . LEU B 1 154 ? 3.68 2.912 20.75 1 98.69 154 LEU B C 1
ATOM 3016 O O . LEU B 1 154 ? 2.76 2.277 21.266 1 98.69 154 LEU B O 1
ATOM 3020 N N . GLU B 1 155 ? 3.857 4.145 21 1 98.38 155 GLU B N 1
ATOM 3021 C CA . GLU B 1 155 ? 2.869 5.008 21.641 1 98.38 155 GLU B CA 1
ATOM 3022 C C . GLU B 1 155 ? 2.039 5.758 20.609 1 98.38 15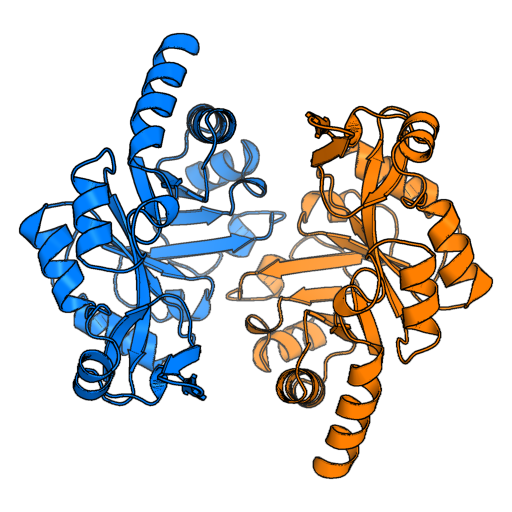5 GLU B C 1
ATOM 3024 O O . GLU B 1 155 ? 2.434 6.832 20.141 1 98.38 155 GLU B O 1
ATOM 3029 N N . LEU B 1 156 ? 0.856 5.223 20.328 1 98.88 156 LEU B N 1
ATOM 3030 C CA . LEU B 1 156 ? 0.031 5.75 19.25 1 98.88 156 LEU B CA 1
ATOM 3031 C C . LEU B 1 156 ? -1.317 6.227 19.781 1 98.88 156 LEU B C 1
ATOM 3033 O O . LEU B 1 156 ? -1.819 5.703 20.781 1 98.88 156 LEU B O 1
ATOM 3037 N N . GLU B 1 157 ? -1.811 7.18 19.109 1 98.88 157 GLU B N 1
ATOM 3038 C CA . GLU B 1 157 ? -3.195 7.602 19.297 1 98.88 157 GLU B CA 1
ATOM 3039 C C . GLU B 1 157 ? -4.105 7.012 18.234 1 98.88 157 GLU B C 1
ATOM 3041 O O . GLU B 1 157 ? -5.273 6.723 18.484 1 98.88 157 GLU B O 1
ATOM 3046 N N . TRP B 1 158 ? -3.543 6.789 17.062 1 98.94 158 TRP B N 1
ATOM 3047 C CA . TRP B 1 158 ? -4.32 6.387 15.898 1 98.94 158 TRP B CA 1
ATOM 3048 C C . TRP B 1 158 ? -3.684 5.188 15.203 1 98.94 158 TRP B C 1
ATOM 3050 O O . TRP B 1 158 ? -2.467 5 15.266 1 98.94 158 TRP B O 1
ATOM 3060 N N . VAL B 1 159 ? -4.477 4.395 14.578 1 98.94 159 VAL B N 1
ATOM 3061 C CA . VAL B 1 159 ? -4.062 3.555 13.461 1 98.94 159 VAL B CA 1
ATOM 3062 C C . VAL B 1 159 ? -4.824 3.959 12.203 1 98.94 159 VAL B C 1
ATOM 3064 O O . VAL B 1 159 ? -5.973 4.402 12.281 1 98.94 159 VAL B O 1
ATOM 3067 N N . ALA B 1 160 ? -4.148 3.775 11.109 1 98.94 160 ALA B N 1
ATOM 3068 C CA . ALA B 1 160 ? -4.734 4.25 9.852 1 98.94 160 ALA B CA 1
ATOM 3069 C C . ALA B 1 160 ? -4.613 3.195 8.758 1 98.94 160 ALA B C 1
ATOM 3071 O O . ALA B 1 160 ? -3.844 3.363 7.809 1 98.94 160 ALA B O 1
ATOM 3072 N N . PRO B 1 161 ? -5.422 2.209 8.789 1 98.94 161 PRO B N 1
ATOM 3073 C CA . PRO B 1 161 ? -5.422 1.18 7.742 1 98.94 161 PRO B CA 1
ATOM 3074 C C . PRO B 1 161 ? -6.039 1.666 6.434 1 98.94 161 PRO B C 1
ATOM 3076 O O . PRO B 1 161 ? -6.98 2.463 6.449 1 98.94 161 PRO B O 1
ATOM 3079 N N . ARG B 1 162 ? -5.469 1.197 5.359 1 98.81 162 ARG B N 1
ATOM 3080 C CA . ARG B 1 162 ? -6.223 1.332 4.117 1 98.81 162 ARG B CA 1
ATOM 3081 C C . ARG B 1 162 ? -7.621 0.743 4.254 1 98.81 162 ARG B C 1
ATOM 3083 O O . ARG B 1 162 ? -7.824 -0.217 5.004 1 98.81 162 ARG B O 1
ATOM 3090 N N . ARG B 1 163 ? -8.5 1.282 3.531 1 98.25 163 ARG B N 1
ATOM 3091 C CA . ARG B 1 163 ? -9.922 0.98 3.67 1 98.25 163 ARG B CA 1
ATOM 3092 C C . ARG B 1 163 ? -10.172 -0.522 3.594 1 98.25 163 ARG B C 1
ATOM 3094 O O . ARG B 1 163 ? -10.906 -1.076 4.414 1 98.25 163 ARG B O 1
ATOM 3101 N N . ASP B 1 164 ? -9.531 -1.253 2.656 1 96.62 164 ASP B N 1
ATOM 3102 C CA . ASP B 1 164 ? -9.805 -2.668 2.424 1 96.62 164 ASP B CA 1
ATOM 3103 C C . ASP B 1 164 ? -9.078 -3.541 3.443 1 96.62 164 ASP B C 1
ATOM 3105 O O . ASP B 1 164 ? -9.234 -4.762 3.449 1 96.62 164 ASP B O 1
ATOM 3109 N N . MET B 1 165 ? -8.305 -2.955 4.348 1 98.31 165 MET B N 1
ATOM 3110 C CA . MET B 1 165 ? -7.621 -3.688 5.41 1 98.31 165 MET B CA 1
ATOM 3111 C C . MET B 1 165 ? -8.383 -3.588 6.723 1 98.31 165 MET B C 1
ATOM 3113 O O . MET B 1 165 ? -8.016 -4.219 7.715 1 98.31 165 MET B O 1
ATOM 3117 N N . ALA B 1 166 ? -9.422 -2.791 6.73 1 98.12 166 ALA B N 1
ATOM 3118 C CA . ALA B 1 166 ? -10.211 -2.572 7.941 1 98.12 166 ALA B CA 1
ATOM 3119 C C . ALA B 1 166 ? -11.5 -3.395 7.914 1 98.12 166 ALA B C 1
ATOM 3121 O O . ALA B 1 166 ? -12.172 -3.473 6.883 1 98.12 166 ALA B O 1
ATOM 3122 N N . ASP B 1 167 ? -11.727 -4.07 8.961 1 97.62 167 ASP B N 1
ATOM 3123 C CA . ASP B 1 167 ? -12.984 -4.766 9.195 1 97.62 167 ASP B CA 1
ATOM 3124 C C . ASP B 1 167 ? -13.414 -4.641 10.656 1 97.62 167 ASP B C 1
ATOM 3126 O O . ASP B 1 167 ? -12.75 -3.969 11.445 1 97.62 167 ASP B O 1
ATOM 3130 N N . ARG B 1 168 ? -14.547 -5.211 11.055 1 98.06 168 ARG B N 1
ATOM 3131 C CA . ARG B 1 168 ? -15.102 -5.074 12.398 1 98.06 168 ARG B CA 1
ATOM 3132 C C . ARG B 1 168 ? -14.133 -5.617 13.445 1 98.06 168 ARG B C 1
ATOM 3134 O O . ARG B 1 168 ? -14.023 -5.062 14.547 1 98.06 168 ARG B O 1
ATOM 3141 N N . GLU B 1 169 ? -13.484 -6.633 13.062 1 98.31 169 GLU B N 1
ATOM 3142 C CA . GLU B 1 169 ? -12.555 -7.25 14 1 98.31 169 GLU B CA 1
ATOM 3143 C C . GLU B 1 169 ? -11.375 -6.324 14.297 1 98.31 169 GLU B C 1
ATOM 3145 O O . GLU B 1 169 ? -11.016 -6.125 15.461 1 98.31 169 GLU B O 1
ATOM 3150 N N . LEU B 1 170 ? -10.781 -5.777 13.266 1 98.62 170 LEU B N 1
ATOM 3151 C CA . LEU B 1 170 ? -9.648 -4.875 13.445 1 98.62 170 LEU B CA 1
ATOM 3152 C C . LEU B 1 170 ? -10.07 -3.629 14.227 1 98.62 170 LEU B C 1
ATOM 3154 O O . LEU B 1 170 ? -9.344 -3.172 15.109 1 98.62 170 LEU B O 1
ATOM 3158 N N . VAL B 1 171 ? -11.219 -3.084 13.898 1 98.88 171 VAL B N 1
ATOM 3159 C CA . VAL B 1 171 ? -11.719 -1.897 14.586 1 98.88 171 VAL B CA 1
ATOM 3160 C C . VAL B 1 171 ? -11.977 -2.223 16.062 1 98.88 171 VAL B C 1
ATOM 3162 O O . VAL B 1 171 ? -11.688 -1.411 16.938 1 98.88 171 VAL B O 1
ATOM 3165 N N . GLY B 1 172 ? -12.516 -3.383 16.312 1 98.81 172 GLY B N 1
ATOM 3166 C CA . GLY B 1 172 ? -12.695 -3.834 17.688 1 98.81 172 GLY B CA 1
ATOM 3167 C C . GLY B 1 172 ? -11.391 -3.943 18.453 1 98.81 172 GLY B C 1
ATOM 3168 O O . GLY B 1 172 ? -11.305 -3.52 19.609 1 98.81 172 GLY B O 1
ATOM 3169 N N . GLU B 1 173 ? -10.367 -4.5 17.812 1 98.88 173 GLU B N 1
ATOM 3170 C CA . GLU B 1 173 ? -9.039 -4.59 18.422 1 98.88 173 GLU B CA 1
ATOM 3171 C C . GLU B 1 173 ? -8.492 -3.205 18.75 1 98.88 173 GLU B C 1
ATOM 3173 O O . GLU B 1 173 ? -7.875 -3.014 19.812 1 98.88 173 GLU B O 1
ATOM 3178 N N . ALA B 1 174 ? -8.688 -2.305 17.844 1 98.94 174 ALA B N 1
ATOM 3179 C CA . ALA B 1 174 ? -8.219 -0.94 18.062 1 98.94 174 ALA B CA 1
ATOM 3180 C C . ALA B 1 174 ? -8.875 -0.338 19.312 1 98.94 174 ALA B C 1
ATOM 3182 O O . ALA B 1 174 ? -8.195 0.271 20.141 1 98.94 174 ALA B O 1
ATOM 3183 N N . LYS B 1 175 ? -10.156 -0.502 19.406 1 98.69 175 LYS B N 1
ATOM 3184 C CA . LYS B 1 175 ? -10.906 -0.003 20.547 1 98.69 175 LYS B CA 1
ATOM 3185 C C . LYS B 1 175 ? -10.367 -0.594 21.859 1 98.69 175 LYS B C 1
ATOM 3187 O O . LYS B 1 175 ? -10.18 0.125 22.844 1 98.69 175 LYS B O 1
ATOM 3192 N N . GLU B 1 176 ? -10.133 -1.859 21.812 1 98.75 176 GLU B N 1
ATOM 3193 C CA . GLU B 1 176 ? -9.609 -2.543 23 1 98.75 176 GLU B CA 1
ATOM 3194 C C . GLU B 1 176 ? -8.242 -1.995 23.391 1 98.75 176 GLU B C 1
ATOM 3196 O O . GLU B 1 176 ? -7.902 -1.947 24.562 1 98.75 176 GLU B O 1
ATOM 3201 N N . LEU B 1 177 ? -7.488 -1.603 22.422 1 98.81 177 LEU B N 1
ATOM 3202 C CA . LEU B 1 177 ? -6.145 -1.086 22.656 1 98.81 177 LEU B CA 1
ATOM 3203 C C . LEU B 1 177 ? -6.18 0.411 22.953 1 98.81 177 LEU B C 1
ATOM 3205 O O . LEU B 1 177 ? -5.137 1.028 23.172 1 98.81 177 LEU B O 1
ATOM 3209 N N . GLY B 1 178 ? -7.398 1.035 22.859 1 98.75 178 GLY B N 1
ATOM 3210 C CA . GLY B 1 178 ? -7.547 2.461 23.109 1 98.75 178 GLY B CA 1
ATOM 3211 C C . GLY B 1 178 ? -7.113 3.316 21.938 1 98.75 178 GLY B C 1
ATOM 3212 O O . GLY B 1 178 ? -6.727 4.473 22.109 1 98.75 178 GLY B O 1
ATOM 3213 N N . LEU B 1 179 ? -7.117 2.723 20.766 1 98.94 179 LEU B N 1
ATOM 3214 C CA . LEU B 1 179 ? -6.66 3.42 19.578 1 98.94 179 LEU B CA 1
ATOM 3215 C C . LEU B 1 179 ? -7.848 3.916 18.75 1 98.94 179 LEU B C 1
ATOM 3217 O O . LEU B 1 179 ? -8.859 3.227 18.641 1 98.94 179 LEU B O 1
ATOM 3221 N N . LYS B 1 180 ? -7.73 5.078 18.188 1 98.94 180 LYS B N 1
ATOM 3222 C CA . LYS B 1 180 ? -8.672 5.586 17.203 1 98.94 180 LYS B CA 1
ATOM 3223 C C . LYS B 1 180 ? -8.328 5.078 15.797 1 98.94 180 LYS B C 1
ATOM 3225 O O . LYS B 1 180 ? -7.172 4.766 15.516 1 98.94 180 LYS B O 1
ATOM 3230 N N . VAL B 1 181 ? -9.344 4.973 14.922 1 98.94 181 VAL B N 1
ATOM 3231 C CA . VAL B 1 181 ? -9.125 4.414 13.594 1 98.94 181 VAL B CA 1
ATOM 3232 C C . VAL B 1 181 ? -9.43 5.469 12.531 1 98.94 181 VAL B C 1
ATOM 3234 O O . VAL B 1 181 ? -10.508 6.07 12.531 1 98.94 181 VAL B O 1
ATOM 3237 N N . LEU B 1 182 ? -8.469 5.738 11.664 1 98.94 182 LEU B N 1
ATOM 3238 C CA . LEU B 1 182 ? -8.594 6.539 10.453 1 98.94 182 LEU B CA 1
ATOM 3239 C C . LEU B 1 182 ? -8.461 5.672 9.211 1 98.94 182 LEU B C 1
ATOM 3241 O O . LEU B 1 182 ? -7.352 5.246 8.867 1 98.94 182 LEU B O 1
ATOM 3245 N N . THR B 1 183 ? -9.523 5.391 8.469 1 98.94 183 THR B N 1
ATOM 3246 C CA . THR B 1 183 ? -9.445 4.602 7.242 1 98.94 183 THR B CA 1
ATOM 3247 C C . THR B 1 183 ? -9.312 5.512 6.023 1 98.94 183 THR B C 1
ATOM 3249 O O . THR B 1 183 ? -9.742 6.668 6.055 1 98.94 183 THR B O 1
ATOM 3252 N N . TRP B 1 184 ? -8.727 5.047 4.949 1 98.81 184 TRP B N 1
ATOM 3253 C CA . TRP B 1 184 ? -8.453 5.859 3.768 1 98.81 184 TRP B CA 1
ATOM 3254 C C . TRP B 1 184 ? -8.359 4.984 2.52 1 98.81 184 TRP B C 1
ATOM 3256 O O . TRP B 1 184 ? -8.086 3.787 2.611 1 98.81 184 TRP B O 1
ATOM 3266 N N . LEU B 1 185 ? -8.789 5.375 1.282 1 98.06 185 LEU B N 1
ATOM 3267 C CA . LEU B 1 185 ? -9.602 6.551 0.976 1 98.06 185 LEU B CA 1
ATOM 3268 C C . LEU B 1 185 ? -11.039 6.152 0.682 1 98.06 185 LEU B C 1
ATOM 3270 O O . LEU B 1 185 ? -11.297 5.059 0.177 1 98.06 185 LEU B O 1
ATOM 3274 N N . HIS B 1 186 ? -11.906 6.887 0.939 1 98.5 186 HIS B N 1
ATOM 3275 C CA . HIS B 1 186 ? -13.328 6.703 0.67 1 98.5 186 HIS B CA 1
ATOM 3276 C C . HIS B 1 186 ? -13.836 7.734 -0.332 1 98.5 186 HIS B C 1
ATOM 3278 O O . HIS B 1 186 ? -14.203 8.852 0.049 1 98.5 186 HIS B O 1
ATOM 3284 N N . ASN B 1 187 ? -13.969 7.309 -1.637 1 98.12 187 ASN B N 1
ATOM 3285 C CA . ASN B 1 187 ? -14.258 8.281 -2.688 1 98.12 187 ASN B CA 1
ATOM 3286 C C . ASN B 1 187 ? -15.586 7.988 -3.373 1 98.12 187 ASN B C 1
ATOM 3288 O O . ASN B 1 187 ? -15.898 8.578 -4.406 1 98.12 187 ASN B O 1
ATOM 3292 N N . ARG B 1 188 ? -16.297 6.949 -2.84 1 97.5 188 ARG B N 1
ATOM 3293 C CA . ARG B 1 188 ? -17.609 6.574 -3.344 1 97.5 188 ARG B CA 1
ATOM 3294 C C . ARG B 1 188 ? -18.625 6.461 -2.207 1 97.5 188 ARG B C 1
ATOM 3296 O O . ARG B 1 188 ? -18.25 6.223 -1.057 1 97.5 188 ARG B O 1
ATOM 3303 N N . PRO B 1 189 ? -19.922 6.668 -2.559 1 97.75 189 PRO B N 1
ATOM 3304 C CA . PRO B 1 189 ? -20.953 6.582 -1.514 1 97.75 189 PRO B CA 1
ATOM 3305 C C . PRO B 1 189 ? -20.875 5.277 -0.719 1 97.75 189 PRO B C 1
ATOM 3307 O O . PRO B 1 189 ? -20.953 5.297 0.511 1 97.75 189 PRO B O 1
ATOM 3310 N N . LYS B 1 190 ? -20.656 4.227 -1.435 1 96.44 190 LYS B N 1
ATOM 3311 C CA . LYS B 1 190 ? -20.609 2.93 -0.769 1 96.44 190 LYS B CA 1
ATOM 3312 C C . LYS B 1 190 ? -19.453 2.854 0.211 1 96.44 190 LYS B C 1
ATOM 3314 O O . LYS B 1 190 ? -19.562 2.246 1.277 1 96.44 190 LYS B O 1
ATOM 3319 N N . GLU B 1 191 ? -18.344 3.463 -0.132 1 98.12 191 GLU B N 1
ATOM 3320 C CA . GLU B 1 191 ? -17.156 3.453 0.717 1 98.12 191 GLU B CA 1
ATOM 3321 C C . GLU B 1 191 ? -17.359 4.305 1.967 1 98.12 191 GLU B C 1
ATOM 3323 O O . GLU B 1 191 ? -16.891 3.945 3.053 1 98.12 191 GLU B O 1
ATOM 3328 N N . VAL B 1 192 ? -18.047 5.41 1.815 1 98.44 192 VAL B N 1
ATOM 3329 C CA . VAL B 1 192 ? -18.359 6.258 2.957 1 98.44 192 VAL B CA 1
ATOM 3330 C C . VAL B 1 192 ? -19.297 5.512 3.904 1 98.44 192 VAL B C 1
ATOM 3332 O O . VAL B 1 192 ? -19.125 5.547 5.125 1 98.44 192 VAL B O 1
ATOM 3335 N N . ARG B 1 193 ? -20.297 4.832 3.367 1 97.56 193 ARG B N 1
ATOM 3336 C CA . ARG B 1 193 ? -21.203 4.023 4.176 1 97.56 193 ARG B CA 1
ATOM 3337 C C . ARG B 1 193 ? -20.453 2.951 4.949 1 97.56 193 ARG B C 1
ATOM 3339 O O . ARG B 1 193 ? -20.797 2.637 6.09 1 97.56 193 ARG B O 1
ATOM 3346 N N . GLU B 1 194 ? -19.422 2.393 4.297 1 97.19 194 GLU B N 1
ATOM 3347 C CA . GLU B 1 194 ? -18.578 1.391 4.945 1 97.19 194 GLU B CA 1
ATOM 3348 C C . GLU B 1 194 ? -17.891 1.963 6.18 1 97.19 194 GLU B C 1
ATOM 3350 O O . GLU B 1 194 ? -17.828 1.304 7.219 1 97.19 194 GLU B O 1
ATOM 3355 N N . ALA B 1 195 ? -17.375 3.145 6.066 1 98.38 195 ALA B N 1
ATOM 3356 C CA . ALA B 1 195 ? -16.719 3.803 7.199 1 98.38 195 ALA B CA 1
ATOM 3357 C C . ALA B 1 195 ? -17.703 4.012 8.352 1 98.38 195 ALA B C 1
ATOM 3359 O O . ALA B 1 195 ? -17.375 3.758 9.508 1 98.38 195 ALA B O 1
ATOM 3360 N N . LEU B 1 196 ? -18.891 4.469 7.992 1 97.56 196 LEU B N 1
ATOM 3361 C CA . LEU B 1 196 ? -19.938 4.691 8.984 1 97.56 196 LEU B CA 1
ATOM 3362 C C . LEU B 1 196 ? -20.297 3.389 9.688 1 97.56 196 LEU B C 1
ATOM 3364 O O . LEU B 1 196 ? -20.391 3.348 10.914 1 97.56 196 LEU B O 1
ATOM 3368 N N . GLU B 1 197 ? -20.469 2.336 8.93 1 97.19 197 GLU B N 1
ATOM 3369 C CA . GLU B 1 197 ? -20.875 1.041 9.469 1 97.19 197 GLU B CA 1
ATOM 3370 C C . GLU B 1 197 ? -19.797 0.458 10.375 1 97.19 197 GLU B C 1
ATOM 3372 O O . GLU B 1 197 ? -20.109 -0.202 11.367 1 97.19 197 GLU B O 1
ATOM 3377 N N . LEU B 1 198 ? -18.547 0.694 10.039 1 98.06 198 LEU B N 1
ATOM 3378 C CA . LEU B 1 198 ? -17.422 0.203 10.836 1 98.06 198 LEU B CA 1
ATOM 3379 C C . LEU B 1 198 ? -17.297 0.996 12.133 1 98.06 198 LEU B C 1
ATOM 3381 O O . LEU B 1 198 ? -16.688 0.525 13.102 1 98.06 198 LEU B O 1
ATOM 3385 N N . GLY B 1 199 ? -17.781 2.207 12.148 1 97.94 199 GLY B N 1
ATOM 3386 C CA . GLY B 1 199 ? -17.719 3.047 13.336 1 97.94 199 GLY B CA 1
ATOM 3387 C C . GLY B 1 199 ? -16.344 3.645 13.57 1 97.94 199 GLY B C 1
ATOM 3388 O O . GLY B 1 199 ? -15.906 3.773 14.711 1 97.94 199 GLY B O 1
ATOM 3389 N N . VAL B 1 200 ? -15.648 3.955 12.508 1 98.75 200 VAL B N 1
ATOM 3390 C CA . VAL B 1 200 ? -14.312 4.527 12.656 1 98.75 200 VAL B CA 1
ATOM 3391 C C . VAL B 1 200 ? -14.414 5.984 13.094 1 98.75 200 VAL B C 1
ATOM 3393 O O . VAL B 1 200 ? -15.43 6.645 12.844 1 98.75 200 VAL B O 1
ATOM 3396 N N . GLU B 1 201 ? -13.406 6.469 13.766 1 98.81 201 GLU B N 1
ATOM 3397 C CA . GLU B 1 201 ? -13.414 7.844 14.258 1 98.81 201 GLU B CA 1
ATOM 3398 C C . GLU B 1 201 ? -13.242 8.844 13.117 1 98.81 201 GLU B C 1
ATOM 3400 O O . GLU B 1 201 ? -13.734 9.969 13.195 1 98.81 201 GLU B O 1
ATOM 3405 N N . ALA B 1 202 ? -12.531 8.398 12.039 1 98.88 202 ALA B N 1
ATOM 3406 C CA . ALA B 1 202 ? -12.305 9.273 10.898 1 98.88 202 ALA B CA 1
ATOM 3407 C C . ALA B 1 202 ? -12.117 8.469 9.609 1 98.88 202 ALA B C 1
ATOM 3409 O O . ALA B 1 202 ? -11.703 7.309 9.656 1 98.88 202 ALA B O 1
ATOM 3410 N N . PHE B 1 203 ? -12.445 9.047 8.469 1 98.94 203 PHE B N 1
ATOM 3411 C CA . PHE B 1 203 ? -12.086 8.5 7.16 1 98.94 203 PHE B CA 1
ATOM 3412 C C . PHE B 1 203 ? -11.594 9.602 6.23 1 98.94 203 PHE B C 1
ATOM 3414 O O . PHE B 1 203 ? -12.078 10.734 6.293 1 98.94 203 PHE B O 1
ATOM 3421 N N . ALA B 1 204 ? -10.641 9.312 5.426 1 98.94 204 ALA B N 1
ATOM 3422 C CA . ALA B 1 204 ? -10.07 10.273 4.488 1 98.94 204 ALA B CA 1
ATOM 3423 C C . ALA B 1 204 ? -10.672 10.109 3.096 1 98.94 204 ALA B C 1
ATOM 3425 O O . ALA B 1 204 ? -11.055 9.008 2.705 1 98.94 204 ALA B O 1
ATOM 3426 N N . THR B 1 205 ? -10.734 11.18 2.369 1 98.88 205 THR B N 1
ATOM 3427 C CA . THR B 1 205 ? -11.336 11.195 1.041 1 98.88 205 THR B CA 1
ATOM 3428 C C . THR B 1 205 ? -10.695 12.281 0.175 1 98.88 205 THR B C 1
ATOM 3430 O O . THR B 1 205 ? -10.18 13.266 0.693 1 98.88 205 THR B O 1
ATOM 3433 N N . ASP B 1 206 ? -10.734 12.031 -1.123 1 98.69 206 ASP B N 1
ATOM 3434 C CA . ASP B 1 206 ? -10.289 13.039 -2.082 1 98.69 206 ASP B CA 1
ATOM 3435 C C . ASP B 1 206 ? -11.422 14 -2.438 1 98.69 206 ASP B C 1
ATOM 3437 O O . ASP B 1 206 ? -11.203 14.992 -3.133 1 98.69 206 ASP B O 1
ATOM 3441 N N . ARG B 1 207 ? -12.609 13.672 -1.964 1 98.38 207 ARG B N 1
ATOM 3442 C CA . ARG B 1 207 ? -13.805 14.438 -2.312 1 98.38 207 ARG B CA 1
ATOM 3443 C C . ARG B 1 207 ? -14.57 14.852 -1.062 1 98.38 207 ARG B C 1
ATOM 3445 O O . ARG B 1 207 ? -15.734 14.469 -0.884 1 98.38 207 ARG B O 1
ATOM 3452 N N . PRO B 1 208 ? -13.922 15.672 -0.31 1 98.31 208 PRO B N 1
ATOM 3453 C CA . PRO B 1 208 ? -14.664 16.094 0.875 1 98.31 208 PRO B CA 1
ATOM 3454 C C . PRO B 1 208 ? -15.953 16.844 0.526 1 98.31 208 PRO B C 1
ATOM 3456 O O . PRO B 1 208 ? -16.906 16.828 1.3 1 98.31 208 PRO B O 1
ATOM 3459 N N . ASP B 1 209 ? -16.016 17.422 -0.645 1 96.56 209 ASP B N 1
ATOM 3460 C CA . ASP B 1 209 ? -17.156 18.188 -1.12 1 96.56 209 ASP B CA 1
ATOM 3461 C C . ASP B 1 209 ? -18.375 17.281 -1.312 1 96.56 209 ASP B C 1
ATOM 3463 O O . ASP B 1 209 ? -19.516 17.719 -1.147 1 96.56 209 ASP B O 1
ATOM 3467 N N . LEU B 1 210 ? -18.156 16.062 -1.607 1 98.31 210 LEU B N 1
ATOM 3468 C CA . LEU B 1 210 ? -19.234 15.117 -1.822 1 98.31 210 LEU B CA 1
ATOM 3469 C C . LEU B 1 210 ? -19.422 14.219 -0.604 1 98.31 210 LEU B C 1
ATOM 3471 O O . LEU B 1 210 ? -20.531 13.75 -0.344 1 98.31 210 LEU B O 1
ATOM 3475 N N . ALA B 1 211 ? -18.359 13.977 0.084 1 98.44 211 ALA B N 1
ATOM 3476 C CA . ALA B 1 211 ? -18.359 13.008 1.181 1 98.44 211 ALA B CA 1
ATOM 3477 C C . ALA B 1 211 ? -19.344 13.414 2.266 1 98.44 211 ALA B C 1
ATOM 3479 O O . ALA B 1 211 ? -19.984 12.555 2.889 1 98.44 211 ALA B O 1
ATOM 3480 N N . ARG B 1 212 ? -19.422 14.672 2.51 1 97.44 212 ARG B N 1
ATOM 3481 C CA . ARG B 1 212 ? -20.359 15.148 3.521 1 97.44 212 ARG B CA 1
ATOM 3482 C C . ARG B 1 212 ? -21.781 14.742 3.184 1 97.44 212 ARG B C 1
ATOM 3484 O O . ARG B 1 212 ? -22.516 14.234 4.039 1 97.44 212 ARG B O 1
ATOM 3491 N N . ALA B 1 213 ? -22.172 14.984 1.967 1 97.5 213 ALA B N 1
ATOM 3492 C CA . ALA B 1 213 ? -23.516 14.617 1.52 1 97.5 213 ALA B CA 1
ATOM 3493 C C . ALA B 1 213 ? -23.719 13.109 1.585 1 97.5 213 ALA B C 1
ATOM 3495 O O . ALA B 1 213 ? -24.797 12.641 1.969 1 97.5 213 ALA B O 1
ATOM 3496 N N . TRP B 1 214 ? -22.734 12.336 1.124 1 98 214 TRP B N 1
ATOM 3497 C CA . TRP B 1 214 ? -22.812 10.875 1.185 1 98 214 TRP B CA 1
ATOM 3498 C C . TRP B 1 214 ? -23 10.398 2.621 1 98 214 TRP B C 1
ATOM 3500 O O . TRP B 1 214 ? -23.781 9.484 2.881 1 98 214 TRP B O 1
ATOM 3510 N N . LEU B 1 215 ? -22.266 11.008 3.533 1 97.44 215 LEU B N 1
ATOM 3511 C CA . LEU B 1 215 ? -22.344 10.641 4.945 1 97.44 215 LEU B CA 1
ATOM 3512 C C . LEU B 1 215 ? -23.719 10.938 5.516 1 97.44 215 LEU B C 1
ATOM 3514 O O . LEU B 1 215 ? -24.297 10.102 6.227 1 97.44 215 LEU B O 1
ATOM 3518 N N . GLU B 1 216 ? -24.25 12.102 5.195 1 96.12 216 GLU B N 1
ATOM 3519 C CA . GLU B 1 216 ? -25.562 12.492 5.684 1 96.12 216 GLU B CA 1
ATOM 3520 C C . GLU B 1 216 ? -26.641 11.562 5.145 1 96.12 216 GLU B C 1
ATOM 3522 O O . GLU B 1 216 ? -27.578 11.195 5.867 1 96.12 216 GLU B O 1
ATOM 3527 N N . LYS B 1 217 ? -26.516 11.25 3.93 1 95.69 217 LYS B N 1
ATOM 3528 C CA . LYS B 1 217 ? -27.453 10.312 3.332 1 95.69 217 LYS B CA 1
ATOM 3529 C C . LYS B 1 217 ? -27.391 8.953 4.027 1 95.69 217 LYS B C 1
ATOM 3531 O O . LYS B 1 217 ? -28.438 8.344 4.305 1 95.69 217 LYS B O 1
ATOM 3536 N N . ALA B 1 218 ? -26.203 8.461 4.246 1 95.06 218 ALA B N 1
ATOM 3537 C CA . ALA B 1 218 ? -26.031 7.184 4.926 1 95.06 218 ALA B CA 1
ATOM 3538 C C . ALA B 1 218 ? -26.641 7.211 6.324 1 95.06 218 ALA B C 1
ATOM 3540 O O . ALA B 1 218 ? -27.234 6.227 6.766 1 95.06 218 ALA B O 1
ATOM 3541 N N . LEU B 1 219 ? -26.484 8.289 7.02 1 93.75 219 LEU B N 1
ATOM 3542 C CA . LEU B 1 219 ? -27.016 8.453 8.367 1 93.75 219 LEU B CA 1
ATOM 3543 C C . LEU B 1 219 ? -28.547 8.414 8.359 1 93.75 219 LEU B C 1
ATOM 3545 O O . LEU B 1 219 ? -29.172 7.879 9.281 1 93.75 219 LEU B O 1
ATOM 3549 N N . ARG B 1 220 ? -29.109 8.93 7.324 1 92.56 220 ARG B N 1
ATOM 3550 C CA . ARG B 1 220 ? -30.562 8.961 7.203 1 92.56 220 ARG B CA 1
ATOM 3551 C C . ARG B 1 220 ? -31.109 7.57 6.895 1 92.56 220 ARG B C 1
ATOM 3553 O O . ARG B 1 220 ? -32.188 7.211 7.363 1 92.56 220 ARG B O 1
ATOM 3560 N N . GLU B 1 221 ? -30.344 6.801 6.113 1 89.38 221 GLU B N 1
ATOM 3561 C CA . GLU B 1 221 ? -30.797 5.477 5.707 1 89.38 221 GLU B CA 1
ATOM 3562 C C . GLU B 1 221 ? -30.547 4.445 6.801 1 89.38 221 GLU B C 1
ATOM 3564 O O . GLU B 1 221 ? -31.203 3.402 6.844 1 89.38 221 GLU B O 1
ATOM 3569 N N . GLY B 1 222 ? -29.453 4.496 7.43 1 77.12 222 GLY B N 1
ATOM 3570 C CA . GLY B 1 222 ? -29.109 3.564 8.492 1 77.12 222 GLY B CA 1
ATOM 3571 C C . GLY B 1 222 ? -29.875 3.832 9.781 1 77.12 222 GLY B C 1
ATOM 3572 O O . GLY B 1 222 ? -29.812 3.035 10.719 1 77.12 222 GLY B O 1
ATOM 3573 N N . GLY B 1 223 ? -30.438 5.109 10 1 55.5 223 GLY B N 1
ATOM 3574 C CA . GLY B 1 223 ? -31.359 5.422 11.078 1 55.5 223 GLY B CA 1
ATOM 3575 C C . GLY B 1 223 ? -32.812 5.098 10.734 1 55.5 223 GLY B C 1
ATOM 3576 O O . GLY B 1 223 ? -33.156 4.934 9.562 1 55.5 223 GLY B O 1
#

pLDDT: mean 97.79, std 3.42, range [54.94, 98.94]

Foldseek 3Di:
DEEAELQQVVPDPGQFPVSVVVLLVFFHQYYEWEWDQACVRFIKTDDDQWDDQPNDTDGRNDDDPVRCCVRPVRIDTPLVVCCCACVNSVGAYEYEYEDPDLSSLVSVLVSCVPPDRYEYEYCHQVSQLSHPDQEYEYEDEDQDPAPCVVCPPGRYQEYEYELVSDDLVRLVRCVVVNHAYEYDDQADLVSLLSCVVSPGPYYYYSCSNCSNVSNVVSVVVVD/DEEAELQQVVPDPGQFLVSVVVLLVFFHQYYEWEWDQACVRFIKTDDDQWDDQPNDIDGRNDDDPVRCCVRPVRIDTPLVVCCCACVNSVGAYEYEYEDPDLSSLVSVLVSCVPPDRYEYEYCHQVSQLSHPDQEYEYEDEDQDPAPCVVCPPGRYQEYEYELVSDDLVRLVRCVVVNHAYEYDDQADLVSLLSCVVSPGPYYYYSCSNCSNVSNVVSVVVVD

Organism: Ignicoccus hospitalis (strain KIN4/I / DSM 18386 / JCM 14125) (NCBI:txid453591)

Sequence (446 aa):
MIVGHQGARFVVRGNTLQAFRYALENGADAVECDVWRLRDGSLAVHHDREVQIGNKKYDIKSFTLGQLKRYLPYVPSLKEVLSLVVEGYKKRLFVELKDPSPLAAEALDKALEGWEMVTVISFYAPQLKRLKYPSKGLLFTVRPLTLRGLVEGLELEWVAPRRDMADRELVGEAKELGLKVLTWLHNRPKEVREALELGVEAFATDRPDLARAWLEKALREGGMIVGHQGARFVVRGNTLQAFRYALENGADAVECDVWRLRDGSLAVHHDREVQIGNKKYDIKSFTLGQLKRYLPYVPSLKEVLSLVVEGYKKRLFVELKDPSPLAAEALDKALEGWEMVTVISFYAPQLKRLKYPSKGLLFTVRPLTLRGLVEGLELEWVAPRRDMADRELVGEAKELGLKVLTWLHNRPKEVREALELGVEAFATDRPDLARAWLEKALREGG

InterPro domains:
  IPR017946 PLC-like phosphodiesterase, TIM beta/alpha-barrel domain superfamily [G3DSA:3.20.20.190] (1-213)
  IPR017946 PLC-like phosphodiesterase, TIM beta/alpha-barrel domain superfamily [SSF51695] (2-214)
  IPR030395 Glycerophosphodiester phosphodiesterase domain [PF03009] (5-210)
  IPR030395 Glycerophosphodiester phosphodiesterase domain [PS51704] (1-215)

Secondary structure (DSSP, 8-state):
-EEEETTTTTTS-SSSHHHHHHHHHTT-SEEEEEEEE-TTS-EEE-S-SEEEETTEEEEGGGS-HHHHHHH-TT--BHHHHHIIIIIIS--EEEEEE---SHHHHHHHHHHHTT--SEEEEESBHHHHHH---S-EEEEEBSB-S-HHHHHTT---SEEEEBGGG--HHHHHHHHHTT-EEEEB---SHHHHHHHHHHT-SEEEES-HHHHHHHHHHHHHHH-/-EEEETTTTTTS-SSSHHHHHHHHHTT-SEEEEEEEE-TTS-EEE-S-SEEEETTEEEEGGGS-HHHHHHH-TT--BHHHHHIIIIIIS--EEEEEE---SHHHHHHHHHHHTT--SEEEEESBHHHHHH---S-EEEEEBSB-S-HHHHHTT---SEEEEBGGG--HHHHHHHHHTT-EEEEB---SHHHHHHHHHHT-SEEEES-HHHHHHHHHHHHHHH-

Radius of gyration: 22.53 Å; Cα contacts (8 Å, |Δi|>4): 1043; chains: 2; bounding box: 64×62×46 Å

Nearest PDB structures (foldseek):
  1vd6-assembly1_A  TM=8.728E-01  e=1.033E-17  Thermus thermophilus HB8
  2pz0-assembly1_A  TM=8.663E-01  e=3.493E-17  Caldanaerobacter subterraneus subsp. tengcongensis MB4
  3l12-assembly1_B  TM=8.981E-01  e=9.365E-16  Ruegeria pomeroyi
  2otd-assembly4_D  TM=8.886E-01  e=1.019E-13  Shigella flexneri
  3qvq-assembly1_D  TM=8.635E-01  e=1.151E-13  Oleispira antarctica